Protein AF-A0AAW0XVM2-F1 (afdb_monomer)

pLDDT: mean 76.77, std 23.67, range [24.38, 97.94]

Mean predicted aligned error: 16.14 Å

Radius of gyration: 34.27 Å; Cα contacts (8 Å, |Δi|>4): 423; chains: 1; bounding box: 72×137×79 Å

Foldseek 3Di:
DPPPPVVVVCVVCVVVVVVVVVVVVVVVVVVVVVVVVVCVVPVDDDDDDDDDDDDDYDDDDDDDDDDDDDDDDDDDDDDDDDDDPDPDPDDDLFADPFDDLVVLLVLQVVLVVLQLVLLCQLLAAPNRPVDNHPQDPLSVVLCPLFDRAFPQLQWQDDLPLQAIERDAPPLCLLLVLLVLVVVLVPDDPVCSVVDPDRSNVVSCVSRDGDPDPVCQVVSNVSHQHEYRAEDLVVLVVVVCVCQFQDCVNHVPSCVVPFVVLCVVPDPDDDPDPTDALQSVLVVLLVDDCSPPDSSNRASSRRRVCSHDDHSGYDYSLCNQSRVQSRCVVSVNHGDDRSSDDDDPCDLVNLLVRLCVAALQSLLSSCSSRVSSCSSRVHFCVSSSVSYDHDPDDHDVVSVVPGRPDPDSPVNVVSVVVVVVVVVVVVVVVVVVVPDDDPDDDDDDDDDDDDDDDDDDDDDDDDDDDDDDDDD

Sequence (471 aa):
MVFPGILRKINKTLPALLQTIVIICLLHFMTQGIVTKVQKKFHLSRYGHTDAGSQRPGRRATIRTAGGFSHSSRPPRSSSPSTSTTTTTTTTTTPMPPPPDGLMEKEHSRRLDILHRACSRWNLGLWATGKSNNVTQEELIALVNIPKSPLYQALLVSENHHLAVCPAARNGIQWLARRLLQLTGRFTERQLYRLHEPPAAIARHNFPYLNSWEAYPTVLAKSITVLMARHPFDRLLASYRHILEDPEKNPHGYLHYGRRIVRTYRQSPGHSKGPTFEEFVRFLLARDTHHLEDSWQLTMRRCTPCHIQYNMVTHFETLWHDVQWAWKKAGLGSLNTTDYFVYNLTPKIRKQYFSELTLAQILELYKKYKLDFQLYGYTIEEHMAYAKPGEEALDPALMVDLPRANHDMLQILLEAAREKALLKAEHANAVKAQAPESGSSSMGLPLTGERGSHVDISNDIEPDADNSKPE

Organism: Cherax quadricarinatus (NCBI:txid27406)

InterPro domains:
  IPR005331 Sulfotransferase [PF03567] (155-378)
  IPR018011 Carbohydrate sulfotransferase 8-10 [PTHR12137] (88-384)

Structure (mmCIF, N/CA/C/O backbone):
data_AF-A0AAW0XVM2-F1
#
_entry.id   AF-A0AAW0XVM2-F1
#
loop_
_atom_site.group_PDB
_atom_site.id
_atom_site.type_symbol
_atom_site.label_atom_id
_atom_site.label_alt_id
_atom_site.label_comp_id
_atom_site.label_asym_id
_atom_site.label_entity_id
_atom_site.label_seq_id
_atom_site.pdbx_PDB_ins_code
_atom_site.Cartn_x
_atom_site.Cartn_y
_atom_site.Cartn_z
_atom_site.occupancy
_atom_site.B_iso_or_equiv
_atom_site.auth_seq_id
_atom_site.auth_comp_id
_atom_site.auth_asym_id
_atom_site.auth_atom_id
_atom_site.pdbx_PDB_model_num
ATOM 1 N N . MET A 1 1 ? 8.198 -52.317 49.916 1.00 51.53 1 MET A N 1
ATOM 2 C CA . MET A 1 1 ? 9.622 -52.283 49.512 1.00 51.53 1 MET A CA 1
ATOM 3 C C . MET A 1 1 ? 9.737 -52.408 47.990 1.00 51.53 1 MET A C 1
ATOM 5 O O . MET A 1 1 ? 9.813 -53.517 47.493 1.00 51.53 1 MET A O 1
ATOM 9 N N . VAL A 1 2 ? 9.727 -51.294 47.245 1.00 51.69 2 VAL A N 1
ATOM 10 C CA . VAL A 1 2 ? 10.128 -51.231 45.818 1.00 51.69 2 VAL A CA 1
ATOM 11 C C . VAL A 1 2 ? 10.803 -49.870 45.582 1.00 51.69 2 VAL A C 1
ATOM 13 O O . VAL A 1 2 ? 10.258 -48.979 44.951 1.00 51.69 2 VAL A O 1
ATOM 16 N N . PHE A 1 3 ? 11.975 -49.671 46.186 1.00 54.56 3 PHE A N 1
ATOM 17 C CA . PHE A 1 3 ? 12.814 -48.476 46.018 1.00 54.56 3 PHE A CA 1
ATOM 18 C C . PHE A 1 3 ? 14.268 -48.695 45.512 1.00 54.56 3 PHE A C 1
ATOM 20 O O . PHE A 1 3 ? 14.984 -47.699 45.433 1.00 54.56 3 PHE A O 1
ATOM 27 N N . PRO A 1 4 ? 14.764 -49.890 45.091 1.00 55.88 4 PRO A N 1
ATOM 28 C CA . PRO A 1 4 ? 16.139 -49.977 44.563 1.00 55.88 4 PRO A CA 1
ATOM 29 C C . PRO A 1 4 ? 16.285 -49.656 43.060 1.00 55.88 4 PRO A C 1
ATOM 31 O O . PRO A 1 4 ? 17.387 -49.367 42.594 1.00 55.88 4 PRO A O 1
ATOM 34 N N . GLY A 1 5 ? 15.207 -49.724 42.267 1.00 53.75 5 GLY A N 1
ATOM 35 C CA . GLY A 1 5 ? 15.292 -49.654 40.797 1.00 53.75 5 GLY A CA 1
ATOM 36 C C . GLY A 1 5 ? 15.515 -48.248 40.225 1.00 53.75 5 GLY A C 1
ATOM 37 O O . GLY A 1 5 ? 16.235 -48.083 39.239 1.00 53.75 5 GLY A O 1
ATOM 38 N N . ILE A 1 6 ? 14.934 -47.226 40.859 1.00 57.81 6 ILE A N 1
ATOM 39 C CA . ILE A 1 6 ? 14.975 -45.834 40.380 1.00 57.81 6 ILE A CA 1
ATOM 40 C C . ILE A 1 6 ? 16.355 -45.210 40.637 1.00 57.81 6 ILE A C 1
ATOM 42 O O . ILE A 1 6 ? 16.931 -44.598 39.738 1.00 57.81 6 ILE A O 1
ATOM 46 N N . LEU A 1 7 ? 16.948 -45.468 41.807 1.00 56.12 7 LEU A N 1
ATOM 47 C CA . LEU A 1 7 ? 18.291 -44.989 42.163 1.00 56.12 7 LEU A CA 1
ATOM 48 C C . LEU A 1 7 ? 19.378 -45.539 41.223 1.00 56.12 7 LEU A C 1
ATOM 50 O O . LEU A 1 7 ? 20.300 -44.816 40.846 1.00 56.12 7 LEU A O 1
ATOM 54 N N . ARG A 1 8 ? 19.236 -46.786 40.751 1.00 56.50 8 ARG A N 1
ATOM 55 C CA . ARG A 1 8 ? 20.163 -47.386 39.773 1.00 56.50 8 ARG A CA 1
ATOM 56 C C . ARG A 1 8 ? 20.066 -46.756 38.381 1.00 56.50 8 ARG A C 1
ATOM 58 O O . ARG A 1 8 ? 21.075 -46.687 37.683 1.00 56.50 8 ARG A O 1
ATOM 65 N N . LYS A 1 9 ? 18.873 -46.306 37.972 1.00 56.12 9 LYS A N 1
ATOM 66 C CA . LYS A 1 9 ? 18.654 -45.624 36.684 1.00 56.12 9 LYS A CA 1
ATOM 67 C C . LYS A 1 9 ? 19.219 -44.205 36.703 1.00 56.12 9 LYS A C 1
ATOM 69 O O . LYS A 1 9 ? 19.924 -43.841 35.769 1.00 56.12 9 LYS A O 1
ATOM 74 N N . ILE A 1 10 ? 19.001 -43.466 37.793 1.00 59.97 10 ILE A N 1
ATOM 75 C CA . ILE A 1 10 ? 19.527 -42.103 37.973 1.00 59.97 10 ILE A CA 1
ATOM 76 C C . ILE A 1 10 ? 21.063 -42.103 37.948 1.00 59.97 10 ILE A C 1
ATOM 78 O O . ILE A 1 10 ? 21.666 -41.267 37.278 1.00 59.97 10 ILE A O 1
ATOM 82 N N . ASN A 1 11 ? 21.705 -43.088 38.587 1.00 60.69 11 ASN A N 1
ATOM 83 C CA . ASN A 1 11 ? 23.167 -43.153 38.641 1.00 60.69 11 ASN A CA 1
ATOM 84 C C . ASN A 1 11 ? 23.821 -43.490 37.281 1.00 60.69 11 ASN A C 1
ATOM 86 O O . ASN A 1 11 ? 24.962 -43.115 37.033 1.00 60.69 11 ASN A O 1
ATOM 90 N N . LYS A 1 12 ? 23.098 -44.158 36.366 1.00 64.44 12 LYS A N 1
ATOM 91 C CA . LYS A 1 12 ? 23.594 -44.446 35.005 1.00 64.44 12 LYS A CA 1
ATOM 92 C C . LYS A 1 12 ? 23.458 -43.264 34.043 1.00 64.44 12 LYS A C 1
ATOM 94 O O . LYS A 1 12 ? 24.249 -43.160 33.112 1.00 64.44 12 LYS A O 1
ATOM 99 N N . THR A 1 13 ? 22.477 -42.385 34.242 1.00 67.44 13 THR A N 1
ATOM 100 C CA . THR A 1 13 ? 22.218 -41.237 33.352 1.00 67.44 13 THR A CA 1
ATOM 101 C C . THR A 1 13 ? 22.911 -39.949 33.796 1.00 67.44 13 THR A C 1
ATOM 103 O O . THR A 1 13 ? 23.086 -39.042 32.983 1.00 67.44 13 THR A O 1
ATOM 106 N N . LEU A 1 14 ? 23.333 -39.859 35.062 1.00 74.00 14 LEU A N 1
ATOM 107 C CA . LEU A 1 14 ? 23.996 -38.677 35.621 1.00 74.00 14 LEU A CA 1
ATOM 108 C C . LEU A 1 14 ? 25.305 -38.284 34.895 1.00 74.00 14 LEU A C 1
ATOM 110 O O . LEU A 1 14 ? 25.477 -37.093 34.630 1.00 74.00 14 LEU A O 1
ATOM 114 N N . PRO A 1 15 ? 26.193 -39.217 34.487 1.00 80.25 15 PRO A N 1
ATOM 115 C CA . PRO A 1 15 ? 27.415 -38.855 33.762 1.00 80.25 15 PRO A CA 1
ATOM 116 C C . PRO A 1 15 ? 27.133 -38.230 32.388 1.00 80.25 15 PRO A C 1
ATOM 118 O O . PRO A 1 15 ? 27.787 -37.263 32.005 1.00 80.25 15 PRO A O 1
ATOM 121 N N . ALA A 1 16 ? 26.122 -38.731 31.669 1.00 76.06 16 ALA A N 1
ATOM 122 C CA . ALA A 1 16 ? 25.732 -38.215 30.355 1.00 76.06 16 ALA A CA 1
ATOM 123 C C . ALA A 1 16 ? 25.079 -36.822 30.448 1.00 76.06 16 ALA A C 1
ATOM 125 O O . ALA A 1 16 ? 25.338 -35.944 29.622 1.00 76.06 16 ALA A O 1
ATOM 126 N N . LEU A 1 17 ? 24.277 -36.589 31.491 1.00 80.25 17 LEU A N 1
ATOM 127 C CA . LEU A 1 17 ? 23.705 -35.274 31.795 1.00 80.25 17 LEU A CA 1
ATOM 128 C C . LEU A 1 17 ? 24.794 -34.250 32.133 1.00 80.25 17 LEU A C 1
ATOM 130 O O . LEU A 1 17 ? 24.787 -33.149 31.585 1.00 80.25 17 LEU A O 1
ATOM 134 N N . LEU A 1 18 ? 25.769 -34.627 32.966 1.00 85.12 18 LEU A N 1
ATOM 135 C CA . LEU A 1 18 ? 26.905 -33.765 33.299 1.00 85.12 18 LEU A CA 1
ATOM 136 C C . LEU A 1 18 ? 27.762 -33.445 32.067 1.00 85.12 18 LEU A C 1
ATOM 138 O O . LEU A 1 18 ? 28.104 -32.285 31.858 1.00 85.12 18 LEU A O 1
ATOM 142 N N . GLN A 1 19 ? 28.044 -34.429 31.208 1.00 80.69 19 GLN A N 1
ATOM 143 C CA . GLN A 1 19 ? 28.756 -34.195 29.945 1.00 80.69 19 GLN A CA 1
ATOM 144 C C . GLN A 1 19 ? 28.005 -33.222 29.026 1.00 80.69 19 GLN A C 1
ATOM 146 O O . GLN A 1 19 ? 28.616 -32.319 28.456 1.00 80.69 19 GLN A O 1
ATOM 151 N N . THR A 1 20 ? 26.680 -33.349 28.927 1.00 83.00 20 THR A N 1
ATOM 152 C CA . THR A 1 20 ? 25.851 -32.456 28.101 1.00 83.00 20 THR A CA 1
ATOM 153 C C . THR A 1 20 ? 25.878 -31.020 28.630 1.00 83.00 20 THR A C 1
ATOM 155 O O . THR A 1 20 ? 26.060 -30.079 27.859 1.00 83.00 20 THR A O 1
ATOM 158 N N . ILE A 1 21 ? 25.773 -30.840 29.951 1.00 88.56 21 ILE A N 1
ATOM 159 C CA . ILE A 1 21 ? 25.848 -29.520 30.593 1.00 88.56 21 ILE A CA 1
ATOM 160 C C . ILE A 1 21 ? 27.227 -28.886 30.370 1.00 88.56 21 ILE A C 1
ATOM 162 O O . ILE A 1 21 ? 27.307 -27.713 30.012 1.00 88.56 21 ILE A O 1
ATOM 166 N N . VAL A 1 22 ? 28.314 -29.655 30.504 1.00 89.62 22 VAL A N 1
ATOM 167 C CA . VAL A 1 22 ? 29.678 -29.157 30.259 1.00 89.62 22 VAL A CA 1
ATOM 168 C C . VAL A 1 22 ? 29.858 -28.711 28.804 1.00 89.62 22 VAL A C 1
ATOM 170 O O . VAL A 1 22 ? 30.415 -27.641 28.569 1.00 89.62 22 VAL A O 1
ATOM 173 N N . ILE A 1 23 ? 29.339 -29.462 27.826 1.00 88.69 23 ILE A N 1
ATOM 174 C CA . ILE A 1 23 ? 29.399 -29.083 26.403 1.00 88.69 23 ILE A CA 1
ATOM 175 C C . ILE A 1 23 ? 28.616 -27.791 26.141 1.00 88.69 23 ILE A C 1
ATOM 177 O O . ILE A 1 23 ? 29.126 -26.898 25.465 1.00 88.69 23 ILE A O 1
ATOM 181 N N . ILE A 1 24 ? 27.411 -27.652 26.704 1.00 86.31 24 ILE A N 1
ATOM 182 C CA . ILE A 1 24 ? 26.607 -26.428 26.567 1.00 86.31 24 ILE A CA 1
ATOM 183 C C . ILE A 1 24 ? 27.346 -25.233 27.181 1.00 86.31 24 ILE A C 1
ATOM 185 O O . ILE A 1 24 ? 27.447 -24.188 26.539 1.00 86.31 24 ILE A O 1
ATOM 189 N N . CYS A 1 25 ? 27.930 -25.388 28.372 1.00 84.06 25 CYS A N 1
ATOM 190 C CA . CYS A 1 25 ? 28.722 -24.342 29.019 1.00 84.06 25 CYS A CA 1
ATOM 191 C C . CYS A 1 25 ? 29.955 -23.949 28.191 1.00 84.06 25 CYS A C 1
ATOM 193 O O . CYS A 1 25 ? 30.238 -22.759 28.051 1.00 84.06 25 CYS A O 1
ATOM 195 N N . LEU A 1 26 ? 30.659 -24.916 27.592 1.00 83.06 26 LEU A N 1
ATOM 196 C CA . LEU A 1 26 ? 31.806 -24.650 26.718 1.00 83.06 26 LEU A CA 1
ATOM 197 C C . LEU A 1 26 ? 31.389 -23.917 25.438 1.00 83.06 26 LEU A C 1
ATOM 199 O O . LEU A 1 26 ? 32.031 -22.937 25.063 1.00 83.06 26 LEU A O 1
ATOM 203 N N . LEU A 1 27 ? 30.288 -24.321 24.800 1.00 80.38 27 LEU A N 1
ATOM 204 C CA . LEU A 1 27 ? 29.738 -23.623 23.632 1.00 80.38 27 LEU A CA 1
ATOM 205 C C . LEU A 1 27 ? 29.311 -22.192 23.980 1.00 80.38 27 LEU A C 1
ATOM 207 O O . LEU A 1 27 ? 29.582 -21.261 23.216 1.00 80.38 27 LEU A O 1
ATOM 211 N N . HIS A 1 28 ? 28.706 -21.990 25.151 1.00 79.50 28 HIS A N 1
ATOM 212 C CA . HIS A 1 28 ? 28.325 -20.666 25.633 1.00 79.50 28 HIS A CA 1
ATOM 213 C C . HIS A 1 28 ? 29.552 -19.791 25.946 1.00 79.50 28 HIS A C 1
ATOM 215 O O . HIS A 1 28 ? 29.576 -18.605 25.624 1.00 79.50 28 HIS A O 1
ATOM 221 N N . PHE A 1 29 ? 30.617 -20.361 26.515 1.00 82.25 29 PHE A N 1
ATOM 222 C CA . PHE A 1 29 ? 31.851 -19.626 26.809 1.00 82.25 29 PHE A CA 1
ATOM 223 C C . PHE A 1 29 ? 32.610 -19.244 25.529 1.00 82.25 29 PHE A C 1
ATOM 225 O O . PHE A 1 29 ? 33.064 -18.107 25.375 1.00 82.25 29 PHE A O 1
ATOM 232 N N . MET A 1 30 ? 32.678 -20.164 24.564 1.00 76.69 30 MET A N 1
ATOM 233 C CA . MET A 1 30 ? 33.301 -19.930 23.258 1.00 76.69 30 MET A CA 1
ATOM 234 C C . MET A 1 30 ? 32.540 -18.873 22.446 1.00 76.69 30 MET A C 1
ATOM 236 O O . MET A 1 30 ? 33.161 -17.992 21.849 1.00 76.69 30 MET A O 1
ATOM 240 N N . THR A 1 31 ? 31.203 -18.889 22.470 1.00 68.56 31 THR A N 1
ATOM 241 C CA . THR A 1 31 ? 30.386 -17.865 21.796 1.00 68.56 31 THR A CA 1
ATOM 242 C C . THR A 1 31 ? 30.531 -16.486 22.446 1.00 68.56 31 THR A C 1
ATOM 244 O O . THR A 1 31 ? 30.705 -15.503 21.726 1.00 68.56 31 THR A O 1
ATOM 247 N N . GLN A 1 32 ? 30.588 -16.384 23.778 1.00 70.31 32 GLN A N 1
ATOM 248 C CA . GLN A 1 32 ? 30.855 -15.112 24.475 1.00 70.31 32 GLN A CA 1
ATOM 249 C C . GLN A 1 32 ? 32.268 -14.562 24.174 1.00 70.31 32 GLN A C 1
ATOM 251 O O . GLN A 1 32 ? 32.452 -13.355 23.973 1.00 70.31 32 GLN A O 1
ATOM 256 N N . GLY A 1 33 ? 33.275 -15.435 24.056 1.00 66.00 33 GLY A N 1
ATOM 257 C CA . GLY A 1 33 ? 34.639 -15.063 23.656 1.00 66.00 33 GLY A CA 1
ATOM 258 C C . GLY A 1 33 ? 34.743 -14.541 22.215 1.00 66.00 33 GLY A C 1
ATOM 259 O O . GLY A 1 33 ? 35.512 -13.619 21.932 1.00 66.00 33 GLY A O 1
ATOM 260 N N . ILE A 1 34 ? 33.939 -15.083 21.296 1.00 62.84 34 ILE A N 1
ATOM 261 C CA . ILE A 1 34 ? 33.852 -14.603 19.908 1.00 62.84 34 ILE A CA 1
ATOM 262 C C . ILE A 1 34 ? 33.111 -13.260 19.851 1.00 62.84 34 ILE A C 1
ATOM 264 O O . ILE A 1 34 ? 33.594 -12.325 19.212 1.00 62.84 34 ILE A O 1
ATOM 268 N N . VAL A 1 35 ? 31.995 -13.118 20.573 1.00 56.59 35 VAL A N 1
ATOM 269 C CA . VAL A 1 35 ? 31.201 -11.876 20.621 1.00 56.59 35 VAL A CA 1
ATOM 270 C C . VAL A 1 35 ? 32.021 -10.708 21.174 1.00 56.59 35 VAL A C 1
ATOM 272 O O . VAL A 1 35 ? 32.000 -9.619 20.603 1.00 56.59 35 VAL A O 1
ATOM 275 N N . THR A 1 36 ? 32.823 -10.927 22.217 1.00 58.44 36 THR A N 1
ATOM 276 C CA . THR A 1 36 ? 33.687 -9.880 22.794 1.00 58.44 36 THR A CA 1
ATOM 277 C C . THR A 1 36 ? 34.838 -9.468 21.868 1.00 58.44 36 THR A C 1
ATOM 279 O O . THR A 1 36 ? 35.176 -8.282 21.799 1.00 58.44 36 THR A O 1
ATOM 282 N N . LYS A 1 37 ? 35.411 -10.402 21.092 1.00 57.47 37 LYS A N 1
ATOM 283 C CA . LYS A 1 37 ? 36.418 -10.089 20.057 1.00 57.47 37 LYS A CA 1
ATOM 284 C C . LYS A 1 37 ? 35.819 -9.334 18.867 1.00 57.47 37 LYS A C 1
ATOM 286 O O . LYS A 1 37 ? 36.453 -8.413 18.355 1.00 57.47 37 LYS A O 1
ATOM 291 N N . VAL A 1 38 ? 34.596 -9.675 18.458 1.00 56.81 38 VAL A N 1
ATOM 292 C CA . VAL A 1 38 ? 33.868 -8.972 17.388 1.00 56.81 38 VAL A CA 1
ATOM 293 C C . VAL A 1 38 ? 33.462 -7.564 17.840 1.00 56.81 38 VAL A C 1
ATOM 295 O O . VAL A 1 38 ? 33.673 -6.605 17.103 1.00 56.81 38 VAL A O 1
ATOM 298 N N . GLN A 1 39 ? 32.996 -7.394 19.080 1.00 54.19 39 GLN A N 1
ATOM 299 C CA . GLN A 1 39 ? 32.651 -6.079 19.635 1.00 54.19 39 GLN A CA 1
ATOM 300 C C . GLN A 1 39 ? 33.855 -5.128 19.710 1.00 54.19 39 GLN A C 1
ATOM 302 O O . GLN A 1 39 ? 33.729 -3.963 19.336 1.00 54.19 39 GLN A O 1
ATOM 307 N N . LYS A 1 40 ? 35.039 -5.620 20.114 1.00 53.56 40 LYS A N 1
ATOM 308 C CA . LYS A 1 40 ? 36.276 -4.814 20.136 1.00 53.56 40 LYS A CA 1
ATOM 309 C C . LYS A 1 40 ? 36.792 -4.445 18.741 1.00 53.56 40 LYS A C 1
ATOM 311 O O . LYS A 1 40 ? 37.373 -3.378 18.593 1.00 53.56 40 LYS A O 1
ATOM 316 N N . LYS A 1 41 ? 36.587 -5.295 17.725 1.00 52.19 41 LYS A N 1
ATOM 317 C CA . LYS A 1 41 ? 37.054 -5.043 16.347 1.00 52.19 41 LYS A CA 1
ATOM 318 C C . LYS A 1 41 ? 36.154 -4.074 15.568 1.00 52.19 41 LYS A C 1
ATOM 320 O O . LYS A 1 41 ? 36.630 -3.440 14.635 1.00 52.19 41 LYS A O 1
ATOM 325 N N . PHE A 1 42 ? 34.880 -3.954 15.949 1.00 51.31 42 PHE A N 1
ATOM 326 C CA . PHE A 1 42 ? 33.881 -3.176 15.205 1.00 51.31 42 PHE A CA 1
ATOM 327 C C . PHE A 1 42 ? 33.274 -1.986 15.971 1.00 51.31 42 PHE A C 1
ATOM 329 O O . PHE A 1 42 ? 32.338 -1.382 15.461 1.00 51.31 42 PHE A O 1
ATOM 336 N N . HIS A 1 43 ? 33.777 -1.628 17.164 1.00 46.88 43 HIS A N 1
ATOM 337 C CA . HIS A 1 43 ? 33.263 -0.504 17.976 1.00 46.88 43 HIS A CA 1
ATOM 338 C C . HIS A 1 43 ? 31.723 -0.470 18.089 1.00 46.88 43 HIS A C 1
ATOM 340 O O . HIS A 1 43 ? 31.094 0.587 18.060 1.00 46.88 43 HIS A O 1
ATOM 346 N N . LEU A 1 44 ? 31.092 -1.639 18.221 1.00 43.28 44 LEU A N 1
ATOM 347 C CA . LEU A 1 44 ? 29.642 -1.733 18.370 1.00 43.28 44 LEU A CA 1
ATOM 348 C C . LEU A 1 44 ? 29.264 -1.360 19.810 1.00 43.28 44 LEU A C 1
ATOM 350 O O . LEU A 1 44 ? 29.524 -2.121 20.745 1.00 43.28 44 LEU A O 1
ATOM 354 N N . SER A 1 45 ? 28.677 -0.172 19.983 1.00 36.47 45 SER A N 1
ATOM 355 C CA . SER A 1 45 ? 28.131 0.294 21.261 1.00 36.47 45 SER A CA 1
ATOM 356 C C . SER A 1 45 ? 26.974 -0.605 21.711 1.00 36.47 45 SER A C 1
ATOM 358 O O . SER A 1 45 ? 26.101 -0.969 20.922 1.00 36.47 45 SER A O 1
ATOM 360 N N . ARG A 1 46 ? 26.987 -0.998 22.987 1.00 38.72 46 ARG A N 1
ATOM 361 C CA . ARG A 1 46 ? 26.019 -1.915 23.597 1.00 38.72 46 ARG A CA 1
ATOM 362 C C . ARG A 1 46 ? 24.721 -1.147 23.900 1.00 38.72 46 ARG A C 1
ATOM 364 O O . ARG A 1 46 ? 24.729 -0.262 24.748 1.00 38.72 46 ARG A O 1
ATOM 371 N N . TYR A 1 47 ? 23.616 -1.499 23.237 1.00 33.75 47 TYR A N 1
ATOM 372 C CA . TYR A 1 47 ? 22.263 -1.102 23.651 1.00 33.75 47 TYR A CA 1
ATOM 373 C C . TYR A 1 47 ? 21.967 -1.722 25.024 1.00 33.75 47 TYR A C 1
ATOM 375 O O . TYR A 1 47 ? 21.993 -2.944 25.170 1.00 33.75 47 TYR A O 1
ATOM 383 N N . GLY A 1 48 ? 21.741 -0.880 26.030 1.00 31.34 48 GLY A N 1
ATOM 384 C CA . GLY A 1 48 ? 21.378 -1.287 27.383 1.00 31.34 48 GLY A CA 1
ATOM 385 C C . GLY A 1 48 ? 19.924 -0.941 27.682 1.00 31.34 48 GLY A C 1
ATOM 386 O O . GLY A 1 48 ? 19.559 0.230 27.695 1.00 31.34 48 GLY A O 1
ATOM 387 N N . HIS A 1 49 ? 19.120 -1.966 27.955 1.00 31.34 49 HIS A N 1
ATOM 388 C CA . HIS A 1 49 ? 18.019 -1.868 28.909 1.00 31.34 49 HIS A CA 1
ATOM 389 C C . HIS A 1 49 ? 18.625 -1.710 30.307 1.00 31.34 49 HIS A C 1
ATOM 391 O O . HIS A 1 49 ? 19.406 -2.577 30.688 1.00 31.34 49 HIS A O 1
ATOM 397 N N . THR A 1 50 ? 18.233 -0.685 31.067 1.00 30.55 50 THR A N 1
ATOM 398 C CA . THR A 1 50 ? 18.139 -0.761 32.536 1.00 30.55 50 THR A CA 1
ATOM 399 C C . THR A 1 50 ? 17.212 0.316 33.084 1.00 30.55 50 THR A C 1
ATOM 401 O O . THR A 1 50 ? 17.224 1.461 32.633 1.00 30.55 50 THR A O 1
ATOM 404 N N . ASP A 1 51 ? 16.450 -0.129 34.075 1.00 27.16 51 ASP A N 1
ATOM 405 C CA . ASP A 1 51 ? 15.505 0.559 34.938 1.00 27.16 51 ASP A CA 1
ATOM 406 C C . ASP A 1 51 ? 16.060 1.752 35.737 1.00 27.16 51 ASP A C 1
ATOM 408 O O . ASP A 1 51 ? 17.251 2.061 35.767 1.00 27.16 51 ASP A O 1
ATOM 412 N N . ALA A 1 52 ? 15.108 2.412 36.391 1.00 28.84 52 ALA A N 1
ATOM 413 C CA . ALA A 1 52 ? 15.205 3.591 37.229 1.00 28.84 52 ALA A CA 1
ATOM 414 C C . ALA A 1 52 ? 16.169 3.499 38.432 1.00 28.84 52 ALA A C 1
ATOM 416 O O . ALA A 1 52 ? 16.287 2.471 39.092 1.00 28.84 52 ALA A O 1
ATOM 417 N N . GLY A 1 53 ? 16.699 4.673 38.805 1.00 26.19 53 GLY A N 1
ATOM 418 C CA . GLY A 1 53 ? 16.988 5.045 40.194 1.00 26.19 53 GLY A CA 1
ATOM 419 C C . GLY A 1 53 ? 18.446 4.949 40.653 1.00 26.19 53 GLY A C 1
ATOM 420 O O . GLY A 1 53 ? 18.894 3.891 41.069 1.00 26.19 53 GLY A O 1
ATOM 421 N N . SER A 1 54 ? 19.154 6.085 40.682 1.00 24.88 54 SER A N 1
ATOM 422 C CA . SER A 1 54 ? 19.903 6.597 41.852 1.00 24.88 54 SER A CA 1
ATOM 423 C C . SER A 1 54 ? 20.846 7.739 41.442 1.00 24.88 54 SER A C 1
ATOM 425 O O . SER A 1 54 ? 21.467 7.717 40.382 1.00 24.88 54 SER A O 1
ATOM 427 N N . GLN A 1 55 ? 20.908 8.769 42.284 1.00 28.11 55 GLN A N 1
ATOM 428 C CA . GLN A 1 55 ? 21.661 10.007 42.092 1.00 28.11 55 GLN A CA 1
ATOM 429 C C . GLN A 1 55 ? 23.167 9.863 42.402 1.00 28.11 55 GLN A C 1
ATOM 431 O O . GLN A 1 55 ? 23.566 8.970 43.143 1.00 28.11 55 GLN A O 1
ATOM 436 N N . ARG A 1 56 ? 23.914 10.909 41.983 1.00 28.39 56 ARG A N 1
ATOM 437 C CA . ARG A 1 56 ? 25.127 11.535 42.584 1.00 28.39 56 ARG A CA 1
ATOM 438 C C . ARG A 1 56 ? 26.497 11.341 41.882 1.00 28.39 56 ARG A C 1
ATOM 440 O O . ARG A 1 56 ? 26.649 10.428 41.083 1.00 28.39 56 ARG A O 1
ATOM 447 N N . PRO A 1 57 ? 27.437 12.316 42.033 1.00 34.69 57 PRO A N 1
ATOM 448 C CA . PRO A 1 57 ? 27.858 13.136 40.891 1.00 34.69 57 PRO A CA 1
ATOM 449 C C . PRO A 1 57 ? 29.378 13.197 40.632 1.00 34.69 57 PRO A C 1
ATOM 451 O O . PRO A 1 57 ? 30.193 12.888 41.493 1.00 34.69 57 PRO A O 1
ATOM 454 N N . GLY A 1 58 ? 29.724 13.777 39.476 1.00 26.67 58 GLY A N 1
ATOM 455 C CA . GLY A 1 58 ? 30.909 14.620 39.286 1.00 26.67 58 GLY A CA 1
ATOM 456 C C . GLY A 1 58 ? 32.217 13.918 38.917 1.00 26.67 58 GLY A C 1
ATOM 457 O O . GLY A 1 58 ? 32.798 13.201 39.722 1.00 26.67 58 GLY A O 1
ATOM 458 N N . ARG A 1 59 ? 32.769 14.273 37.748 1.00 26.52 59 ARG A N 1
ATOM 459 C CA . ARG A 1 59 ? 34.190 14.639 37.616 1.00 26.52 59 ARG A CA 1
ATOM 460 C C . ARG A 1 59 ? 34.463 15.389 36.310 1.00 26.52 59 ARG A C 1
ATOM 462 O O . ARG A 1 59 ? 34.068 14.986 35.224 1.00 26.52 59 ARG A O 1
ATOM 469 N N . ARG A 1 60 ? 35.136 16.519 36.501 1.00 27.20 60 ARG A N 1
ATOM 470 C CA . ARG A 1 60 ? 35.717 17.470 35.549 1.00 27.20 60 ARG A CA 1
ATOM 471 C C . ARG A 1 60 ? 37.133 16.992 35.196 1.00 27.20 60 ARG A C 1
ATOM 473 O O . ARG A 1 60 ? 37.773 16.481 36.111 1.00 27.20 60 ARG A O 1
ATOM 480 N N . ALA A 1 61 ? 37.593 17.213 33.954 1.00 26.58 61 ALA A N 1
ATOM 481 C CA . ALA A 1 61 ? 38.997 17.253 33.460 1.00 26.58 61 ALA A CA 1
ATOM 482 C C . ALA A 1 61 ? 39.064 16.647 32.037 1.00 26.58 61 ALA A C 1
ATOM 484 O O . ALA A 1 61 ? 38.443 15.621 31.801 1.00 26.58 61 ALA A O 1
ATOM 485 N N . THR A 1 62 ? 39.769 17.149 31.023 1.00 26.19 62 THR A N 1
ATOM 486 C CA . THR A 1 62 ? 40.543 18.376 30.776 1.00 26.19 62 THR A CA 1
ATOM 487 C C . THR A 1 62 ? 40.752 18.415 29.260 1.00 26.19 62 THR A C 1
ATOM 489 O O . THR A 1 62 ? 40.975 17.382 28.631 1.00 26.19 62 THR A O 1
ATOM 492 N N . ILE A 1 63 ? 40.710 19.608 28.677 1.00 28.97 63 ILE A N 1
ATOM 493 C CA . ILE A 1 63 ? 41.095 19.856 27.287 1.00 28.97 63 ILE A CA 1
ATOM 494 C C . ILE A 1 63 ? 42.622 19.754 27.192 1.00 28.97 63 ILE A C 1
ATOM 496 O O . ILE A 1 63 ? 43.331 20.337 28.012 1.00 28.97 63 ILE A O 1
ATOM 500 N N . ARG A 1 64 ? 43.125 19.033 26.186 1.00 26.72 64 ARG A N 1
ATOM 501 C CA . ARG A 1 64 ? 44.534 19.058 25.776 1.00 26.72 64 ARG A CA 1
ATOM 502 C C . ARG A 1 64 ? 44.610 19.377 24.285 1.00 26.72 64 ARG A C 1
ATOM 504 O O . ARG A 1 64 ? 44.157 18.604 23.449 1.00 26.72 64 ARG A O 1
ATOM 511 N N . THR A 1 65 ? 45.156 20.548 23.995 1.00 29.39 65 THR A N 1
ATOM 512 C CA . THR A 1 65 ? 45.584 21.047 22.688 1.00 29.39 65 THR A CA 1
ATOM 513 C C . THR A 1 65 ? 46.979 20.515 22.350 1.00 29.39 65 THR A C 1
ATOM 515 O O . THR A 1 65 ? 47.827 20.453 23.238 1.00 29.39 65 THR A O 1
ATOM 518 N N . ALA A 1 66 ? 47.235 20.185 21.076 1.00 27.02 66 ALA A N 1
ATOM 519 C CA . ALA A 1 66 ? 48.559 20.275 20.441 1.00 27.02 66 ALA A CA 1
ATOM 520 C C . ALA A 1 66 ? 48.477 20.085 18.908 1.00 27.02 66 ALA A C 1
ATOM 522 O O . ALA A 1 66 ? 48.014 19.040 18.468 1.00 27.02 66 ALA A O 1
ATOM 523 N N . GLY A 1 67 ? 48.975 21.097 18.169 1.00 26.42 67 GLY A N 1
ATOM 524 C CA . GLY A 1 67 ? 49.628 21.083 16.833 1.00 26.42 67 GLY A CA 1
ATOM 525 C C . GLY A 1 67 ? 48.841 20.556 15.619 1.00 26.42 67 GLY A C 1
ATOM 526 O O . GLY A 1 67 ? 48.266 19.486 15.676 1.00 26.42 67 GLY A O 1
ATOM 527 N N . GLY A 1 68 ? 48.779 21.189 14.444 1.00 24.45 68 GLY A N 1
ATOM 528 C CA . GLY A 1 68 ? 49.599 22.238 13.830 1.00 24.45 68 GLY A CA 1
ATOM 529 C C . GLY A 1 68 ? 50.031 21.797 12.415 1.00 24.45 68 GLY A C 1
ATOM 530 O O . GLY A 1 68 ? 50.654 20.749 12.295 1.00 24.45 68 GLY A O 1
ATOM 531 N N . PHE A 1 69 ? 49.751 22.640 11.403 1.00 26.00 69 PHE A N 1
ATOM 532 C CA . PHE A 1 69 ? 50.195 22.612 9.983 1.00 26.00 69 PHE A CA 1
ATOM 533 C C . PHE A 1 69 ? 49.497 21.602 9.034 1.00 26.00 69 PHE A C 1
ATOM 535 O O . PHE A 1 69 ? 49.249 20.468 9.407 1.00 26.00 69 PHE A O 1
ATOM 542 N N . SER A 1 70 ? 49.135 21.905 7.776 1.00 26.14 70 SER A N 1
ATOM 543 C CA . SER A 1 70 ? 49.457 23.017 6.863 1.00 26.14 70 SER A CA 1
ATOM 544 C C . SER A 1 70 ? 48.367 23.199 5.783 1.00 26.14 70 SER A C 1
ATOM 546 O O . SER A 1 70 ? 47.641 22.266 5.441 1.00 26.14 70 SER A O 1
ATOM 548 N N . HIS A 1 71 ? 48.273 24.421 5.251 1.00 28.25 71 HIS A N 1
ATOM 549 C CA . HIS A 1 71 ? 47.444 24.826 4.114 1.00 28.25 71 HIS A CA 1
ATOM 550 C C . HIS A 1 71 ? 48.016 24.349 2.768 1.00 28.25 71 HIS A C 1
ATOM 552 O O . HIS A 1 71 ? 49.212 24.482 2.521 1.00 28.25 71 HIS A O 1
ATOM 558 N N . SER A 1 72 ? 47.138 23.939 1.847 1.00 25.80 72 SER A N 1
ATOM 559 C CA . SER A 1 72 ? 47.394 24.000 0.403 1.00 25.80 72 SER A CA 1
ATOM 560 C C . SER A 1 72 ? 46.145 24.506 -0.317 1.00 25.80 72 SER A C 1
ATOM 562 O O . SER A 1 72 ? 45.067 23.920 -0.243 1.00 25.80 72 SER A O 1
ATOM 564 N N . SER A 1 73 ? 46.313 25.653 -0.961 1.00 25.72 73 SER A N 1
ATOM 565 C CA . SER A 1 73 ? 45.348 26.410 -1.746 1.00 25.72 73 SER A CA 1
ATOM 566 C C . SER A 1 73 ? 45.411 25.991 -3.222 1.00 25.72 73 SER A C 1
ATOM 568 O O . SER A 1 73 ? 46.491 25.896 -3.802 1.00 25.72 73 SER A O 1
ATOM 570 N N . ARG A 1 74 ? 44.249 25.826 -3.870 1.00 26.83 74 ARG A N 1
ATOM 571 C CA . ARG A 1 74 ? 44.099 25.889 -5.337 1.00 26.83 74 ARG A CA 1
ATOM 572 C C . ARG A 1 74 ? 42.784 26.600 -5.718 1.00 26.83 74 ARG A C 1
ATOM 574 O O . ARG A 1 74 ? 41.854 26.585 -4.916 1.00 26.83 74 ARG A O 1
ATOM 581 N N . PRO A 1 75 ? 42.730 27.263 -6.891 1.00 30.84 75 PRO A N 1
ATOM 582 C CA . PRO A 1 75 ? 41.993 28.514 -7.104 1.00 30.84 75 PRO A CA 1
ATOM 583 C C . PRO A 1 75 ? 40.567 28.321 -7.659 1.00 30.84 75 PRO A C 1
ATOM 585 O O . PRO A 1 75 ? 40.239 27.229 -8.132 1.00 30.84 75 PRO A O 1
ATOM 588 N N . PRO A 1 76 ? 39.723 29.375 -7.657 1.00 28.33 76 PRO A N 1
ATOM 589 C CA . PRO A 1 76 ? 38.359 29.298 -8.167 1.00 28.33 76 PRO A CA 1
ATOM 590 C C . PRO A 1 76 ? 38.322 29.397 -9.699 1.00 28.33 76 PRO A C 1
ATOM 592 O O . PRO A 1 76 ? 38.985 30.239 -10.305 1.00 28.33 76 PRO A O 1
ATOM 595 N N . ARG A 1 77 ? 37.511 28.540 -10.328 1.00 27.20 77 ARG A N 1
ATOM 596 C CA . ARG A 1 77 ? 37.121 28.653 -11.739 1.00 27.20 77 ARG A CA 1
ATOM 597 C C . ARG A 1 77 ? 35.945 29.619 -11.870 1.00 27.20 77 ARG A C 1
ATOM 599 O O . ARG A 1 77 ? 34.947 29.486 -11.166 1.00 27.20 77 ARG A O 1
ATOM 606 N N . SER A 1 78 ? 36.085 30.555 -12.800 1.00 25.52 78 SER A N 1
ATOM 607 C CA . SER A 1 78 ? 35.046 31.451 -13.292 1.00 25.52 78 SER A CA 1
ATOM 608 C C . SER A 1 78 ? 33.905 30.668 -13.951 1.00 25.52 78 SER A C 1
ATOM 610 O O . SER A 1 78 ? 34.135 29.714 -14.694 1.00 25.52 78 SER A O 1
ATOM 612 N N . SER A 1 79 ? 32.667 31.092 -13.702 1.00 27.42 79 SER A N 1
ATOM 613 C CA . SER A 1 79 ? 31.510 30.705 -14.512 1.00 27.42 79 SER A CA 1
ATOM 614 C C . SER A 1 79 ? 30.719 31.959 -14.869 1.00 27.42 79 SER A C 1
ATOM 616 O O . SER A 1 79 ? 30.330 32.742 -14.005 1.00 27.42 79 SER A O 1
ATOM 618 N N . SER A 1 80 ? 30.576 32.175 -16.171 1.00 24.97 80 SER A N 1
ATOM 619 C CA . SER A 1 80 ? 29.768 33.209 -16.812 1.00 24.97 80 SER A CA 1
ATOM 620 C C . SER A 1 80 ? 28.279 32.843 -16.702 1.00 24.97 80 SER A C 1
ATOM 622 O O . SER A 1 80 ? 27.953 31.657 -16.800 1.00 24.97 80 SER A O 1
ATOM 624 N N . PRO A 1 81 ? 27.353 33.806 -16.551 1.00 26.98 81 PRO A N 1
ATOM 625 C CA . PRO A 1 81 ? 25.929 33.507 -16.484 1.00 26.98 81 PRO A CA 1
ATOM 626 C C . PRO A 1 81 ? 25.345 33.379 -17.897 1.00 26.98 81 PRO A C 1
ATOM 628 O O . PRO A 1 81 ? 25.253 34.356 -18.635 1.00 26.98 81 PRO A O 1
ATOM 631 N N . SER A 1 82 ? 24.929 32.171 -18.282 1.00 26.28 82 SER A N 1
ATOM 632 C CA . SER A 1 82 ? 24.033 31.967 -19.422 1.00 26.28 82 SER A CA 1
ATOM 633 C C . SER A 1 82 ? 22.587 32.082 -18.943 1.00 26.28 82 SER A C 1
ATOM 635 O O . SER A 1 82 ? 22.071 31.198 -18.255 1.00 26.28 82 SER A O 1
ATOM 637 N N . THR A 1 83 ? 21.944 33.187 -19.299 1.00 25.25 83 THR A N 1
ATOM 638 C CA . THR A 1 83 ? 20.524 33.460 -19.079 1.00 25.25 83 THR A CA 1
ATOM 639 C C . THR A 1 83 ? 19.686 32.433 -19.842 1.00 25.25 83 THR A C 1
ATOM 641 O O . THR A 1 83 ? 19.583 32.493 -21.063 1.00 25.25 83 THR A O 1
ATOM 644 N N . SER A 1 84 ? 19.096 31.471 -19.132 1.00 25.69 84 SER A N 1
ATOM 645 C CA . SER A 1 84 ? 17.997 30.657 -19.657 1.00 25.69 84 SER A CA 1
ATOM 646 C C . SER A 1 84 ? 16.751 30.979 -18.845 1.00 25.69 84 SER A C 1
ATOM 648 O O . SER A 1 84 ? 16.650 30.687 -17.653 1.00 25.69 84 SER A O 1
ATOM 650 N N . THR A 1 85 ? 15.823 31.669 -19.496 1.00 24.38 85 THR A N 1
ATOM 651 C CA . THR A 1 85 ? 14.517 32.044 -18.966 1.00 24.38 85 THR A CA 1
ATOM 652 C C . THR A 1 85 ? 13.719 30.765 -18.734 1.00 24.38 85 THR A C 1
ATOM 654 O O . THR A 1 85 ? 13.078 30.238 -19.638 1.00 24.38 85 THR A O 1
ATOM 657 N N . THR A 1 86 ? 13.816 30.211 -17.528 1.00 24.97 86 THR A N 1
ATOM 658 C CA . THR A 1 86 ? 12.977 29.090 -17.111 1.00 24.97 86 THR A CA 1
ATOM 659 C C . THR A 1 86 ? 11.708 29.682 -16.523 1.00 24.97 86 THR A C 1
ATOM 661 O O . THR A 1 86 ? 11.727 30.252 -15.434 1.00 24.97 86 THR A O 1
ATOM 664 N N . THR A 1 87 ? 10.607 29.585 -17.261 1.00 25.84 87 THR A N 1
ATOM 665 C CA . THR A 1 87 ? 9.268 29.902 -16.765 1.00 25.84 87 THR A CA 1
ATOM 666 C C . THR A 1 87 ? 8.929 28.905 -15.661 1.00 25.84 87 THR A C 1
ATOM 668 O O . THR A 1 87 ? 8.556 27.762 -15.917 1.00 25.84 87 THR A O 1
ATOM 671 N N . THR A 1 88 ? 9.133 29.310 -14.412 1.00 25.95 88 THR A N 1
ATOM 672 C CA . THR A 1 88 ? 8.812 28.511 -13.231 1.00 25.95 88 THR A CA 1
ATOM 673 C C . THR A 1 88 ? 7.293 28.445 -13.084 1.00 25.95 88 THR A C 1
ATOM 675 O O . THR A 1 88 ? 6.674 29.357 -12.542 1.00 25.95 88 THR A O 1
ATOM 678 N N . THR A 1 89 ? 6.665 27.373 -13.565 1.00 29.30 89 THR A N 1
ATOM 679 C CA . THR A 1 89 ? 5.287 27.029 -13.189 1.00 29.30 89 THR A CA 1
ATOM 680 C C . THR A 1 89 ? 5.245 26.730 -11.693 1.00 29.30 89 THR A C 1
ATOM 682 O O . THR A 1 89 ? 5.715 25.689 -11.235 1.00 29.30 89 THR A O 1
ATOM 685 N N . THR A 1 90 ? 4.701 27.664 -10.919 1.00 29.95 90 THR A N 1
ATOM 686 C CA . THR A 1 90 ? 4.390 27.527 -9.497 1.00 29.95 90 THR A CA 1
ATOM 687 C C . THR A 1 90 ? 3.285 26.487 -9.315 1.00 29.95 90 THR A C 1
ATOM 689 O O . THR A 1 90 ? 2.100 26.779 -9.444 1.00 29.95 90 THR A O 1
ATOM 692 N N . THR A 1 91 ? 3.653 25.247 -8.994 1.00 35.66 91 THR A N 1
ATOM 693 C CA . THR A 1 91 ? 2.704 24.261 -8.462 1.00 35.66 91 THR A CA 1
ATOM 694 C C . THR A 1 91 ? 2.252 24.714 -7.077 1.00 35.66 91 THR A C 1
ATOM 696 O O . THR A 1 91 ? 3.049 24.741 -6.139 1.00 35.66 91 THR A O 1
ATOM 699 N N . THR A 1 92 ? 0.983 25.097 -6.951 1.00 38.94 92 THR A N 1
ATOM 700 C CA . THR A 1 92 ? 0.338 25.453 -5.682 1.00 38.94 92 THR A CA 1
ATOM 701 C C . THR A 1 92 ? 0.500 24.310 -4.672 1.00 38.94 92 THR A C 1
ATOM 703 O O . THR A 1 92 ? 0.129 23.173 -4.949 1.00 38.94 92 THR A O 1
ATOM 706 N N . THR A 1 93 ? 1.084 24.601 -3.508 1.00 53.03 93 THR A N 1
ATOM 707 C CA . THR A 1 93 ? 1.419 23.631 -2.445 1.00 53.03 93 THR A CA 1
ATOM 708 C C . THR A 1 93 ? 0.261 23.335 -1.488 1.00 53.03 93 THR A C 1
ATOM 710 O O . THR A 1 93 ? 0.407 22.514 -0.585 1.00 53.03 93 THR A O 1
ATOM 713 N N . THR A 1 94 ? -0.890 23.984 -1.668 1.00 59.69 94 THR A N 1
ATOM 714 C CA . THR A 1 94 ? -2.080 23.780 -0.836 1.00 59.69 94 THR A CA 1
ATOM 715 C C . THR A 1 94 ? -2.990 22.724 -1.473 1.00 59.69 94 THR A C 1
ATOM 717 O O . THR A 1 94 ? -3.358 22.877 -2.642 1.0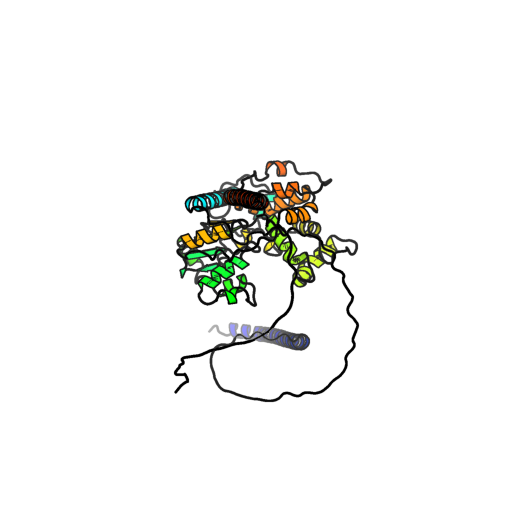0 59.69 94 THR A O 1
ATOM 720 N N . PRO A 1 95 ? -3.374 21.657 -0.748 1.00 64.75 95 PRO A N 1
ATOM 721 C CA . PRO A 1 95 ? -4.341 20.692 -1.228 1.00 64.75 95 PRO A CA 1
ATOM 722 C C . PRO A 1 95 ? -5.678 21.379 -1.477 1.00 64.75 95 PRO A C 1
ATOM 724 O O . PRO A 1 95 ? -6.079 22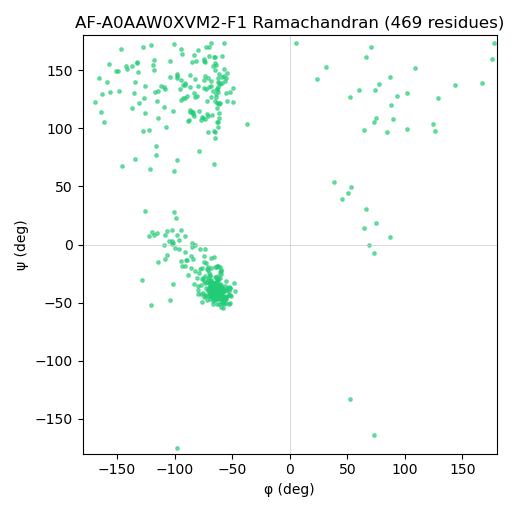.311 -0.777 1.00 64.75 95 PRO A O 1
ATOM 727 N N . MET A 1 96 ? -6.377 20.885 -2.492 1.00 72.25 96 MET A N 1
ATOM 728 C CA . MET A 1 96 ? -7.741 21.308 -2.765 1.00 72.25 96 MET A CA 1
ATOM 729 C C . MET A 1 96 ? -8.628 21.063 -1.539 1.00 72.25 96 MET A C 1
ATOM 731 O O . MET A 1 96 ? -8.421 20.056 -0.849 1.00 72.25 96 MET A O 1
ATOM 735 N N . PRO A 1 97 ? -9.610 21.945 -1.273 1.00 77.50 97 PRO A N 1
ATOM 736 C CA . PRO A 1 97 ? -10.513 21.780 -0.142 1.00 77.50 97 PRO A CA 1
ATOM 737 C C . PRO A 1 97 ? -11.183 20.401 -0.178 1.00 77.50 97 PRO A C 1
ATOM 739 O O . PRO A 1 97 ? -11.411 19.861 -1.267 1.00 77.50 97 PRO A O 1
ATOM 742 N N . PRO A 1 98 ? -11.481 19.812 0.993 1.00 79.88 98 PRO A N 1
ATOM 743 C CA . PRO A 1 98 ? -12.084 18.496 1.042 1.00 79.88 98 PRO A CA 1
ATOM 744 C C . PRO A 1 98 ? -13.450 18.486 0.346 1.00 79.88 98 PRO A C 1
ATOM 746 O O . PRO A 1 98 ? -14.222 19.436 0.512 1.00 79.88 98 PRO A O 1
ATOM 749 N N . PRO A 1 99 ? -13.762 17.433 -0.432 1.00 85.38 99 PRO A N 1
ATOM 750 C CA . PRO A 1 99 ? -15.089 17.260 -1.003 1.00 85.38 99 PRO A CA 1
ATOM 751 C C . PRO A 1 99 ? -16.176 17.187 0.081 1.00 85.38 99 PRO A C 1
ATOM 753 O O . PRO A 1 99 ? -15.872 16.897 1.242 1.00 85.38 99 PRO A O 1
ATOM 756 N N . PRO A 1 100 ? -17.455 17.385 -0.287 1.00 90.69 100 PRO A N 1
ATOM 757 C CA . PRO A 1 100 ? -18.572 17.216 0.637 1.00 90.69 100 PRO A CA 1
ATOM 758 C C . PRO A 1 100 ? -18.590 15.826 1.288 1.00 90.69 100 PRO A C 1
ATOM 760 O O . PRO A 1 100 ? -18.336 14.821 0.622 1.00 90.69 100 PRO A O 1
ATOM 763 N N . ASP A 1 101 ? -18.981 15.753 2.563 1.00 91.06 101 ASP A N 1
ATOM 764 C CA . ASP A 1 101 ? -18.983 14.500 3.336 1.00 91.06 101 ASP A CA 1
ATOM 765 C C . ASP A 1 101 ? -19.774 13.371 2.662 1.00 91.06 101 ASP A C 1
ATOM 767 O O . ASP A 1 101 ? -19.334 12.225 2.682 1.00 91.06 101 ASP A O 1
ATOM 771 N N . GLY A 1 102 ? -20.920 13.686 2.045 1.00 93.12 102 GLY A N 1
ATOM 772 C CA . GLY A 1 102 ? -21.745 12.692 1.349 1.00 93.12 102 GLY A CA 1
ATOM 773 C C . GLY A 1 102 ? -21.045 12.071 0.136 1.00 93.12 102 GLY A C 1
ATOM 774 O O . GLY A 1 102 ? -21.293 10.914 -0.196 1.00 93.12 102 GLY A O 1
ATOM 775 N N . LEU A 1 103 ? -20.130 12.809 -0.497 1.00 92.75 103 LEU A N 1
ATOM 776 C CA . LEU A 1 103 ? -19.312 12.296 -1.591 1.00 92.75 103 LEU A CA 1
ATOM 777 C C . LEU A 1 103 ? -18.225 11.358 -1.068 1.00 92.75 103 LEU A C 1
ATOM 779 O O . LEU A 1 103 ? -18.049 10.272 -1.612 1.00 92.75 103 LEU A O 1
ATOM 783 N N . MET A 1 104 ? -17.546 11.752 0.012 1.00 93.81 104 MET A N 1
ATOM 784 C CA . MET A 1 104 ? -16.537 10.916 0.668 1.00 93.81 104 MET A CA 1
ATOM 785 C C . MET A 1 104 ? -17.145 9.609 1.199 1.00 93.81 104 MET A C 1
ATOM 787 O O . MET A 1 104 ? -16.583 8.539 0.985 1.00 93.81 104 MET A O 1
ATOM 791 N N . GLU A 1 105 ? -18.329 9.673 1.815 1.00 94.81 105 GLU A N 1
ATOM 792 C CA . GLU A 1 105 ? -19.078 8.496 2.280 1.00 94.81 105 GLU A CA 1
ATOM 793 C C . GLU A 1 105 ? -19.408 7.546 1.119 1.00 94.81 105 GLU A C 1
ATOM 795 O O . GLU A 1 105 ? -19.191 6.335 1.211 1.00 94.81 105 GLU A O 1
ATOM 800 N N . LYS A 1 106 ? -19.890 8.097 -0.004 1.00 95.06 106 LYS A N 1
ATOM 801 C CA . LYS A 1 106 ? -20.200 7.322 -1.210 1.00 95.06 106 LYS A CA 1
ATOM 802 C C . LYS A 1 106 ? -18.951 6.656 -1.786 1.00 95.06 106 LYS A C 1
ATOM 804 O O . LYS A 1 106 ? -19.015 5.490 -2.172 1.00 95.06 106 LYS A O 1
ATOM 809 N N . GLU A 1 107 ? -17.827 7.366 -1.831 1.00 94.44 107 GLU A N 1
ATOM 810 C CA . GLU A 1 107 ? -16.572 6.827 -2.352 1.00 94.44 107 GLU A CA 1
ATOM 811 C C . GLU A 1 107 ? -16.002 5.725 -1.448 1.00 94.44 107 GLU A C 1
ATOM 813 O O . GLU A 1 107 ? -15.667 4.646 -1.937 1.00 94.44 107 GLU A O 1
ATOM 818 N N . HIS A 1 108 ? -15.971 5.916 -0.127 1.00 95.69 108 HIS A N 1
ATOM 819 C CA . HIS A 1 108 ? -15.531 4.858 0.789 1.00 95.69 108 HIS A CA 1
ATOM 820 C C . HIS A 1 108 ? -16.461 3.641 0.763 1.00 95.69 108 HIS A C 1
ATOM 822 O O . HIS A 1 108 ? -15.969 2.511 0.750 1.00 95.69 108 HIS A O 1
ATOM 828 N N . SER A 1 109 ? -17.778 3.848 0.658 1.00 96.31 109 SER A N 1
ATOM 829 C CA . SER A 1 109 ? -18.747 2.759 0.470 1.00 96.31 109 SER A CA 1
ATOM 830 C C . SER A 1 109 ? -18.469 1.972 -0.814 1.00 96.31 109 SER A C 1
ATOM 832 O O . SER A 1 109 ? -18.450 0.742 -0.795 1.00 96.31 109 SER A O 1
ATOM 834 N N . ARG A 1 110 ? -18.176 2.667 -1.923 1.00 95.38 110 ARG A N 1
ATOM 835 C CA . ARG A 1 110 ? -17.798 2.050 -3.203 1.00 95.38 110 ARG A CA 1
ATOM 836 C C . ARG A 1 110 ? -16.515 1.222 -3.078 1.00 95.38 110 ARG A C 1
ATOM 838 O O . ARG A 1 110 ? -16.471 0.092 -3.561 1.00 95.38 110 ARG A O 1
ATOM 845 N N . ARG A 1 111 ? -15.473 1.752 -2.427 1.00 96.12 111 ARG A N 1
ATOM 846 C CA . ARG A 1 111 ? -14.192 1.042 -2.238 1.00 96.12 111 ARG A CA 1
ATOM 847 C C . ARG A 1 111 ? -14.337 -0.194 -1.342 1.00 96.12 111 ARG A C 1
ATOM 849 O O . ARG A 1 111 ? -13.743 -1.227 -1.643 1.00 96.12 111 ARG A O 1
ATOM 856 N N . LEU A 1 112 ? -15.151 -0.127 -0.286 1.00 97.19 112 LEU A N 1
ATOM 857 C CA . LEU A 1 112 ? -15.469 -1.290 0.555 1.00 97.19 112 LEU A CA 1
ATOM 858 C C . LEU A 1 112 ? -16.219 -2.371 -0.224 1.00 97.19 112 LEU A C 1
ATOM 860 O O . LEU A 1 112 ? -15.901 -3.549 -0.118 1.00 97.19 112 LEU A O 1
ATOM 864 N N . ASP A 1 113 ? -17.183 -1.978 -1.047 1.00 96.31 113 ASP A N 1
ATOM 865 C CA . ASP A 1 113 ? -17.936 -2.890 -1.903 1.00 96.31 113 ASP A CA 1
ATOM 866 C C . ASP A 1 113 ? -17.035 -3.589 -2.948 1.00 96.31 113 ASP A C 1
ATOM 868 O O . ASP A 1 113 ? -17.143 -4.799 -3.163 1.00 96.31 113 ASP A O 1
ATOM 872 N N . ILE A 1 114 ? -16.059 -2.876 -3.525 1.00 95.50 114 ILE A N 1
ATOM 873 C CA . ILE A 1 114 ? -14.995 -3.476 -4.354 1.00 95.50 114 ILE A CA 1
ATOM 874 C C . ILE A 1 114 ? -14.190 -4.509 -3.557 1.00 95.50 114 ILE A C 1
ATOM 876 O O . ILE A 1 114 ? -14.050 -5.648 -4.012 1.00 95.50 114 ILE A O 1
ATOM 880 N N . LEU A 1 115 ? -13.719 -4.138 -2.363 1.00 96.19 115 LEU A N 1
ATOM 881 C CA . LEU A 1 115 ? -12.959 -5.025 -1.484 1.00 96.19 115 LEU A CA 1
ATOM 882 C C . LEU A 1 115 ? -13.747 -6.301 -1.153 1.00 96.19 115 LEU A C 1
ATOM 884 O O . LEU A 1 115 ? -13.228 -7.404 -1.317 1.00 96.19 115 LEU A O 1
ATOM 888 N N . HIS A 1 116 ? -15.006 -6.168 -0.730 1.00 95.62 116 HIS A N 1
ATOM 889 C CA . HIS A 1 116 ? -15.856 -7.294 -0.340 1.00 95.62 116 HIS A CA 1
ATOM 890 C C . HIS A 1 116 ? -16.150 -8.223 -1.519 1.00 95.62 116 HIS A C 1
ATOM 892 O O . HIS A 1 116 ? -16.056 -9.443 -1.377 1.00 95.62 116 HIS A O 1
ATOM 898 N N . ARG A 1 117 ? -16.450 -7.672 -2.705 1.00 93.31 117 ARG A N 1
ATOM 899 C CA . ARG A 1 117 ? -16.628 -8.477 -3.922 1.00 93.31 117 ARG A CA 1
ATOM 900 C C . ARG A 1 117 ? -15.369 -9.241 -4.292 1.00 93.31 117 ARG A C 1
ATOM 902 O O . ARG A 1 117 ? -15.468 -10.408 -4.660 1.00 93.31 117 ARG A O 1
ATOM 909 N N . ALA A 1 118 ? -14.201 -8.611 -4.192 1.00 92.88 118 ALA A N 1
ATOM 910 C CA . ALA A 1 118 ? -12.938 -9.292 -4.428 1.00 92.88 118 ALA A CA 1
ATOM 911 C C . ALA A 1 118 ? -12.725 -10.404 -3.388 1.00 92.88 118 ALA A C 1
ATOM 913 O O . ALA A 1 118 ? -12.546 -11.555 -3.771 1.00 92.88 118 ALA A O 1
ATOM 914 N N . CYS A 1 119 ? -12.855 -10.124 -2.089 1.00 94.25 119 CYS A N 1
ATOM 915 C CA . CYS A 1 119 ? -12.762 -11.158 -1.054 1.00 94.25 119 CYS A CA 1
ATOM 916 C C . CYS A 1 119 ? -13.733 -12.324 -1.297 1.00 94.25 119 CYS A C 1
ATOM 918 O O . CYS A 1 119 ? -13.344 -13.481 -1.146 1.00 94.25 119 CYS A O 1
ATOM 920 N N . SER A 1 120 ? -14.953 -12.037 -1.759 1.00 92.81 120 SER A N 1
ATOM 921 C CA . SER A 1 120 ? -15.922 -13.063 -2.138 1.00 92.81 120 SER A CA 1
ATOM 922 C C . SER A 1 120 ? -15.484 -13.859 -3.369 1.00 92.81 120 SER A C 1
ATOM 924 O O . SER A 1 120 ? -15.459 -15.085 -3.294 1.00 92.81 120 SER A O 1
ATOM 926 N N . ARG A 1 121 ? -15.049 -13.200 -4.459 1.00 90.06 121 ARG A N 1
ATOM 927 C CA . ARG A 1 121 ? -14.522 -13.839 -5.687 1.00 90.06 121 ARG A CA 1
ATOM 928 C C . ARG A 1 121 ? -13.384 -14.803 -5.368 1.00 90.06 121 ARG A C 1
ATOM 930 O O . ARG A 1 121 ? -13.372 -15.916 -5.879 1.00 90.06 121 ARG A O 1
ATOM 937 N N . TRP A 1 122 ? -12.464 -14.403 -4.499 1.00 90.56 122 TRP A N 1
ATOM 938 C CA . TRP A 1 122 ? -11.322 -15.230 -4.105 1.00 90.56 122 TRP A CA 1
ATOM 939 C C . TRP A 1 122 ? -11.640 -16.212 -2.963 1.00 90.56 122 TRP A C 1
ATOM 941 O O . TRP A 1 122 ? -10.759 -16.962 -2.552 1.00 90.56 122 TRP A O 1
ATOM 951 N N . ASN A 1 123 ? -12.886 -16.233 -2.469 1.00 91.25 123 ASN A N 1
ATOM 952 C CA . ASN A 1 123 ? -13.361 -17.073 -1.368 1.00 91.25 123 ASN A CA 1
ATOM 953 C C . ASN A 1 123 ? -12.502 -16.937 -0.092 1.00 91.25 123 ASN A C 1
ATOM 955 O O . ASN A 1 123 ? -12.060 -17.928 0.491 1.00 91.25 123 ASN A O 1
ATOM 959 N N . LEU A 1 124 ? -12.237 -15.694 0.328 1.00 91.94 124 LEU A N 1
ATOM 960 C CA . LEU A 1 124 ? -11.337 -15.368 1.437 1.00 91.94 124 LEU A CA 1
ATOM 961 C C . LEU A 1 124 ? -12.073 -14.789 2.651 1.00 91.94 124 LEU A C 1
ATOM 963 O O . LEU A 1 124 ? -12.887 -13.871 2.535 1.00 91.94 124 LEU A O 1
ATOM 967 N N . GLY A 1 125 ? -11.681 -15.276 3.831 1.00 93.38 125 GLY A N 1
ATOM 968 C CA . GLY A 1 125 ? -12.052 -14.745 5.142 1.00 93.38 125 GLY A CA 1
ATOM 969 C C . GLY A 1 125 ? -13.556 -14.558 5.361 1.00 93.38 125 GLY A C 1
ATOM 970 O O . GLY A 1 125 ? -14.337 -15.461 5.084 1.00 93.38 125 GLY A O 1
ATOM 971 N N . LEU A 1 126 ? -13.959 -13.396 5.882 1.00 93.75 126 LEU A N 1
ATOM 972 C CA . LEU A 1 126 ? -15.335 -13.079 6.296 1.00 93.75 126 LEU A CA 1
ATOM 973 C C . LEU A 1 126 ? -16.349 -13.111 5.140 1.00 93.75 126 LEU A C 1
ATOM 975 O O . LEU A 1 126 ? -17.549 -13.204 5.381 1.00 93.75 126 LEU A O 1
ATOM 979 N N . TRP A 1 127 ? -15.871 -13.030 3.895 1.00 92.69 127 TRP A N 1
ATOM 980 C CA . TRP A 1 127 ? -16.693 -12.986 2.682 1.00 92.69 127 TRP A CA 1
ATOM 981 C C . TRP A 1 127 ? -16.637 -14.283 1.865 1.00 92.69 127 TRP A C 1
ATOM 983 O O . TRP A 1 127 ? -17.159 -14.336 0.748 1.00 92.69 127 TRP A O 1
ATOM 993 N N . ALA A 1 128 ? -16.010 -15.331 2.407 1.00 89.50 128 ALA A N 1
ATOM 994 C CA . ALA A 1 128 ? -16.012 -16.658 1.812 1.00 89.50 128 ALA A CA 1
ATOM 995 C C . ALA A 1 128 ? -17.442 -17.226 1.777 1.00 89.50 128 ALA A C 1
ATOM 997 O O . ALA A 1 128 ? -18.149 -17.232 2.783 1.00 89.50 128 ALA A O 1
ATOM 998 N N . THR A 1 129 ? -17.877 -17.717 0.616 1.00 82.75 129 THR A N 1
ATOM 999 C CA . THR A 1 129 ? -19.235 -18.266 0.422 1.00 82.75 129 THR A CA 1
ATOM 1000 C C . THR A 1 129 ? -19.263 -19.794 0.472 1.00 82.75 129 THR A C 1
ATOM 1002 O O . THR A 1 129 ? -20.325 -20.400 0.343 1.00 82.75 129 THR A O 1
ATOM 1005 N N . GLY A 1 130 ? -18.096 -20.436 0.618 1.00 72.44 130 GLY A N 1
ATOM 1006 C CA . GLY A 1 130 ? -17.953 -21.895 0.634 1.00 72.44 130 GLY A CA 1
ATOM 1007 C C . GLY A 1 130 ? -18.132 -22.555 -0.739 1.00 72.44 130 GLY A C 1
ATOM 1008 O O . GLY A 1 130 ? -17.852 -23.742 -0.884 1.00 72.44 130 GLY A O 1
ATOM 1009 N N . LYS A 1 131 ? -18.544 -21.798 -1.762 1.00 66.94 131 LYS A N 1
ATOM 1010 C CA . LYS A 1 131 ? -18.564 -22.236 -3.158 1.00 66.94 131 LYS A CA 1
ATOM 1011 C C . LYS A 1 131 ? -17.229 -21.859 -3.793 1.00 66.94 131 LYS A C 1
ATOM 1013 O O . LYS A 1 131 ? -16.818 -20.702 -3.728 1.00 66.94 131 LYS A O 1
ATOM 1018 N N . SER A 1 132 ? -16.540 -22.836 -4.385 1.00 56.22 132 SER A N 1
ATOM 1019 C CA . SER A 1 132 ? -15.359 -22.554 -5.200 1.00 56.22 132 SER A CA 1
ATOM 1020 C C . SER A 1 132 ? -15.806 -21.687 -6.366 1.00 56.22 132 SER A C 1
ATOM 1022 O O . SER A 1 132 ? -16.509 -22.161 -7.256 1.00 56.22 132 SER A O 1
ATOM 1024 N N . ASN A 1 133 ? -15.424 -20.417 -6.363 1.00 64.25 133 ASN A N 1
ATOM 1025 C CA . ASN A 1 133 ? -15.520 -19.627 -7.579 1.00 64.25 133 ASN A CA 1
ATOM 1026 C C . ASN A 1 133 ? -14.543 -20.207 -8.610 1.00 64.25 133 ASN A C 1
ATOM 1028 O O . ASN A 1 133 ? -13.630 -20.955 -8.248 1.00 64.25 133 ASN A O 1
ATOM 1032 N N . ASN A 1 134 ? -14.749 -19.876 -9.885 1.00 69.38 134 ASN A N 1
ATOM 1033 C CA . ASN A 1 134 ? -13.874 -20.248 -10.999 1.00 69.38 134 ASN A CA 1
ATOM 1034 C C . ASN A 1 134 ? -12.500 -19.562 -10.858 1.00 69.38 134 ASN A C 1
ATOM 1036 O O . ASN A 1 134 ? -12.192 -18.622 -11.585 1.00 69.38 134 ASN A O 1
ATOM 1040 N N . VAL A 1 135 ? -11.717 -19.985 -9.868 1.00 75.94 135 VAL A N 1
ATOM 1041 C CA . VAL A 1 135 ? -10.349 -19.547 -9.606 1.00 75.94 135 VAL A CA 1
ATOM 1042 C C . VAL A 1 135 ? -9.431 -20.472 -10.397 1.00 75.94 135 VAL A C 1
ATOM 1044 O O . VAL A 1 135 ? -9.571 -21.694 -10.312 1.00 75.94 135 VAL A O 1
ATOM 1047 N N . THR A 1 136 ? -8.522 -19.916 -11.195 1.00 82.00 136 THR A N 1
ATOM 1048 C CA . THR A 1 136 ? -7.604 -20.744 -11.994 1.00 82.00 136 THR A CA 1
ATOM 1049 C C . THR A 1 136 ? -6.585 -21.460 -11.104 1.00 82.00 136 THR A C 1
ATOM 1051 O O . THR A 1 136 ? -6.347 -21.071 -9.957 1.00 82.00 136 THR A O 1
ATOM 1054 N N . GLN A 1 137 ? -5.933 -22.503 -11.626 1.00 79.25 137 GLN A N 1
ATOM 1055 C CA . GLN A 1 137 ? -4.879 -23.207 -10.891 1.00 79.25 137 GLN A CA 1
ATOM 1056 C C . GLN A 1 137 ? -3.723 -22.265 -10.507 1.00 79.25 137 GLN A C 1
ATOM 1058 O O . GLN A 1 137 ? -3.173 -22.373 -9.412 1.00 79.25 137 GLN A O 1
ATOM 1063 N N . GLU A 1 138 ? -3.371 -21.302 -11.364 1.00 75.75 138 GLU A N 1
ATOM 1064 C CA . GLU A 1 138 ? -2.356 -20.290 -11.049 1.00 75.75 138 GLU A CA 1
ATOM 1065 C C . GLU A 1 138 ? -2.822 -19.319 -9.961 1.00 75.75 138 GLU A C 1
ATOM 1067 O O . GLU A 1 138 ? -2.044 -18.951 -9.078 1.00 75.75 138 GLU A O 1
ATOM 1072 N N . GLU A 1 139 ? -4.093 -18.914 -9.991 1.00 83.38 139 GLU A N 1
ATOM 1073 C CA . GLU A 1 139 ? -4.676 -18.076 -8.945 1.00 83.38 139 GLU A CA 1
ATOM 1074 C C . GLU A 1 139 ? -4.690 -18.809 -7.590 1.00 83.38 139 GLU A C 1
ATOM 1076 O O . GLU A 1 139 ? -4.378 -18.199 -6.567 1.00 83.38 139 GLU A O 1
ATOM 1081 N N . LEU A 1 140 ? -4.945 -20.123 -7.567 1.00 82.88 140 LEU A N 1
ATOM 1082 C CA . LEU A 1 140 ? -4.836 -20.940 -6.352 1.00 82.88 140 LEU A CA 1
ATOM 1083 C C . LEU A 1 140 ? -3.412 -20.946 -5.786 1.00 82.88 140 LEU A C 1
ATOM 1085 O O . LEU A 1 140 ? -3.243 -20.825 -4.572 1.00 82.88 140 LEU A O 1
ATOM 1089 N N . ILE A 1 141 ? -2.387 -21.025 -6.640 1.00 79.81 141 ILE A N 1
ATOM 1090 C CA . ILE A 1 141 ? -0.980 -20.944 -6.212 1.00 79.81 141 ILE A CA 1
ATOM 1091 C C . ILE A 1 141 ? -0.700 -19.598 -5.531 1.00 79.81 141 ILE A C 1
ATOM 1093 O O . ILE A 1 141 ? -0.050 -19.564 -4.485 1.00 79.81 141 ILE A O 1
ATOM 1097 N N . ALA A 1 142 ? -1.242 -18.495 -6.060 1.00 77.19 142 ALA A N 1
ATOM 1098 C CA . ALA A 1 142 ? -1.108 -17.177 -5.436 1.00 77.19 142 ALA A CA 1
ATOM 1099 C C . ALA A 1 142 ? -1.756 -17.106 -4.035 1.00 77.19 142 ALA A C 1
ATOM 1101 O O . ALA A 1 142 ? -1.299 -16.336 -3.187 1.00 77.19 142 ALA A O 1
ATOM 1102 N N . LEU A 1 143 ? -2.779 -17.929 -3.765 1.00 85.00 143 LEU A N 1
ATOM 1103 C CA . LEU A 1 143 ? -3.468 -17.996 -2.472 1.00 85.00 143 LEU A CA 1
ATOM 1104 C C . LEU A 1 143 ? -2.762 -18.864 -1.419 1.00 85.00 143 LEU A C 1
ATOM 1106 O O . LEU A 1 143 ? -2.976 -18.632 -0.228 1.00 85.00 143 LEU A O 1
ATOM 1110 N N . VAL A 1 144 ? -1.912 -19.825 -1.810 1.00 85.00 144 VAL A N 1
ATOM 1111 C CA . VAL A 1 144 ? -1.238 -20.771 -0.883 1.00 85.00 144 VAL A CA 1
ATOM 1112 C C . VAL A 1 144 ? -0.533 -20.046 0.267 1.00 85.00 144 VAL A C 1
ATOM 1114 O O . VAL A 1 144 ? -0.542 -20.494 1.412 1.00 85.00 144 VAL A O 1
ATOM 1117 N N . ASN A 1 145 ? 0.042 -18.893 -0.051 1.00 83.12 145 ASN A N 1
ATOM 1118 C CA . ASN A 1 145 ? 0.921 -18.115 0.807 1.00 83.12 145 ASN A CA 1
ATOM 1119 C C . ASN A 1 145 ? 0.220 -16.955 1.540 1.00 83.12 145 ASN A C 1
ATOM 1121 O O . ASN A 1 145 ? 0.887 -16.122 2.171 1.00 83.12 145 ASN A O 1
ATOM 1125 N N . ILE A 1 146 ? -1.110 -16.879 1.449 1.00 88.94 146 ILE A N 1
ATOM 1126 C CA . ILE A 1 146 ? -1.919 -15.833 2.078 1.00 88.94 146 ILE A CA 1
ATOM 1127 C C . ILE A 1 146 ? -2.367 -16.280 3.479 1.00 88.94 146 ILE A C 1
ATOM 1129 O O . ILE A 1 146 ? -2.747 -17.438 3.666 1.00 88.94 146 ILE A O 1
ATOM 1133 N N . PRO A 1 147 ? -2.342 -15.384 4.485 1.00 91.75 147 PRO A N 1
ATOM 1134 C CA . PRO A 1 147 ? -2.835 -15.706 5.820 1.00 91.75 147 PRO A CA 1
ATOM 1135 C C . PRO A 1 147 ? -4.311 -16.123 5.805 1.00 91.75 147 PRO A C 1
ATOM 1137 O O . PRO A 1 147 ? -5.129 -15.489 5.141 1.00 91.75 147 PRO A O 1
ATOM 1140 N N . LYS A 1 148 ? -4.647 -17.152 6.592 1.00 91.56 148 LYS A N 1
ATOM 1141 C CA . LYS A 1 148 ? -6.016 -17.689 6.759 1.00 91.56 148 LYS A CA 1
ATOM 1142 C C . LYS A 1 148 ? -6.744 -17.140 7.992 1.00 91.56 148 LYS A C 1
ATOM 1144 O O . LYS A 1 148 ? -7.829 -17.592 8.344 1.00 91.56 148 LYS A O 1
ATOM 1149 N N . SER A 1 149 ? -6.105 -16.217 8.700 1.00 93.25 149 SER A N 1
ATOM 1150 C CA . SER A 1 149 ? -6.565 -15.666 9.972 1.00 93.25 149 SER A CA 1
ATOM 1151 C C . SER A 1 149 ? -6.238 -14.174 10.014 1.00 93.25 149 SER A C 1
ATOM 1153 O O . SER A 1 149 ? -5.292 -13.749 9.340 1.00 93.25 149 SER A O 1
ATOM 1155 N N . PRO A 1 150 ? -6.998 -13.367 10.773 1.00 95.19 150 PRO A N 1
ATOM 1156 C CA . PRO A 1 150 ? -6.727 -11.940 10.896 1.00 95.19 150 PRO A CA 1
ATOM 1157 C C . PRO A 1 150 ? -5.355 -11.689 11.531 1.00 95.19 150 PRO A C 1
ATOM 1159 O O . PRO A 1 150 ? -5.031 -12.253 12.574 1.00 95.19 150 PRO A O 1
ATOM 1162 N N . LEU A 1 151 ? -4.553 -10.813 10.920 1.00 94.75 151 LEU A N 1
ATOM 1163 C CA . LEU A 1 151 ? -3.253 -10.395 11.455 1.00 94.75 151 LEU A CA 1
ATOM 1164 C C . LEU A 1 151 ? -3.371 -9.062 12.198 1.00 94.75 151 LEU A C 1
ATOM 1166 O O . LEU A 1 151 ? -2.903 -8.017 11.740 1.00 94.75 151 LEU A O 1
ATOM 1170 N N . TYR A 1 152 ? -3.988 -9.099 13.376 1.00 95.19 152 TYR A N 1
ATOM 1171 C CA . TYR A 1 152 ? -4.181 -7.915 14.217 1.00 95.19 152 TYR A CA 1
ATOM 1172 C C . TYR A 1 152 ? -2.871 -7.235 14.638 1.00 95.19 152 TYR A C 1
ATOM 1174 O O . TYR A 1 152 ? -2.849 -6.019 14.834 1.00 95.19 152 TYR A O 1
ATOM 1182 N N . GLN A 1 153 ? -1.754 -7.972 14.686 1.00 91.44 153 GLN A N 1
ATOM 1183 C CA . GLN A 1 153 ? -0.429 -7.411 14.967 1.00 91.44 153 GLN A CA 1
ATOM 1184 C C . GLN A 1 153 ? 0.024 -6.358 13.942 1.00 91.44 153 GLN A C 1
ATOM 1186 O O . GLN A 1 153 ? 0.908 -5.547 14.221 1.00 91.44 153 GLN A O 1
ATOM 1191 N N . ALA A 1 154 ? -0.562 -6.330 12.744 1.00 92.19 154 ALA A N 1
ATOM 1192 C CA . ALA A 1 154 ? -0.243 -5.285 11.786 1.00 92.19 154 ALA A CA 1
ATOM 1193 C C . ALA A 1 154 ? -0.815 -3.922 12.211 1.00 92.19 154 ALA A C 1
ATOM 1195 O O . ALA A 1 154 ? -0.208 -2.899 11.907 1.00 92.19 154 ALA A O 1
ATOM 1196 N N . LEU A 1 155 ? -1.942 -3.888 12.929 1.00 95.81 155 LEU A N 1
ATOM 1197 C CA . LEU A 1 155 ? -2.722 -2.672 13.163 1.00 95.81 155 LEU A CA 1
ATOM 1198 C C . LEU A 1 155 ? -2.074 -1.724 14.178 1.00 95.81 155 LEU A C 1
ATOM 1200 O O . LEU A 1 155 ? -1.654 -2.139 15.260 1.00 95.81 155 LEU A O 1
ATOM 1204 N N . LEU A 1 156 ? -2.049 -0.431 13.854 1.00 96.38 156 LEU A N 1
ATOM 1205 C CA . LEU A 1 156 ? -1.873 0.668 14.804 1.00 96.38 156 LEU A CA 1
ATOM 1206 C C . LEU A 1 156 ? -3.247 1.014 15.380 1.00 96.38 156 LEU A C 1
ATOM 1208 O O . LEU A 1 156 ? -4.107 1.451 14.622 1.00 96.38 156 LEU A O 1
ATOM 1212 N N . VAL A 1 157 ? -3.464 0.796 16.679 1.00 96.50 157 VAL A N 1
ATOM 1213 C CA . VAL A 1 157 ? -4.772 0.992 17.327 1.00 96.50 157 VAL A CA 1
ATOM 1214 C C . VAL A 1 157 ? -4.673 2.090 18.377 1.00 96.50 157 VAL A C 1
ATOM 1216 O O . VAL A 1 157 ? -3.771 2.076 19.211 1.00 96.50 157 VAL A O 1
ATOM 1219 N N . SER A 1 158 ? -5.606 3.036 18.331 1.00 95.06 158 SER A N 1
ATOM 1220 C CA . SER A 1 158 ? -5.803 4.071 19.336 1.00 95.06 158 SER A CA 1
ATOM 1221 C C . SER A 1 158 ? -7.227 3.992 19.872 1.00 95.06 158 SER A C 1
ATOM 1223 O O . SER A 1 158 ? -8.154 4.520 19.262 1.00 95.06 158 SER A O 1
ATOM 1225 N N . GLU A 1 159 ? -7.388 3.349 21.029 1.00 93.88 159 GLU A N 1
ATOM 1226 C CA . GLU A 1 159 ? -8.693 3.197 21.685 1.00 93.88 159 GLU A CA 1
ATOM 1227 C C . GLU A 1 159 ? -9.304 4.559 22.035 1.00 93.88 159 GLU A C 1
ATOM 1229 O O . GLU A 1 159 ? -10.446 4.829 21.684 1.00 93.88 159 GLU A O 1
ATOM 1234 N N . ASN A 1 160 ? -8.507 5.464 22.614 1.00 93.50 160 ASN A N 1
ATOM 1235 C CA . ASN A 1 160 ? -8.965 6.796 23.033 1.00 93.50 160 ASN A CA 1
ATOM 1236 C C . ASN A 1 160 ? -9.508 7.654 21.881 1.00 93.50 160 ASN A C 1
ATOM 1238 O O . ASN A 1 160 ? -10.348 8.520 22.103 1.00 93.50 160 ASN A O 1
ATOM 1242 N N . HIS A 1 161 ? -9.009 7.433 20.665 1.00 94.56 161 HIS A N 1
ATOM 1243 C CA . HIS A 1 161 ? -9.405 8.193 19.482 1.00 94.56 161 HIS A CA 1
ATOM 1244 C C . HIS A 1 161 ? -10.337 7.402 18.560 1.00 94.56 161 HIS A C 1
ATOM 1246 O O . HIS A 1 161 ? -10.678 7.909 17.498 1.00 94.56 161 HIS A O 1
ATOM 1252 N N . HIS A 1 162 ? -10.732 6.177 18.933 1.00 95.38 162 HIS A N 1
ATOM 1253 C CA . HIS A 1 162 ? -11.557 5.301 18.099 1.00 95.38 162 HIS A CA 1
ATOM 1254 C C . HIS A 1 162 ? -10.988 5.151 16.676 1.00 95.38 162 HIS A C 1
ATOM 1256 O O . HIS A 1 162 ? -11.706 5.246 15.679 1.00 95.38 162 HIS A O 1
ATOM 1262 N N . LEU A 1 163 ? -9.669 4.950 16.572 1.00 95.94 163 LEU A N 1
ATOM 1263 C CA . LEU A 1 163 ? -8.958 4.806 15.302 1.00 95.94 163 LEU A CA 1
ATOM 1264 C C . LEU A 1 163 ? -8.145 3.516 15.273 1.00 95.94 163 LEU A C 1
ATOM 1266 O O . LEU A 1 163 ? -7.397 3.211 16.200 1.00 95.94 163 LEU A O 1
ATOM 1270 N N . ALA A 1 164 ? -8.199 2.816 14.147 1.00 96.75 164 ALA A N 1
ATOM 1271 C CA . ALA A 1 164 ? -7.286 1.733 13.827 1.00 96.75 164 ALA A CA 1
ATOM 1272 C C . ALA A 1 164 ? -6.790 1.878 12.389 1.00 96.75 164 ALA A C 1
ATOM 1274 O O . ALA A 1 164 ? -7.546 2.235 11.494 1.00 96.75 164 ALA A O 1
ATOM 1275 N N . VAL A 1 165 ? -5.512 1.605 12.142 1.00 96.38 165 VAL A N 1
ATOM 1276 C CA . VAL A 1 165 ? -4.906 1.743 10.812 1.00 96.38 165 VAL A CA 1
ATOM 1277 C C . VAL A 1 165 ? -4.045 0.528 10.527 1.00 96.38 165 VAL A C 1
ATOM 1279 O O . VAL A 1 165 ? -3.176 0.198 11.334 1.00 96.38 165 VAL A O 1
ATOM 1282 N N . CYS A 1 166 ? -4.210 -0.100 9.361 1.00 95.50 166 CYS A N 1
ATOM 1283 C CA . CYS A 1 166 ? -3.196 -1.025 8.870 1.00 95.50 166 CYS A CA 1
ATOM 1284 C C . CYS A 1 166 ? -2.100 -0.285 8.086 1.00 95.50 166 CYS A C 1
ATOM 1286 O O . CYS A 1 166 ? -2.365 0.231 6.996 1.00 95.50 166 CYS A O 1
ATOM 1288 N N . PRO A 1 167 ? -0.852 -0.257 8.588 1.00 87.38 167 PRO A N 1
ATOM 1289 C CA . PRO A 1 167 ? 0.272 0.318 7.880 1.00 87.38 167 PRO A CA 1
ATOM 1290 C C . PRO A 1 167 ? 0.725 -0.622 6.757 1.00 87.38 167 PRO A C 1
ATOM 1292 O O . PRO A 1 167 ? 1.359 -1.652 7.003 1.00 87.38 167 PRO A O 1
ATOM 1295 N N . ALA A 1 168 ? 0.461 -0.232 5.512 1.00 83.88 168 ALA A N 1
ATOM 1296 C CA . ALA A 1 168 ? 1.033 -0.875 4.336 1.00 83.88 168 ALA A CA 1
ATOM 1297 C C . ALA A 1 168 ? 2.294 -0.129 3.861 1.00 83.88 168 ALA A C 1
ATOM 1299 O O . ALA A 1 168 ? 2.339 1.106 3.774 1.00 83.88 168 ALA A O 1
ATOM 1300 N N . ALA A 1 169 ? 3.359 -0.884 3.577 1.00 83.94 169 ALA A N 1
ATOM 1301 C CA . ALA A 1 169 ? 4.633 -0.316 3.157 1.00 83.94 169 ALA A CA 1
ATOM 1302 C C . ALA A 1 169 ? 4.479 0.443 1.830 1.00 83.94 169 ALA A C 1
ATOM 1304 O O . ALA A 1 169 ? 3.871 -0.055 0.889 1.00 83.94 169 ALA A O 1
ATOM 1305 N N . ARG A 1 170 ? 5.074 1.641 1.758 1.00 88.62 170 ARG A N 1
ATOM 1306 C CA . ARG A 1 170 ? 4.994 2.571 0.613 1.00 88.62 170 ARG A CA 1
ATOM 1307 C C . ARG A 1 170 ? 3.592 3.130 0.312 1.00 88.62 170 ARG A C 1
ATOM 1309 O O . ARG A 1 170 ? 3.467 3.813 -0.697 1.00 88.62 170 ARG A O 1
ATOM 1316 N N . ASN A 1 171 ? 2.605 3.002 1.203 1.00 85.88 171 ASN A N 1
ATOM 1317 C CA . ASN A 1 171 ? 1.250 3.552 1.000 1.00 85.88 171 ASN A CA 1
ATOM 1318 C C . ASN A 1 171 ? 1.015 4.875 1.759 1.00 85.88 171 ASN A C 1
ATOM 1320 O O . ASN A 1 171 ? -0.094 5.171 2.169 1.00 85.88 171 ASN A O 1
ATOM 1324 N N . GLY A 1 172 ? 2.064 5.668 2.011 1.00 88.81 172 GLY A N 1
ATOM 1325 C CA . GLY A 1 172 ? 1.941 6.949 2.733 1.00 88.81 172 GLY A CA 1
ATOM 1326 C C . GLY A 1 172 ? 2.020 6.863 4.254 1.00 88.81 172 GLY A C 1
ATOM 1327 O O . GLY A 1 172 ? 1.896 7.879 4.938 1.00 88.81 172 GLY A O 1
ATOM 1328 N N . ILE A 1 173 ? 2.322 5.680 4.797 1.00 90.94 173 ILE A N 1
ATOM 1329 C CA . ILE A 1 173 ? 2.397 5.461 6.245 1.00 90.94 173 ILE A CA 1
ATOM 1330 C C . ILE A 1 173 ? 3.368 6.404 6.970 1.00 90.94 173 ILE A C 1
ATOM 1332 O O . ILE A 1 173 ? 3.111 6.771 8.104 1.00 90.94 173 ILE A O 1
ATOM 1336 N N . GLN A 1 174 ? 4.459 6.856 6.344 1.00 91.44 174 GLN A N 1
ATOM 1337 C CA . GLN A 1 174 ? 5.391 7.782 7.007 1.00 91.44 174 GLN A CA 1
ATOM 1338 C C . GLN A 1 174 ? 4.756 9.146 7.304 1.00 91.44 174 GLN A C 1
ATOM 1340 O O . GLN A 1 174 ? 5.092 9.781 8.299 1.00 91.44 174 GLN A O 1
ATOM 1345 N N . TRP A 1 175 ? 3.841 9.604 6.450 1.00 92.38 175 TRP A N 1
ATOM 1346 C CA . TRP A 1 175 ? 3.082 10.824 6.698 1.00 92.38 175 TRP A CA 1
ATOM 1347 C C . TRP A 1 175 ? 1.977 10.579 7.730 1.00 92.38 175 TRP A C 1
ATOM 1349 O O . TRP A 1 175 ? 1.928 11.286 8.737 1.00 92.38 175 TRP A O 1
ATOM 1359 N N . LEU A 1 176 ? 1.171 9.523 7.555 1.00 93.25 176 LEU A N 1
ATOM 1360 C CA . LEU A 1 176 ? 0.084 9.204 8.487 1.00 93.25 176 LEU A CA 1
ATOM 1361 C C . LEU A 1 176 ? 0.606 8.915 9.902 1.00 93.25 176 LEU A C 1
ATOM 1363 O O . LEU A 1 176 ? 0.023 9.367 10.880 1.00 93.25 176 LEU A O 1
ATOM 1367 N N . ALA A 1 177 ? 1.753 8.250 10.031 1.00 94.62 177 ALA A N 1
ATOM 1368 C CA . ALA A 1 177 ? 2.393 8.005 11.318 1.00 94.62 177 ALA A CA 1
ATOM 1369 C C . ALA A 1 177 ? 2.748 9.304 12.055 1.00 94.62 177 ALA A C 1
ATOM 1371 O O . ALA A 1 177 ? 2.601 9.353 13.269 1.00 94.62 177 ALA A O 1
ATOM 1372 N N . ARG A 1 178 ? 3.139 10.383 11.357 1.00 94.00 178 ARG A N 1
ATOM 1373 C CA . ARG A 1 178 ? 3.330 11.692 12.009 1.00 94.00 178 ARG A CA 1
ATOM 1374 C C . ARG A 1 178 ? 2.016 12.243 12.555 1.00 94.00 178 ARG A C 1
ATOM 1376 O O . ARG A 1 178 ? 2.007 12.762 13.664 1.00 94.00 178 ARG A O 1
ATOM 1383 N N . ARG A 1 179 ? 0.913 12.090 11.812 1.00 92.88 179 ARG A N 1
ATOM 1384 C CA . ARG A 1 179 ? -0.420 12.521 12.270 1.00 92.88 179 ARG A CA 1
ATOM 1385 C C . ARG A 1 179 ? -0.887 11.708 13.473 1.00 92.88 179 ARG A C 1
ATOM 1387 O O . ARG A 1 179 ? -1.360 12.282 14.443 1.00 92.88 179 ARG A O 1
ATOM 1394 N N . LEU A 1 180 ? -0.672 10.393 13.459 1.00 94.25 180 LEU A N 1
ATOM 1395 C CA . LEU A 1 180 ? -0.953 9.530 14.607 1.00 94.25 180 LEU A CA 1
ATOM 1396 C C . LEU A 1 180 ? -0.102 9.919 15.825 1.00 94.25 180 LEU A C 1
ATOM 1398 O O . LEU A 1 180 ? -0.626 10.052 16.923 1.00 94.25 180 LEU A O 1
ATOM 1402 N N . LEU A 1 181 ? 1.198 10.167 15.645 1.00 95.12 181 LEU A N 1
ATOM 1403 C CA . LEU A 1 181 ? 2.073 10.618 16.732 1.00 95.12 181 LEU A CA 1
ATOM 1404 C C . LEU A 1 181 ? 1.641 11.972 17.306 1.00 95.12 181 LEU A C 1
ATOM 1406 O O . LEU A 1 181 ? 1.742 12.169 18.515 1.00 95.12 181 LEU A O 1
ATOM 1410 N N . GLN A 1 182 ? 1.110 12.876 16.482 1.00 92.69 182 GLN A N 1
ATOM 1411 C CA . GLN A 1 182 ? 0.551 14.146 16.945 1.00 92.69 182 GLN A CA 1
ATOM 1412 C C . GLN A 1 182 ? -0.612 13.940 17.931 1.00 92.69 182 GLN A C 1
ATOM 1414 O O . GLN A 1 182 ? -0.673 14.635 18.943 1.00 92.69 182 GLN A O 1
ATOM 1419 N N . LEU A 1 183 ? -1.473 12.938 17.702 1.00 92.44 183 LEU A N 1
ATOM 1420 C CA . LEU A 1 183 ? -2.594 12.607 18.599 1.00 92.44 183 LEU A CA 1
ATOM 1421 C C . LEU A 1 183 ? -2.148 12.157 19.997 1.00 92.44 183 LEU A C 1
ATOM 1423 O O . LEU A 1 183 ? -2.930 12.185 20.939 1.00 92.44 183 LEU A O 1
ATOM 1427 N N . THR A 1 184 ? -0.891 11.741 20.164 1.00 93.19 184 THR A N 1
ATOM 1428 C CA . THR A 1 184 ? -0.381 11.326 21.481 1.00 93.19 184 THR A CA 1
ATOM 1429 C C . THR A 1 184 ? -0.162 12.502 22.436 1.00 93.19 184 THR A C 1
ATOM 1431 O O . THR A 1 184 ? 0.060 12.278 23.623 1.00 93.19 184 THR A O 1
ATOM 1434 N N . GLY A 1 185 ? -0.129 13.743 21.930 1.00 92.56 185 GLY A N 1
ATOM 1435 C CA . GLY A 1 185 ? 0.239 14.935 22.703 1.00 92.56 185 GLY A CA 1
ATOM 1436 C C . GLY A 1 185 ? 1.717 14.997 23.121 1.00 92.56 185 GLY A C 1
ATOM 1437 O O . GLY A 1 185 ? 2.137 15.968 23.742 1.00 92.56 185 GLY A O 1
ATOM 1438 N N . ARG A 1 186 ? 2.531 13.989 22.773 1.00 93.44 186 ARG A N 1
ATOM 1439 C CA . ARG A 1 186 ? 3.951 13.887 23.167 1.00 93.44 186 ARG A CA 1
ATOM 1440 C C . ARG A 1 186 ? 4.917 14.563 22.196 1.00 93.44 186 ARG A C 1
ATOM 1442 O O . ARG A 1 186 ? 6.092 14.720 22.517 1.00 93.44 186 ARG A O 1
ATOM 1449 N N . PHE A 1 187 ? 4.444 14.925 21.005 1.00 93.38 187 PHE A N 1
ATOM 1450 C CA . PHE A 1 187 ? 5.271 15.462 19.930 1.00 93.38 187 PHE A CA 1
ATOM 1451 C C . PHE A 1 187 ? 4.709 16.792 19.438 1.00 93.38 187 PHE A C 1
ATOM 1453 O O . PHE A 1 187 ? 3.557 16.882 19.020 1.00 93.38 187 PHE A O 1
ATOM 1460 N N . THR A 1 188 ? 5.556 17.816 19.425 1.00 91.00 188 THR A N 1
ATOM 1461 C CA . THR A 1 188 ? 5.283 19.073 18.722 1.00 91.00 188 THR A CA 1
ATOM 1462 C C . THR A 1 188 ? 5.413 18.881 17.210 1.00 91.00 188 THR A C 1
ATOM 1464 O O . THR A 1 188 ? 6.161 18.018 16.743 1.00 91.00 188 THR A O 1
ATOM 1467 N N . GLU A 1 189 ? 4.760 19.740 16.424 1.00 86.81 189 GLU A N 1
ATOM 1468 C CA . GLU A 1 189 ? 4.850 19.713 14.956 1.00 86.81 189 GLU A CA 1
ATOM 1469 C C . GLU A 1 189 ? 6.308 19.750 14.470 1.00 86.81 189 GLU A C 1
ATOM 1471 O O . GLU A 1 189 ? 6.719 18.941 13.640 1.00 86.81 189 GLU A O 1
ATOM 1476 N N . ARG A 1 190 ? 7.145 20.602 15.075 1.00 89.50 190 ARG A N 1
ATOM 1477 C CA . ARG A 1 190 ? 8.574 20.702 14.743 1.00 89.50 190 ARG A CA 1
ATOM 1478 C C . ARG A 1 190 ? 9.337 19.395 14.993 1.00 89.50 190 ARG A C 1
ATOM 1480 O O . ARG A 1 190 ? 10.234 19.062 14.220 1.00 89.50 190 ARG A O 1
ATOM 1487 N N . GLN A 1 191 ? 9.010 18.663 16.059 1.00 92.94 191 GLN A N 1
ATOM 1488 C CA . GLN A 1 191 ? 9.665 17.391 16.383 1.00 92.94 191 GLN A CA 1
ATOM 1489 C C . GLN A 1 191 ? 9.305 16.293 15.379 1.00 92.94 191 GLN A C 1
ATOM 1491 O O . GLN A 1 191 ? 10.183 15.527 14.991 1.00 92.94 191 GLN A O 1
ATOM 1496 N N . LEU A 1 192 ? 8.061 16.257 14.888 1.00 91.62 192 LEU A N 1
ATOM 1497 C CA . LEU A 1 192 ? 7.597 15.253 13.916 1.00 91.62 192 LEU A CA 1
ATOM 1498 C C . LEU A 1 192 ? 8.386 15.269 12.591 1.00 91.62 192 LEU A C 1
ATOM 1500 O O . LEU A 1 192 ? 8.456 14.255 11.888 1.00 91.62 192 LEU A O 1
ATOM 1504 N N . TYR A 1 193 ? 9.017 16.397 12.262 1.00 89.69 193 TYR A N 1
ATOM 1505 C CA . TYR A 1 193 ? 9.854 16.569 11.071 1.00 89.69 193 TYR A CA 1
ATOM 1506 C C . TYR A 1 193 ? 11.354 16.387 11.309 1.00 89.69 193 TYR A C 1
ATOM 1508 O O . TYR A 1 193 ? 12.129 16.419 10.356 1.00 89.69 193 TYR A O 1
ATOM 1516 N N . ARG A 1 194 ? 11.775 16.168 12.558 1.00 92.38 194 ARG A N 1
ATOM 1517 C CA . ARG A 1 194 ? 13.183 15.996 12.954 1.00 92.38 194 ARG A CA 1
ATOM 1518 C C . ARG A 1 194 ? 13.412 14.696 13.728 1.00 92.38 194 ARG A C 1
ATOM 1520 O O . ARG A 1 194 ? 14.295 14.621 14.574 1.00 92.38 194 ARG A O 1
ATOM 1527 N N . LEU A 1 195 ? 12.590 13.684 13.457 1.00 92.75 195 LEU A N 1
ATOM 1528 C CA . LEU A 1 195 ? 12.692 12.372 14.089 1.00 92.75 195 LEU A CA 1
ATOM 1529 C C . LEU A 1 195 ? 13.972 11.658 13.633 1.00 92.75 195 LEU A C 1
ATOM 1531 O O . LEU A 1 195 ? 14.301 11.661 12.447 1.00 92.75 195 LEU A O 1
ATOM 1535 N N . HIS A 1 196 ? 14.672 11.033 14.580 1.00 91.25 196 HIS A N 1
ATOM 1536 C CA . HIS A 1 196 ? 15.891 10.260 14.312 1.00 91.25 196 HIS A CA 1
ATOM 1537 C C . HIS A 1 196 ? 15.605 8.869 13.728 1.00 91.25 196 HIS A C 1
ATOM 1539 O O . HIS A 1 196 ? 16.468 8.283 13.080 1.00 91.25 196 HIS A O 1
ATOM 1545 N N . GLU A 1 197 ? 14.388 8.362 13.924 1.00 92.38 197 GLU A N 1
ATOM 1546 C CA . GLU A 1 197 ? 13.913 7.087 13.392 1.00 92.38 197 GLU A CA 1
ATOM 1547 C C . GLU A 1 197 ? 12.720 7.305 12.449 1.00 92.38 197 GLU A C 1
ATOM 1549 O O . GLU A 1 197 ? 12.036 8.334 12.537 1.00 92.38 197 GLU A O 1
ATOM 1554 N N . PRO A 1 198 ? 12.423 6.351 11.545 1.00 91.69 198 PRO A N 1
ATOM 1555 C CA . PRO A 1 198 ? 11.255 6.446 10.680 1.00 91.69 198 PRO A CA 1
ATOM 1556 C C . PRO A 1 198 ? 9.959 6.633 11.495 1.00 91.69 198 PRO A C 1
ATOM 1558 O O . PRO A 1 198 ? 9.703 5.831 12.398 1.00 91.69 198 PRO A O 1
ATOM 1561 N N . PRO A 1 199 ? 9.096 7.616 11.161 1.00 94.12 199 PRO A N 1
ATOM 1562 C CA . PRO A 1 199 ? 7.843 7.870 11.875 1.00 94.12 199 PRO A CA 1
ATOM 1563 C C . PRO A 1 199 ? 6.999 6.618 12.142 1.00 94.12 199 PRO A C 1
ATOM 1565 O O . PRO A 1 199 ? 6.447 6.465 13.227 1.00 94.12 199 PRO A O 1
ATOM 1568 N N . ALA A 1 200 ? 6.918 5.698 11.175 1.00 92.50 200 ALA A N 1
ATOM 1569 C CA . ALA A 1 200 ? 6.154 4.459 11.325 1.00 92.50 200 ALA A CA 1
ATOM 1570 C C . ALA A 1 200 ? 6.687 3.533 12.439 1.00 92.50 200 ALA A C 1
ATOM 1572 O O . ALA A 1 200 ? 5.892 2.872 13.106 1.00 92.50 200 ALA A O 1
ATOM 1573 N N . ALA A 1 201 ? 8.006 3.500 12.664 1.00 93.50 201 ALA A N 1
ATOM 1574 C CA . ALA A 1 201 ? 8.610 2.723 13.748 1.00 93.50 201 ALA A CA 1
ATOM 1575 C C . ALA A 1 201 ? 8.248 3.334 15.109 1.00 93.50 201 ALA A C 1
ATOM 1577 O O . ALA A 1 201 ? 7.737 2.647 15.990 1.00 93.50 201 ALA A O 1
ATOM 1578 N N . ILE A 1 202 ? 8.387 4.656 15.233 1.00 95.56 202 ILE A N 1
ATOM 1579 C CA . ILE A 1 202 ? 8.026 5.396 16.451 1.00 95.56 202 ILE A CA 1
ATOM 1580 C C . ILE A 1 202 ? 6.524 5.260 16.748 1.00 95.56 202 ILE A C 1
ATOM 1582 O O . ILE A 1 202 ? 6.134 5.074 17.903 1.00 95.56 202 ILE A O 1
ATOM 1586 N N . ALA A 1 203 ? 5.670 5.301 15.720 1.00 95.44 203 ALA A N 1
ATOM 1587 C CA . ALA A 1 203 ? 4.236 5.073 15.871 1.00 95.44 203 ALA A CA 1
ATOM 1588 C C . ALA A 1 203 ? 3.948 3.679 16.442 1.00 95.44 203 ALA A C 1
ATOM 1590 O O . ALA A 1 203 ? 3.161 3.567 17.377 1.00 95.44 203 ALA A O 1
ATOM 1591 N N . ARG A 1 204 ? 4.631 2.624 15.979 1.00 93.81 204 ARG A N 1
ATOM 1592 C CA . ARG A 1 204 ? 4.439 1.282 16.547 1.00 93.81 204 ARG A CA 1
ATOM 1593 C C . ARG A 1 204 ? 4.737 1.228 18.049 1.00 93.81 204 ARG A C 1
ATOM 1595 O O . ARG A 1 204 ? 4.014 0.540 18.760 1.00 93.81 204 ARG A O 1
ATOM 1602 N N . HIS A 1 205 ? 5.744 1.962 18.526 1.00 93.69 205 HIS A N 1
ATOM 1603 C CA . HIS A 1 205 ? 6.070 2.042 19.955 1.00 93.69 205 HIS A CA 1
ATOM 1604 C C . HIS A 1 205 ? 5.046 2.838 20.778 1.00 93.69 205 HIS A C 1
ATOM 1606 O O . HIS A 1 205 ? 4.875 2.565 21.962 1.00 93.69 205 HIS A O 1
ATOM 1612 N N . ASN A 1 206 ? 4.366 3.819 20.176 1.00 94.94 206 ASN A N 1
ATOM 1613 C CA . ASN A 1 206 ? 3.381 4.658 20.873 1.00 94.94 206 ASN A CA 1
ATOM 1614 C C . ASN A 1 206 ? 1.949 4.111 20.811 1.00 94.94 206 ASN A C 1
ATOM 1616 O O . ASN A 1 206 ? 1.122 4.488 21.634 1.00 94.94 206 ASN A O 1
ATOM 1620 N N . PHE A 1 207 ? 1.673 3.211 19.872 1.00 95.12 207 PHE A N 1
ATOM 1621 C CA . PHE A 1 207 ? 0.424 2.467 19.775 1.00 95.12 207 PHE A CA 1
ATOM 1622 C C . PHE A 1 207 ? 0.760 0.987 19.983 1.00 95.12 207 PHE A C 1
ATOM 1624 O O . PHE A 1 207 ? 1.030 0.308 18.997 1.00 95.12 207 PHE A O 1
ATOM 1631 N N . PRO A 1 208 ? 0.859 0.475 21.221 1.00 91.50 208 PRO A N 1
ATOM 1632 C CA . PRO A 1 208 ? 1.156 -0.937 21.459 1.00 91.50 208 PRO A CA 1
ATOM 1633 C C . PRO A 1 208 ? -0.002 -1.846 21.015 1.00 91.50 208 PRO A C 1
ATOM 1635 O O . PRO A 1 208 ? -1.066 -1.381 20.603 1.00 91.50 208 PRO A O 1
ATOM 1638 N N . TYR A 1 209 ? 0.222 -3.159 21.062 1.00 94.56 209 TYR A N 1
ATOM 1639 C CA . TYR A 1 209 ? -0.850 -4.137 20.872 1.00 94.56 209 TYR A CA 1
ATOM 1640 C C . TYR A 1 209 ? -1.886 -4.028 21.992 1.00 94.56 209 TYR A C 1
ATOM 1642 O O . TYR A 1 209 ? -1.554 -3.619 23.106 1.00 94.56 209 TYR A O 1
ATOM 1650 N N . LEU A 1 210 ? -3.123 -4.433 21.702 1.00 94.50 210 LEU A N 1
ATOM 1651 C CA . LEU A 1 210 ? -4.119 -4.619 22.753 1.00 94.50 210 LEU A CA 1
ATOM 1652 C C . LEU A 1 210 ? -3.685 -5.754 23.689 1.00 94.50 210 LEU A C 1
ATOM 1654 O O . LEU A 1 210 ? -2.945 -6.655 23.292 1.00 94.50 210 LEU A O 1
ATOM 1658 N N . ASN A 1 211 ? -4.194 -5.735 24.921 1.00 92.00 211 ASN A N 1
ATOM 1659 C CA . ASN A 1 211 ? -3.841 -6.722 25.948 1.00 92.00 211 ASN A CA 1
ATOM 1660 C C . ASN A 1 211 ? -4.246 -8.164 25.584 1.00 92.00 211 ASN A C 1
ATOM 1662 O O . ASN A 1 211 ? -3.728 -9.110 26.171 1.00 92.00 211 ASN A O 1
ATOM 1666 N N . SER A 1 212 ? -5.177 -8.338 24.643 1.00 93.31 212 SER A N 1
ATOM 1667 C CA . SER A 1 212 ? -5.638 -9.640 24.162 1.00 93.31 212 SER A CA 1
ATOM 1668 C C . SER A 1 212 ? -6.070 -9.550 22.694 1.00 93.31 212 SER A C 1
ATOM 1670 O O . SER A 1 212 ? -6.555 -8.513 22.231 1.00 93.31 212 SER A O 1
ATOM 1672 N N . TRP A 1 213 ? -5.900 -10.649 21.953 1.00 91.19 213 TRP A N 1
ATOM 1673 C CA . TRP A 1 213 ? -6.317 -10.738 20.551 1.00 91.19 213 TRP A CA 1
ATOM 1674 C C . TRP A 1 213 ? -7.843 -10.711 20.405 1.00 91.19 213 TRP A C 1
ATOM 1676 O O . TRP A 1 213 ? -8.366 -10.161 19.439 1.00 91.19 213 TRP A O 1
ATOM 1686 N N . GLU A 1 214 ? -8.554 -11.229 21.403 1.00 93.50 214 GLU A N 1
ATOM 1687 C CA . GLU A 1 214 ? -10.014 -11.248 21.502 1.00 93.50 214 GLU A CA 1
ATOM 1688 C C . GLU A 1 214 ? -10.613 -9.845 21.696 1.00 93.50 214 GLU A C 1
ATOM 1690 O O . GLU A 1 214 ? -11.785 -9.628 21.392 1.00 93.50 214 GLU A O 1
ATOM 1695 N N . ALA A 1 215 ? -9.820 -8.868 22.152 1.00 95.81 215 ALA A N 1
ATOM 1696 C CA . ALA A 1 215 ? -10.270 -7.485 22.296 1.00 95.81 215 ALA A CA 1
ATOM 1697 C C . ALA A 1 215 ? -10.412 -6.756 20.947 1.00 95.81 215 ALA A C 1
ATOM 1699 O O . ALA A 1 215 ? -11.223 -5.833 20.829 1.00 95.81 215 ALA A O 1
ATOM 1700 N N . TYR A 1 216 ? -9.656 -7.167 19.920 1.00 96.75 216 TYR A N 1
ATOM 1701 C CA . TYR A 1 216 ? -9.612 -6.466 18.633 1.00 96.75 216 TYR A CA 1
ATOM 1702 C C . TYR A 1 216 ? -10.989 -6.332 17.969 1.00 96.75 216 TYR A C 1
ATOM 1704 O O . TYR A 1 216 ? -11.349 -5.202 17.655 1.00 96.75 216 TYR A O 1
ATOM 1712 N N . PRO A 1 217 ? -11.803 -7.392 17.786 1.00 95.25 217 PRO A N 1
ATOM 1713 C CA . PRO A 1 217 ? -13.133 -7.254 17.186 1.00 95.25 217 PRO A CA 1
ATOM 1714 C C . PRO A 1 217 ? -13.998 -6.171 17.848 1.00 95.25 217 PRO A C 1
ATOM 1716 O O . PRO A 1 217 ? -14.584 -5.339 17.159 1.00 95.25 217 PRO A O 1
ATOM 1719 N N . THR A 1 218 ? -14.015 -6.125 19.183 1.00 95.81 218 THR A N 1
ATOM 1720 C CA . THR A 1 218 ? -14.807 -5.159 19.957 1.00 95.81 218 THR A CA 1
ATOM 1721 C C . THR A 1 218 ? -14.288 -3.730 19.811 1.00 95.81 218 THR A C 1
ATOM 1723 O O . THR A 1 218 ? -15.082 -2.797 19.687 1.00 95.81 218 THR A O 1
ATOM 1726 N N . VAL A 1 219 ? -12.965 -3.542 19.819 1.00 96.44 219 VAL A N 1
ATOM 1727 C CA . VAL A 1 219 ? -12.343 -2.219 19.646 1.00 96.44 219 VAL A CA 1
ATOM 1728 C C . VAL A 1 219 ? -12.531 -1.713 18.216 1.00 96.44 219 VAL A C 1
ATOM 1730 O O . VAL A 1 219 ? -12.907 -0.558 18.012 1.00 96.44 219 VAL A O 1
ATOM 1733 N N . LEU A 1 220 ? -12.328 -2.578 17.219 1.00 96.56 220 LEU A N 1
ATOM 1734 C CA . LEU A 1 220 ? -12.466 -2.227 15.805 1.00 96.56 220 LEU A CA 1
ATOM 1735 C C . LEU A 1 220 ? -13.915 -1.901 15.429 1.00 96.56 220 LEU A C 1
ATOM 1737 O O . LEU A 1 220 ? -14.136 -0.960 14.675 1.00 96.56 220 LEU A O 1
ATOM 1741 N N . ALA A 1 221 ? -14.903 -2.592 16.009 1.00 95.88 221 ALA A N 1
ATOM 1742 C CA . ALA A 1 221 ? -16.323 -2.294 15.795 1.00 95.88 221 ALA A CA 1
ATOM 1743 C C . ALA A 1 221 ? -16.725 -0.876 16.244 1.00 95.88 221 ALA A C 1
ATOM 1745 O O . ALA A 1 221 ? -17.710 -0.327 15.755 1.00 95.88 221 ALA A O 1
ATOM 1746 N N . LYS A 1 222 ? -15.962 -0.280 17.167 1.00 95.81 222 LYS A N 1
ATOM 1747 C CA . LYS A 1 222 ? -16.170 1.083 17.677 1.00 95.81 222 LYS A CA 1
ATOM 1748 C C . LYS A 1 222 ? -15.224 2.108 17.053 1.00 95.81 222 LYS A C 1
ATOM 1750 O O . LYS A 1 222 ? -15.267 3.267 17.446 1.00 95.81 222 LYS A O 1
ATOM 1755 N N . SER A 1 223 ? -14.360 1.691 16.127 1.00 96.75 223 SER A N 1
ATOM 1756 C CA . SER A 1 223 ? -13.292 2.522 15.573 1.00 96.75 223 SER A CA 1
ATOM 1757 C C . SER A 1 223 ? -13.450 2.740 14.073 1.00 96.75 223 SER A C 1
ATOM 1759 O O . SER A 1 223 ? -13.904 1.857 13.342 1.00 96.75 223 SER A O 1
ATOM 1761 N N . ILE A 1 224 ? -12.980 3.881 13.572 1.00 96.94 224 ILE A N 1
ATOM 1762 C CA . ILE A 1 224 ? -12.677 4.019 12.146 1.00 96.94 224 ILE A CA 1
ATOM 1763 C C . ILE A 1 224 ? -11.427 3.181 11.866 1.00 96.94 224 ILE A C 1
ATOM 1765 O O . ILE A 1 224 ? -10.332 3.480 12.343 1.00 96.94 224 ILE A O 1
ATOM 1769 N N . THR A 1 225 ? -11.614 2.092 11.127 1.00 97.31 225 THR A N 1
ATOM 1770 C CA . THR A 1 225 ? -10.613 1.067 10.840 1.00 97.31 225 THR A CA 1
ATOM 1771 C C . THR A 1 225 ? -10.177 1.188 9.383 1.00 97.31 225 THR A C 1
ATOM 1773 O O . THR A 1 225 ? -10.867 0.756 8.458 1.00 97.31 225 THR A O 1
ATOM 1776 N N . VAL A 1 226 ? -9.010 1.799 9.199 1.00 97.06 226 VAL A N 1
ATOM 1777 C CA . VAL A 1 226 ? -8.468 2.279 7.929 1.00 97.06 226 VAL A CA 1
ATOM 1778 C C . VAL A 1 226 ? -7.546 1.246 7.285 1.00 97.06 226 VAL A C 1
ATOM 1780 O O . VAL A 1 226 ? -6.532 0.835 7.860 1.00 97.06 226 VAL A O 1
ATOM 1783 N N . LEU A 1 227 ? -7.860 0.886 6.042 1.00 96.88 227 LEU A N 1
ATOM 1784 C CA . LEU A 1 227 ? -7.009 0.105 5.153 1.00 96.88 227 LEU A CA 1
ATOM 1785 C C . LEU A 1 227 ? -6.323 1.026 4.143 1.00 96.88 227 LEU A C 1
ATOM 1787 O O . LEU A 1 227 ? -6.979 1.621 3.290 1.00 96.88 227 LEU A O 1
ATOM 1791 N N . MET A 1 228 ? -4.995 1.123 4.217 1.00 94.94 228 MET A N 1
ATOM 1792 C CA . MET A 1 228 ? -4.226 1.948 3.286 1.00 94.94 228 MET A CA 1
ATOM 1793 C C . MET A 1 228 ? -3.921 1.195 1.988 1.00 94.94 228 MET A C 1
ATOM 1795 O O . MET A 1 228 ? -3.114 0.260 2.000 1.00 94.94 228 MET A O 1
ATOM 1799 N N . ALA A 1 229 ? -4.479 1.636 0.863 1.00 93.75 229 ALA A N 1
ATOM 1800 C CA . ALA A 1 229 ? -4.180 1.100 -0.462 1.00 93.75 229 ALA A CA 1
ATOM 1801 C C . ALA A 1 229 ? -3.265 2.028 -1.278 1.00 93.75 229 ALA A C 1
ATOM 1803 O O . ALA A 1 229 ? -3.147 3.226 -1.016 1.00 93.75 229 ALA A O 1
ATOM 1804 N N . ARG A 1 230 ? -2.589 1.445 -2.269 1.00 93.19 230 ARG A N 1
ATOM 1805 C CA . ARG A 1 230 ? -1.813 2.140 -3.302 1.00 93.19 230 ARG A CA 1
ATOM 1806 C C . ARG A 1 230 ? -1.809 1.290 -4.561 1.00 93.19 230 ARG A C 1
ATOM 1808 O O . ARG A 1 230 ? -1.774 0.063 -4.446 1.00 93.19 230 ARG A O 1
ATOM 1815 N N . HIS A 1 231 ? -1.742 1.933 -5.725 1.00 93.94 231 HIS A N 1
ATOM 1816 C CA . HIS A 1 231 ? -1.607 1.238 -6.998 1.00 93.94 231 HIS A CA 1
ATOM 1817 C C . HIS A 1 231 ? -0.463 0.200 -6.941 1.00 93.94 231 HIS A C 1
ATOM 1819 O O . HIS A 1 231 ? 0.678 0.582 -6.633 1.00 93.94 231 HIS A O 1
ATOM 1825 N N . PRO A 1 232 ? -0.710 -1.102 -7.213 1.00 94.94 232 PRO A N 1
ATOM 1826 C CA . PRO A 1 232 ? 0.275 -2.156 -6.958 1.00 94.94 232 PRO A CA 1
ATOM 1827 C C . PRO A 1 232 ? 1.605 -1.924 -7.677 1.00 94.94 232 PRO A C 1
ATOM 1829 O O . PRO A 1 232 ? 2.667 -2.084 -7.080 1.00 94.94 232 PRO A O 1
ATOM 1832 N N . PHE A 1 233 ? 1.568 -1.455 -8.924 1.00 96.12 233 PHE A N 1
ATOM 1833 C CA . PHE A 1 233 ? 2.775 -1.140 -9.691 1.00 96.12 233 PHE A CA 1
ATOM 1834 C C . PHE A 1 233 ? 3.494 0.122 -9.209 1.00 96.12 233 PHE A C 1
ATOM 1836 O O . PHE A 1 233 ? 4.723 0.163 -9.211 1.00 96.12 233 PHE A O 1
ATOM 1843 N N . ASP A 1 234 ? 2.767 1.120 -8.706 1.00 95.06 234 ASP A N 1
ATOM 1844 C CA . ASP A 1 234 ? 3.390 2.345 -8.196 1.00 95.06 234 ASP A CA 1
ATOM 1845 C C . ASP A 1 234 ? 4.037 2.085 -6.835 1.00 95.06 234 ASP A C 1
ATOM 1847 O O . ASP A 1 234 ? 5.049 2.698 -6.490 1.00 95.06 234 ASP A O 1
ATOM 1851 N N . ARG A 1 235 ? 3.493 1.133 -6.069 1.00 95.00 235 ARG A N 1
ATOM 1852 C CA . ARG A 1 235 ? 4.109 0.605 -4.850 1.00 95.00 235 ARG A CA 1
ATOM 1853 C C . ARG A 1 235 ? 5.434 -0.098 -5.159 1.00 95.00 235 ARG A C 1
ATOM 1855 O O . ARG A 1 235 ? 6.429 0.190 -4.490 1.00 95.00 235 ARG A O 1
ATOM 1862 N N . LEU A 1 236 ? 5.468 -0.952 -6.187 1.00 96.88 236 LEU A N 1
ATOM 1863 C CA . LEU A 1 236 ? 6.694 -1.618 -6.643 1.00 96.88 236 LEU A CA 1
ATOM 1864 C C . LEU A 1 236 ? 7.727 -0.612 -7.149 1.00 96.88 236 LEU A C 1
ATOM 1866 O O . LEU A 1 236 ? 8.875 -0.661 -6.715 1.00 96.88 236 LEU A O 1
ATOM 1870 N N . LEU A 1 237 ? 7.318 0.344 -7.985 1.00 97.06 237 LEU A N 1
ATOM 1871 C CA . LEU A 1 237 ? 8.208 1.385 -8.491 1.00 97.06 237 LEU A CA 1
ATOM 1872 C C . LEU A 1 237 ? 8.759 2.260 -7.354 1.00 97.06 237 LEU A C 1
ATOM 1874 O O . LEU A 1 237 ? 9.963 2.489 -7.272 1.00 97.06 237 LEU A O 1
ATOM 1878 N N . ALA A 1 238 ? 7.914 2.700 -6.418 1.00 94.75 238 ALA A N 1
ATOM 1879 C CA . ALA A 1 238 ? 8.370 3.454 -5.249 1.00 94.75 238 ALA A CA 1
ATOM 1880 C C . ALA A 1 238 ? 9.348 2.654 -4.377 1.00 94.75 238 ALA A C 1
ATOM 1882 O O . ALA A 1 238 ? 10.250 3.234 -3.769 1.00 94.75 238 ALA A O 1
ATOM 1883 N N . SER A 1 239 ? 9.162 1.337 -4.292 1.00 94.94 239 SER A N 1
ATOM 1884 C CA . SER A 1 239 ? 10.069 0.461 -3.563 1.00 94.94 239 SER A CA 1
ATOM 1885 C C . SER A 1 239 ? 11.404 0.283 -4.289 1.00 94.94 239 SER A C 1
ATOM 1887 O O . SER A 1 239 ? 12.449 0.501 -3.679 1.00 94.94 239 SER A O 1
ATOM 1889 N N . TYR A 1 240 ? 11.384 0.001 -5.595 1.00 96.62 240 TYR A N 1
ATOM 1890 C CA . TYR A 1 240 ? 12.580 -0.066 -6.438 1.00 96.62 240 TYR A CA 1
ATOM 1891 C C . TYR A 1 240 ? 13.424 1.203 -6.303 1.00 96.62 240 TYR A C 1
ATOM 1893 O O . TYR A 1 240 ? 14.607 1.133 -5.969 1.00 96.62 240 TYR A O 1
ATOM 1901 N N . ARG A 1 241 ? 12.797 2.375 -6.446 1.00 94.75 241 ARG A N 1
ATOM 1902 C CA . ARG A 1 241 ? 13.494 3.662 -6.344 1.00 94.75 241 ARG A CA 1
ATOM 1903 C C . ARG A 1 241 ? 14.111 3.912 -4.971 1.00 94.75 241 ARG A C 1
ATOM 1905 O O . ARG A 1 241 ? 15.133 4.573 -4.848 1.00 94.75 241 ARG A O 1
ATOM 1912 N N . HIS A 1 242 ? 13.505 3.371 -3.919 1.00 92.50 242 HIS A N 1
ATOM 1913 C CA . HIS A 1 242 ? 14.033 3.515 -2.569 1.00 92.50 242 HIS A CA 1
ATOM 1914 C C . HIS A 1 242 ? 15.138 2.507 -2.223 1.00 92.50 242 HIS A C 1
ATOM 1916 O O . HIS A 1 242 ? 16.013 2.818 -1.416 1.00 92.50 242 HIS A O 1
ATOM 1922 N N . ILE A 1 243 ? 15.062 1.284 -2.750 1.00 93.75 243 ILE A N 1
ATOM 1923 C CA . ILE A 1 243 ? 15.916 0.164 -2.327 1.00 93.75 243 ILE A CA 1
ATOM 1924 C C . ILE A 1 243 ? 17.070 -0.078 -3.306 1.00 93.75 243 ILE A C 1
ATOM 1926 O O . ILE A 1 243 ? 18.146 -0.490 -2.877 1.00 93.75 243 ILE A O 1
ATOM 1930 N N . LEU A 1 244 ? 16.848 0.145 -4.604 1.00 95.44 244 LEU A N 1
ATOM 1931 C CA . LEU A 1 244 ? 17.682 -0.403 -5.677 1.00 95.44 244 LEU A CA 1
ATOM 1932 C C . LEU A 1 244 ? 18.197 0.624 -6.693 1.00 95.44 244 LEU A C 1
ATOM 1934 O O . LEU A 1 244 ? 19.278 0.406 -7.235 1.00 95.44 244 LEU A O 1
ATOM 1938 N N . GLU A 1 245 ? 17.456 1.706 -6.948 1.00 93.38 245 GLU A N 1
ATOM 1939 C CA . GLU A 1 245 ? 17.809 2.724 -7.959 1.00 93.38 245 GLU A CA 1
ATOM 1940 C C . GLU A 1 245 ? 19.189 3.342 -7.724 1.00 93.38 245 GLU A C 1
ATOM 1942 O O . GLU A 1 245 ? 19.978 3.485 -8.656 1.00 93.38 245 GLU A O 1
ATOM 1947 N N . ASP A 1 246 ? 19.487 3.683 -6.472 1.00 91.56 246 ASP A N 1
ATOM 1948 C CA . ASP A 1 246 ? 20.717 4.367 -6.099 1.00 91.56 246 ASP A CA 1
ATOM 1949 C C . ASP A 1 246 ? 21.431 3.600 -4.972 1.00 91.56 246 ASP A C 1
ATOM 1951 O O . ASP A 1 246 ? 21.089 3.751 -3.790 1.00 91.56 246 ASP A O 1
ATOM 1955 N N . PRO A 1 247 ? 22.427 2.762 -5.318 1.00 91.25 247 PRO A N 1
ATOM 1956 C CA . PRO A 1 247 ? 23.202 2.000 -4.344 1.00 91.25 247 PRO A CA 1
ATOM 1957 C C . PRO A 1 247 ? 23.952 2.856 -3.322 1.00 91.25 247 PRO A C 1
ATOM 1959 O O . PRO A 1 247 ? 24.302 2.346 -2.262 1.00 91.25 247 PRO A O 1
ATOM 1962 N N . GLU A 1 248 ? 24.227 4.127 -3.624 1.00 91.75 248 GLU A N 1
ATOM 1963 C CA . GLU A 1 248 ? 24.930 5.025 -2.705 1.00 91.75 248 GLU A CA 1
ATOM 1964 C C . GLU A 1 248 ? 23.974 5.561 -1.637 1.00 91.75 248 GLU A C 1
ATOM 1966 O O . GLU A 1 248 ? 24.343 5.657 -0.467 1.00 91.75 248 GLU A O 1
ATOM 1971 N N . LYS A 1 249 ? 22.713 5.820 -2.006 1.00 91.31 249 LYS A N 1
ATOM 1972 C CA . LYS A 1 249 ? 21.660 6.199 -1.049 1.00 91.31 249 LYS A CA 1
ATOM 1973 C C . LYS A 1 249 ? 21.173 5.032 -0.199 1.00 91.31 249 LYS A C 1
ATOM 1975 O O . LYS A 1 249 ? 20.783 5.247 0.947 1.00 91.31 249 LYS A O 1
ATOM 1980 N N . ASN A 1 250 ? 21.160 3.815 -0.743 1.00 91.50 250 ASN A N 1
ATOM 1981 C CA . ASN A 1 250 ? 20.731 2.624 -0.011 1.00 91.50 250 ASN A CA 1
ATOM 1982 C C . ASN A 1 250 ? 21.687 1.433 -0.213 1.00 91.50 250 ASN A C 1
ATOM 1984 O O . ASN A 1 250 ? 21.346 0.450 -0.883 1.00 91.50 250 ASN A O 1
ATOM 1988 N N . PRO A 1 251 ? 22.883 1.475 0.405 1.00 93.56 251 PRO A N 1
ATOM 1989 C CA . PRO A 1 251 ? 23.873 0.412 0.255 1.00 93.56 251 PRO A CA 1
ATOM 1990 C C . PRO A 1 251 ? 23.375 -0.922 0.819 1.00 93.56 251 PRO A C 1
ATOM 1992 O O . PRO A 1 251 ? 23.694 -1.979 0.276 1.00 93.56 251 PRO A O 1
ATOM 1995 N N . HIS A 1 252 ? 22.552 -0.896 1.872 1.00 93.00 252 HIS A N 1
ATOM 1996 C CA . HIS A 1 252 ? 21.976 -2.102 2.465 1.00 93.00 252 HIS A CA 1
ATOM 1997 C C . HIS A 1 252 ? 21.024 -2.818 1.500 1.00 93.00 252 HIS A C 1
ATOM 1999 O O . HIS A 1 252 ? 21.167 -4.024 1.289 1.00 93.00 252 HIS A O 1
ATOM 2005 N N . GLY A 1 253 ? 20.104 -2.083 0.867 1.00 92.06 253 GLY A N 1
ATOM 2006 C CA . GLY A 1 253 ? 19.186 -2.624 -0.137 1.00 92.06 253 GLY A CA 1
ATOM 2007 C C . GLY A 1 253 ? 19.923 -3.210 -1.341 1.00 92.06 253 GLY A C 1
ATOM 2008 O O . GLY A 1 253 ? 19.633 -4.329 -1.780 1.00 92.06 253 GLY A O 1
ATOM 2009 N N . TYR A 1 254 ? 20.952 -2.507 -1.818 1.00 92.69 254 TYR A N 1
ATOM 2010 C CA . TYR A 1 254 ? 21.789 -3.000 -2.905 1.00 92.69 254 TYR A CA 1
ATOM 2011 C C . TYR A 1 254 ? 22.567 -4.270 -2.527 1.00 92.69 254 TYR A C 1
ATOM 2013 O O . TYR A 1 254 ? 22.601 -5.225 -3.303 1.00 92.69 254 TYR A O 1
ATOM 2021 N N . LEU A 1 255 ? 23.167 -4.331 -1.336 1.00 93.62 255 LEU A N 1
ATOM 2022 C CA . LEU A 1 255 ? 23.890 -5.522 -0.884 1.00 93.62 255 LEU A CA 1
ATOM 2023 C C . LEU A 1 255 ? 22.966 -6.730 -0.708 1.00 93.62 255 LEU A C 1
ATOM 2025 O O . LEU A 1 255 ? 23.369 -7.849 -1.033 1.00 93.62 255 LEU A O 1
ATOM 2029 N N . HIS A 1 256 ? 21.748 -6.508 -0.212 1.00 93.88 256 HIS A N 1
ATOM 2030 C CA . HIS A 1 256 ? 20.803 -7.580 0.074 1.00 93.88 256 HIS A CA 1
ATOM 2031 C C . HIS A 1 256 ? 20.134 -8.132 -1.195 1.00 93.88 256 HIS A C 1
ATOM 2033 O O . HIS A 1 256 ? 20.055 -9.349 -1.373 1.00 93.88 256 HIS A O 1
ATOM 2039 N N . TYR A 1 257 ? 19.725 -7.253 -2.117 1.00 95.19 257 TYR A N 1
ATOM 2040 C CA . TYR A 1 257 ? 19.008 -7.635 -3.337 1.00 95.19 257 TYR A CA 1
ATOM 2041 C C . TYR A 1 257 ? 19.737 -7.224 -4.619 1.00 95.19 257 TYR A C 1
ATOM 2043 O O . TYR A 1 257 ? 19.979 -8.066 -5.487 1.00 95.19 257 TYR A O 1
ATOM 2051 N N . GLY A 1 258 ? 20.123 -5.951 -4.743 1.00 94.69 258 GLY A N 1
ATOM 2052 C CA . GLY A 1 258 ? 20.619 -5.374 -5.999 1.00 94.69 258 GLY A CA 1
ATOM 2053 C C . GLY A 1 258 ? 21.810 -6.116 -6.609 1.00 94.69 258 GLY A C 1
ATOM 2054 O O . GLY A 1 258 ? 21.783 -6.458 -7.789 1.00 94.69 258 GLY A O 1
ATOM 2055 N N . ARG A 1 259 ? 22.810 -6.479 -5.798 1.00 92.88 259 ARG A N 1
ATOM 2056 C CA . ARG A 1 259 ? 23.993 -7.235 -6.240 1.00 92.88 259 ARG A CA 1
ATOM 2057 C C . ARG A 1 259 ? 23.622 -8.592 -6.836 1.00 92.88 259 ARG A C 1
ATOM 2059 O O . ARG A 1 259 ? 24.269 -9.041 -7.779 1.00 92.88 259 ARG A O 1
ATOM 2066 N N . ARG A 1 260 ? 22.610 -9.267 -6.277 1.00 93.38 260 ARG A N 1
ATOM 2067 C CA . ARG A 1 260 ? 22.128 -10.557 -6.791 1.00 93.38 260 ARG A CA 1
ATOM 2068 C C . ARG A 1 260 ? 21.416 -10.369 -8.126 1.00 93.38 260 ARG A C 1
ATOM 2070 O O . ARG A 1 260 ? 21.683 -11.139 -9.040 1.00 93.38 260 ARG A O 1
ATOM 2077 N N . ILE A 1 261 ? 20.565 -9.350 -8.238 1.00 95.44 261 ILE A N 1
ATOM 2078 C CA . ILE A 1 261 ? 19.829 -9.035 -9.471 1.00 95.44 261 ILE A CA 1
ATOM 2079 C C . ILE A 1 261 ? 20.817 -8.740 -10.605 1.00 95.44 261 ILE A C 1
ATOM 2081 O O . ILE A 1 261 ? 20.806 -9.439 -11.614 1.00 95.44 261 ILE A O 1
ATOM 2085 N N . VAL A 1 262 ? 21.750 -7.807 -10.389 1.00 94.56 262 VAL A N 1
ATOM 2086 C CA . VAL A 1 262 ? 22.774 -7.431 -11.379 1.00 94.56 262 VAL A CA 1
ATOM 2087 C C . VAL A 1 262 ? 23.572 -8.649 -11.851 1.00 94.56 262 VAL A C 1
ATOM 2089 O O . VAL A 1 262 ? 23.724 -8.858 -13.048 1.00 94.56 262 VAL A O 1
ATOM 2092 N N . ARG A 1 263 ? 24.033 -9.503 -10.927 1.00 92.38 263 ARG A N 1
ATOM 2093 C CA . ARG A 1 263 ? 24.774 -10.732 -11.270 1.00 92.38 263 ARG A CA 1
ATOM 2094 C C . ARG A 1 263 ? 23.955 -11.766 -12.035 1.00 92.38 263 ARG A C 1
ATOM 2096 O O . ARG A 1 263 ? 24.540 -12.594 -12.717 1.00 92.38 263 ARG A O 1
ATOM 2103 N N . THR A 1 264 ? 22.639 -11.776 -11.844 1.00 94.12 264 THR A N 1
ATOM 2104 C CA . THR A 1 264 ? 21.755 -12.760 -12.479 1.00 94.12 264 THR A CA 1
ATOM 2105 C C . THR A 1 264 ? 21.473 -12.377 -13.927 1.00 94.12 264 THR A C 1
ATOM 2107 O O . THR A 1 264 ? 21.418 -13.254 -14.781 1.00 94.12 264 THR A O 1
ATOM 2110 N N . TYR A 1 265 ? 21.293 -11.082 -14.204 1.00 93.69 265 TYR A N 1
ATOM 2111 C CA . TYR A 1 265 ? 20.794 -10.616 -15.500 1.00 93.69 265 TYR A CA 1
ATOM 2112 C C . TYR A 1 265 ? 21.843 -9.928 -16.380 1.00 93.69 265 TYR A C 1
ATOM 2114 O O . TYR A 1 265 ? 21.597 -9.767 -17.573 1.00 93.69 265 TYR A O 1
ATOM 2122 N N . ARG A 1 266 ? 23.026 -9.580 -15.848 1.00 92.25 266 ARG A N 1
ATOM 2123 C CA . ARG A 1 266 ? 24.122 -8.989 -16.633 1.00 92.25 266 ARG A CA 1
ATOM 2124 C C . ARG A 1 266 ? 25.280 -9.957 -16.823 1.00 92.25 266 ARG A C 1
ATOM 2126 O O . ARG A 1 266 ? 25.769 -10.547 -15.864 1.00 92.25 266 ARG A O 1
ATOM 2133 N N . GLN A 1 267 ? 25.769 -10.036 -18.058 1.00 83.19 267 GLN A N 1
ATOM 2134 C CA . GLN A 1 267 ? 27.000 -10.757 -18.403 1.00 83.19 267 GLN A CA 1
ATOM 2135 C C . GLN A 1 267 ? 28.250 -9.870 -18.277 1.00 83.19 267 GLN A C 1
ATOM 2137 O O . GLN A 1 267 ? 29.339 -10.372 -18.010 1.00 83.19 267 GLN A O 1
ATOM 2142 N N . SER A 1 268 ? 28.099 -8.550 -18.421 1.00 77.38 268 SER A N 1
ATOM 2143 C CA . SER A 1 268 ? 29.176 -7.561 -18.313 1.00 77.38 268 SER A CA 1
ATOM 2144 C C . SER A 1 268 ? 28.772 -6.382 -17.409 1.00 77.38 268 SER A C 1
ATOM 2146 O O . SER A 1 268 ? 27.578 -6.146 -17.192 1.00 77.38 268 SER A O 1
ATOM 2148 N N . PRO A 1 269 ? 29.736 -5.637 -16.830 1.00 71.56 269 PRO A N 1
ATOM 2149 C CA . PRO A 1 269 ? 29.431 -4.462 -16.020 1.00 71.56 269 PRO A CA 1
ATOM 2150 C C . PRO A 1 269 ? 28.697 -3.400 -16.852 1.00 71.56 269 PRO A C 1
ATOM 2152 O O . PRO A 1 269 ? 29.258 -2.821 -17.780 1.00 71.56 269 PRO A O 1
ATOM 2155 N N . GLY A 1 270 ? 27.430 -3.151 -16.518 1.00 71.00 270 GLY A N 1
ATOM 2156 C CA . GLY A 1 270 ? 26.648 -2.054 -17.090 1.00 71.00 270 GLY A CA 1
ATOM 2157 C C . GLY A 1 270 ? 27.093 -0.684 -16.565 1.00 71.00 270 GLY A C 1
ATOM 2158 O O . GLY A 1 270 ? 27.855 -0.587 -15.606 1.00 71.00 270 GLY A O 1
ATOM 2159 N N . HIS A 1 271 ? 26.581 0.388 -17.174 1.00 72.56 271 HIS A N 1
ATOM 2160 C CA . HIS A 1 271 ? 26.922 1.766 -16.787 1.00 72.56 271 HIS A CA 1
ATOM 2161 C C . HIS A 1 271 ? 26.365 2.156 -15.405 1.00 72.56 271 HIS A C 1
ATOM 2163 O O . HIS A 1 271 ? 26.937 3.004 -14.722 1.00 72.56 271 HIS A O 1
ATOM 2169 N N . SER A 1 272 ? 25.266 1.532 -14.966 1.00 80.94 272 SER A N 1
ATOM 2170 C CA . SER A 1 272 ? 24.677 1.759 -13.645 1.00 80.94 272 SER A CA 1
ATOM 2171 C C . SER A 1 272 ? 25.207 0.764 -12.610 1.00 80.94 272 SER A C 1
ATOM 2173 O O . SER A 1 272 ? 25.296 -0.440 -12.858 1.00 80.94 272 SER A O 1
ATOM 2175 N N . LYS A 1 273 ? 25.510 1.259 -11.402 1.00 81.69 273 LYS A N 1
ATOM 2176 C CA . LYS A 1 273 ? 25.896 0.404 -10.266 1.00 81.69 273 LYS A CA 1
ATOM 2177 C C . LYS A 1 273 ? 24.727 -0.466 -9.773 1.00 81.69 273 LYS A C 1
ATOM 2179 O O . LYS A 1 273 ? 24.967 -1.576 -9.316 1.00 81.69 273 LYS A O 1
ATOM 2184 N N . GLY A 1 274 ? 23.488 0.032 -9.844 1.00 90.12 274 GLY A N 1
ATOM 2185 C CA . GLY A 1 274 ? 22.262 -0.667 -9.427 1.00 90.12 274 GLY A CA 1
ATOM 2186 C C . GLY A 1 274 ? 21.570 -1.418 -10.574 1.00 90.12 274 GLY A C 1
ATOM 2187 O O . GLY A 1 274 ? 21.877 -1.147 -11.738 1.00 90.12 274 GLY A O 1
ATOM 2188 N N . PRO A 1 275 ? 20.647 -2.357 -10.281 1.00 95.00 275 PRO A N 1
ATOM 2189 C CA . PRO A 1 275 ? 19.834 -3.002 -11.313 1.00 95.00 275 PRO A CA 1
ATOM 2190 C C . PRO A 1 275 ? 18.902 -1.991 -11.998 1.00 95.00 275 PRO A C 1
ATOM 2192 O O . PRO A 1 275 ? 18.472 -1.032 -11.357 1.00 95.00 275 PRO A O 1
ATOM 2195 N N . THR A 1 276 ? 18.564 -2.200 -13.270 1.00 95.56 276 THR A N 1
ATOM 2196 C CA . THR A 1 276 ? 17.507 -1.434 -13.959 1.00 95.56 276 THR A CA 1
ATOM 2197 C C . THR A 1 276 ? 16.128 -1.808 -13.412 1.00 95.56 276 THR A C 1
ATOM 2199 O O . THR A 1 276 ? 15.991 -2.768 -12.640 1.00 95.56 276 THR A O 1
ATOM 2202 N N . PHE A 1 277 ? 15.090 -1.055 -13.785 1.00 97.44 277 PHE A N 1
ATOM 2203 C CA . PHE A 1 277 ? 13.734 -1.406 -1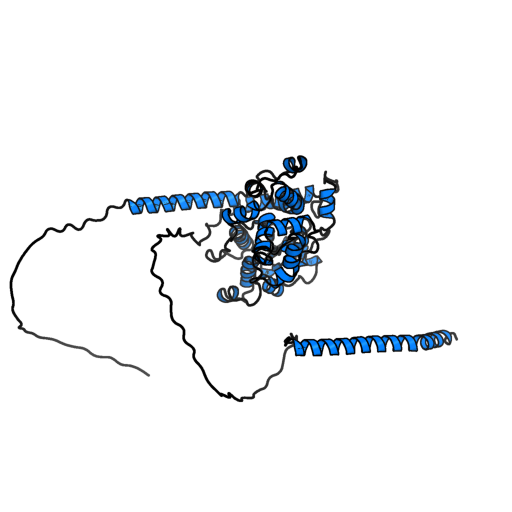3.373 1.00 97.44 277 PHE A CA 1
ATOM 2204 C C . PHE A 1 277 ? 13.261 -2.683 -14.071 1.00 97.44 277 PHE A C 1
ATOM 2206 O O . PHE A 1 277 ? 12.644 -3.534 -13.434 1.00 97.44 277 PHE A O 1
ATOM 2213 N N . GLU A 1 278 ? 13.638 -2.872 -15.336 1.00 96.62 278 GLU A N 1
ATOM 2214 C CA . GLU A 1 278 ? 13.387 -4.115 -16.073 1.00 96.62 278 GLU A CA 1
ATOM 2215 C C . GLU A 1 278 ? 14.016 -5.346 -15.400 1.00 96.62 278 GLU A C 1
ATOM 2217 O O . GLU A 1 278 ? 13.324 -6.338 -15.160 1.00 96.62 278 GLU A O 1
ATOM 2222 N N . GLU A 1 279 ? 15.281 -5.260 -14.976 1.00 96.88 279 GLU A N 1
ATOM 2223 C CA . GLU A 1 279 ? 15.965 -6.355 -14.276 1.00 96.88 279 GLU A CA 1
ATOM 2224 C C . GLU A 1 279 ? 15.293 -6.670 -12.934 1.00 96.88 279 GLU A C 1
ATOM 2226 O O . GLU A 1 279 ? 15.190 -7.831 -12.525 1.00 96.88 279 GLU A O 1
ATOM 2231 N N . PHE A 1 280 ? 14.807 -5.637 -12.242 1.00 97.69 280 PHE A N 1
ATOM 2232 C CA . PHE A 1 280 ? 14.022 -5.794 -11.023 1.00 97.69 280 PHE A CA 1
ATOM 2233 C C . PHE A 1 280 ? 12.678 -6.488 -11.285 1.00 97.69 280 PHE A C 1
ATOM 2235 O O . PHE A 1 280 ? 12.309 -7.397 -10.541 1.00 97.69 280 PHE A O 1
ATOM 2242 N N . VAL A 1 281 ? 11.959 -6.126 -12.348 1.00 97.94 281 VAL A N 1
ATOM 2243 C CA . VAL A 1 281 ? 10.699 -6.790 -12.713 1.00 97.94 281 VAL A CA 1
ATOM 2244 C C . VAL A 1 281 ? 10.944 -8.250 -13.084 1.00 97.94 281 VAL A C 1
ATOM 2246 O O . VAL A 1 281 ? 10.264 -9.127 -12.553 1.00 97.94 281 VAL A O 1
ATOM 2249 N N . ARG A 1 282 ? 11.973 -8.551 -13.884 1.00 96.88 282 ARG A N 1
ATOM 2250 C CA . ARG A 1 282 ? 12.375 -9.938 -14.179 1.00 96.88 282 ARG A CA 1
ATOM 2251 C C . ARG A 1 282 ? 12.707 -10.729 -12.920 1.00 96.88 282 ARG A C 1
ATOM 2253 O O . ARG A 1 282 ? 12.317 -11.893 -12.810 1.00 96.88 282 ARG A O 1
ATOM 2260 N N . PHE A 1 283 ? 13.375 -10.099 -11.955 1.00 96.88 283 PHE A N 1
ATOM 2261 C CA . PHE A 1 283 ? 13.641 -10.705 -10.653 1.00 96.88 283 PHE A CA 1
ATOM 2262 C C . PHE A 1 283 ? 12.355 -11.056 -9.899 1.00 96.88 283 PHE A C 1
ATOM 2264 O O . PHE A 1 283 ? 12.243 -12.167 -9.377 1.00 96.88 283 PHE A O 1
ATOM 2271 N N . LEU A 1 284 ? 11.380 -10.142 -9.862 1.00 96.31 284 LEU A N 1
ATOM 2272 C CA . LEU A 1 284 ? 10.087 -10.396 -9.229 1.00 96.31 284 LEU A CA 1
ATOM 2273 C C . LEU A 1 284 ? 9.317 -11.510 -9.936 1.00 96.31 284 LEU A C 1
ATOM 2275 O O . LEU A 1 284 ? 8.728 -12.348 -9.261 1.00 96.31 284 LEU A O 1
ATOM 2279 N N . LEU A 1 285 ? 9.315 -11.550 -11.269 1.00 94.75 285 LEU A N 1
ATOM 2280 C CA . LEU A 1 285 ? 8.619 -12.589 -12.034 1.00 94.75 285 LEU A CA 1
ATOM 2281 C C . LEU A 1 285 ? 9.220 -13.977 -11.773 1.00 94.75 285 LEU A C 1
ATOM 2283 O O . LEU A 1 285 ? 8.479 -14.922 -11.516 1.00 94.75 285 LEU A O 1
ATOM 2287 N N . ALA A 1 286 ? 10.550 -14.081 -11.707 1.00 94.50 286 ALA A N 1
ATOM 2288 C CA . ALA A 1 286 ? 11.269 -15.346 -11.540 1.00 94.50 286 ALA A CA 1
ATOM 2289 C C . ALA A 1 286 ? 11.282 -15.925 -10.107 1.00 94.50 286 ALA A C 1
ATOM 2291 O O . ALA A 1 286 ? 11.861 -16.992 -9.881 1.00 94.50 286 ALA A O 1
ATOM 2292 N N . ARG A 1 287 ? 10.726 -15.229 -9.107 1.00 90.56 287 ARG A N 1
ATOM 2293 C CA . ARG A 1 287 ? 10.814 -15.622 -7.688 1.00 90.56 287 ARG A CA 1
ATOM 2294 C C . ARG A 1 287 ? 9.466 -15.588 -6.995 1.00 90.56 287 ARG A C 1
ATOM 2296 O O . ARG A 1 287 ? 8.643 -14.726 -7.276 1.00 90.56 287 ARG A O 1
ATOM 2303 N N . ASP A 1 288 ? 9.263 -16.468 -6.023 1.00 87.31 288 ASP A N 1
ATOM 2304 C CA . ASP A 1 288 ? 8.190 -16.265 -5.053 1.00 87.31 288 ASP A CA 1
ATOM 2305 C C . ASP A 1 288 ? 8.499 -15.006 -4.228 1.00 87.31 288 ASP A C 1
ATOM 2307 O O . ASP A 1 288 ? 9.573 -14.885 -3.631 1.00 87.31 288 ASP A O 1
ATOM 2311 N N . THR A 1 289 ? 7.570 -14.049 -4.221 1.00 85.44 289 THR A N 1
ATOM 2312 C CA . THR A 1 289 ? 7.728 -12.802 -3.468 1.00 85.44 289 THR A CA 1
ATOM 2313 C C . THR A 1 289 ? 7.529 -13.011 -1.974 1.00 85.44 289 THR A C 1
ATOM 2315 O O . THR A 1 289 ? 7.876 -12.120 -1.204 1.00 85.44 289 THR A O 1
ATOM 2318 N N . HIS A 1 290 ? 7.052 -14.186 -1.541 1.00 83.69 290 HIS A N 1
ATOM 2319 C CA . HIS A 1 290 ? 6.712 -14.459 -0.150 1.00 83.69 290 HIS A CA 1
ATOM 2320 C C . HIS A 1 290 ? 7.861 -14.191 0.839 1.00 83.69 290 HIS A C 1
ATOM 2322 O O . HIS A 1 290 ? 7.629 -13.715 1.951 1.00 83.69 290 HIS A O 1
ATOM 2328 N N . HIS A 1 291 ? 9.097 -14.495 0.446 1.00 85.00 291 HIS A N 1
ATOM 2329 C CA . HIS A 1 291 ? 10.288 -14.338 1.290 1.00 85.00 291 HIS A CA 1
ATOM 2330 C C . HIS A 1 291 ? 11.121 -13.099 0.937 1.00 85.00 291 HIS A C 1
ATOM 2332 O O . HIS A 1 291 ? 12.275 -12.993 1.347 1.00 85.00 291 HIS A O 1
ATOM 2338 N N . LEU A 1 292 ? 10.570 -12.196 0.126 1.00 91.12 292 LEU A N 1
ATOM 2339 C CA . LEU A 1 292 ? 11.238 -10.964 -0.274 1.00 91.12 292 LEU A CA 1
ATOM 2340 C C . LEU A 1 292 ? 10.771 -9.789 0.590 1.00 91.12 292 LEU A C 1
ATOM 2342 O O . LEU A 1 292 ? 9.996 -9.949 1.528 1.00 91.12 292 LEU A O 1
ATOM 2346 N N . GLU A 1 293 ? 11.241 -8.595 0.253 1.00 92.19 293 GLU A N 1
ATOM 2347 C CA . GLU A 1 293 ? 10.872 -7.340 0.898 1.00 92.19 293 GLU A CA 1
ATOM 2348 C C . GLU A 1 293 ? 9.347 -7.174 1.025 1.00 92.19 293 GLU A C 1
ATOM 2350 O O . GLU A 1 293 ? 8.614 -7.342 0.049 1.00 92.19 293 GLU A O 1
ATOM 2355 N N . ASP A 1 294 ? 8.866 -6.756 2.200 1.00 89.75 294 ASP A N 1
ATOM 2356 C CA . ASP A 1 294 ? 7.434 -6.565 2.494 1.00 89.75 294 ASP A CA 1
ATOM 2357 C C . ASP A 1 294 ? 6.723 -5.685 1.454 1.00 89.75 294 ASP A C 1
ATOM 2359 O O . ASP A 1 294 ? 5.582 -5.930 1.064 1.00 89.75 294 ASP A O 1
ATOM 2363 N N . SER A 1 295 ? 7.412 -4.650 0.964 1.00 92.00 295 SER A N 1
ATOM 2364 C CA . SER A 1 295 ? 6.879 -3.741 -0.059 1.00 92.00 295 SER A CA 1
ATOM 2365 C C . SER A 1 295 ? 6.803 -4.334 -1.474 1.00 92.00 295 SER A C 1
ATOM 2367 O O . SER A 1 295 ? 6.279 -3.668 -2.365 1.00 92.00 295 SER A O 1
ATOM 2369 N N . TRP A 1 296 ? 7.292 -5.559 -1.684 1.00 94.69 296 TRP A N 1
ATOM 2370 C CA . TRP A 1 296 ? 7.138 -6.346 -2.916 1.00 94.69 296 TRP A CA 1
ATOM 2371 C C . TRP A 1 296 ? 6.137 -7.498 -2.749 1.00 94.69 296 TRP A C 1
ATOM 2373 O O . TRP A 1 296 ? 5.768 -8.144 -3.718 1.00 94.69 296 TRP A O 1
ATOM 2383 N N . GLN A 1 297 ? 5.665 -7.781 -1.536 1.00 92.38 297 GLN A N 1
ATOM 2384 C CA . GLN A 1 297 ? 4.662 -8.822 -1.289 1.00 92.38 297 GLN A CA 1
ATOM 2385 C C . GLN A 1 297 ? 3.243 -8.305 -1.533 1.00 92.38 297 GLN A C 1
ATOM 2387 O O . GLN A 1 297 ? 3.031 -7.098 -1.539 1.00 92.38 297 GLN A O 1
ATOM 2392 N N . LEU A 1 298 ? 2.248 -9.181 -1.685 1.00 91.31 298 LEU A N 1
ATOM 2393 C CA . LEU A 1 298 ? 0.838 -8.765 -1.715 1.00 91.31 298 LEU A CA 1
ATOM 2394 C C . LEU A 1 298 ? 0.443 -8.076 -0.401 1.00 91.31 298 LEU A C 1
ATOM 2396 O O . LEU A 1 298 ? 0.774 -8.561 0.684 1.00 91.31 298 LEU A O 1
ATOM 2400 N N . THR A 1 299 ? -0.318 -6.987 -0.485 1.00 85.81 299 THR A N 1
ATOM 2401 C CA . THR A 1 299 ? -0.759 -6.220 0.697 1.00 85.81 299 THR A CA 1
ATOM 2402 C C . THR A 1 299 ? -1.639 -7.072 1.620 1.00 85.81 299 THR A C 1
ATOM 2404 O O . THR A 1 299 ? -1.578 -6.952 2.851 1.00 85.81 299 THR A O 1
ATOM 2407 N N . MET A 1 300 ? -2.369 -8.027 1.032 1.00 89.50 300 MET A N 1
ATOM 2408 C CA . MET A 1 300 ? -3.121 -9.074 1.732 1.00 89.50 300 MET A CA 1
ATOM 2409 C C . MET A 1 300 ? -2.335 -9.809 2.814 1.00 89.50 300 MET A C 1
ATOM 2411 O O . MET A 1 300 ? -2.915 -10.192 3.830 1.00 89.50 300 MET A O 1
ATOM 2415 N N . ARG A 1 301 ? -1.023 -9.989 2.627 1.00 90.56 301 ARG A N 1
ATOM 2416 C CA . ARG A 1 301 ? -0.184 -10.746 3.562 1.00 90.56 301 ARG A CA 1
ATOM 2417 C C . ARG A 1 301 ? 0.079 -10.030 4.875 1.00 90.56 301 ARG A C 1
ATOM 2419 O O . ARG A 1 301 ? 0.408 -10.689 5.852 1.00 90.56 301 ARG A O 1
ATOM 2426 N N . ARG A 1 302 ? -0.064 -8.705 4.898 1.00 91.00 302 ARG A N 1
ATOM 2427 C CA . ARG A 1 302 ? 0.162 -7.890 6.093 1.00 91.00 302 ARG A CA 1
ATOM 2428 C C . ARG A 1 302 ? -1.145 -7.445 6.727 1.00 91.00 302 ARG A C 1
ATOM 2430 O O . ARG A 1 302 ? -1.304 -7.585 7.930 1.00 91.00 302 ARG A O 1
ATOM 2437 N N . CYS A 1 303 ? -2.070 -6.921 5.925 1.00 94.00 303 CYS A N 1
ATOM 2438 C CA . CYS A 1 303 ? -3.289 -6.299 6.445 1.00 94.00 303 CYS A CA 1
ATOM 2439 C C . CYS A 1 303 ? -4.493 -7.239 6.523 1.00 94.00 303 CYS A C 1
ATOM 2441 O O . CYS A 1 303 ? -5.493 -6.875 7.137 1.00 94.00 303 CYS A O 1
ATOM 2443 N N . THR A 1 304 ? -4.437 -8.408 5.878 1.00 95.31 304 THR A N 1
ATOM 2444 C CA . THR A 1 304 ? -5.542 -9.381 5.813 1.00 95.31 304 THR A CA 1
ATOM 2445 C C . THR A 1 304 ? -6.936 -8.752 5.662 1.00 95.31 304 THR A C 1
ATOM 2447 O O . THR A 1 304 ? -7.817 -9.041 6.472 1.00 95.31 304 THR A O 1
ATOM 2450 N N . PRO A 1 305 ? -7.178 -7.884 4.663 1.00 95.88 305 PRO A N 1
ATOM 2451 C CA . PRO A 1 305 ? -8.441 -7.168 4.520 1.00 95.88 305 PRO A CA 1
ATOM 2452 C C . PRO A 1 305 ? -9.652 -8.034 4.217 1.00 95.88 305 PRO A C 1
ATOM 2454 O O . PRO A 1 305 ? -10.758 -7.551 4.391 1.00 95.88 305 PRO A O 1
ATOM 2457 N N . CYS A 1 306 ? -9.462 -9.314 3.882 1.00 96.31 306 CYS A N 1
ATOM 2458 C CA . CYS A 1 306 ? -10.558 -10.280 3.849 1.00 96.31 306 CYS A CA 1
ATOM 2459 C C . CYS A 1 306 ? -10.891 -10.910 5.221 1.00 96.31 306 CYS A C 1
ATOM 2461 O O . CYS A 1 306 ? -11.931 -11.538 5.358 1.00 96.31 306 CYS A O 1
ATOM 2463 N N . HIS A 1 307 ? -10.049 -10.748 6.246 1.00 96.19 307 HIS A N 1
ATOM 2464 C CA . HIS A 1 307 ? -10.235 -11.345 7.583 1.00 96.19 307 HIS A CA 1
ATOM 2465 C C . HIS A 1 307 ? -10.472 -10.307 8.688 1.00 96.19 307 HIS A C 1
ATOM 2467 O O . HIS A 1 307 ? -10.884 -10.663 9.787 1.00 96.19 307 HIS A O 1
ATOM 2473 N N . ILE A 1 308 ? -10.190 -9.033 8.415 1.00 96.31 308 ILE A N 1
ATOM 2474 C CA . ILE A 1 308 ? -10.408 -7.914 9.331 1.00 96.31 308 ILE A CA 1
ATOM 2475 C C . ILE A 1 308 ? -11.482 -7.018 8.718 1.00 96.31 308 ILE A C 1
ATOM 2477 O O . ILE A 1 308 ? -11.398 -6.665 7.544 1.00 96.31 308 ILE A O 1
ATOM 2481 N N . GLN A 1 309 ? -12.477 -6.641 9.517 1.00 95.50 309 GLN A N 1
ATOM 2482 C CA . GLN A 1 309 ? -13.577 -5.787 9.081 1.00 95.50 309 GLN A CA 1
ATOM 2483 C C . GLN A 1 309 ? -13.142 -4.314 9.052 1.00 95.50 309 GLN A C 1
ATOM 2485 O O . GLN A 1 309 ? -13.394 -3.547 9.980 1.00 95.50 309 GLN A O 1
ATOM 2490 N N . TYR A 1 310 ? -12.447 -3.927 7.984 1.00 97.06 310 TYR A N 1
ATOM 2491 C CA . TYR A 1 310 ? -12.170 -2.522 7.691 1.00 97.06 310 TYR A CA 1
ATOM 2492 C C . TYR A 1 310 ? -13.469 -1.808 7.304 1.00 97.06 310 TYR A C 1
ATOM 2494 O O . TYR A 1 310 ? -14.294 -2.365 6.585 1.00 97.06 310 TYR A O 1
ATOM 2502 N N . ASN A 1 311 ? -13.642 -0.569 7.758 1.00 96.62 311 ASN A N 1
ATOM 2503 C CA . ASN A 1 311 ? -14.790 0.276 7.403 1.00 96.62 311 ASN A CA 1
ATOM 2504 C C . ASN A 1 311 ? -14.372 1.518 6.605 1.00 96.62 311 ASN A C 1
ATOM 2506 O O . ASN A 1 311 ? -15.177 2.414 6.373 1.00 96.62 311 ASN A O 1
ATOM 2510 N N . MET A 1 312 ? -13.115 1.562 6.165 1.00 96.19 312 MET A N 1
ATOM 2511 C CA . MET A 1 312 ? -12.606 2.613 5.305 1.00 96.19 312 MET A CA 1
ATOM 2512 C C . MET A 1 312 ? -11.399 2.118 4.506 1.00 96.19 312 MET A C 1
ATOM 2514 O O . MET A 1 312 ? -10.451 1.570 5.067 1.00 96.19 312 MET A O 1
ATOM 2518 N N . VAL A 1 313 ? -11.409 2.364 3.195 1.00 96.31 313 VAL A N 1
ATOM 2519 C CA . VAL A 1 313 ? -10.269 2.119 2.298 1.00 96.31 313 VAL A CA 1
ATOM 2520 C C . VAL A 1 313 ? -9.788 3.453 1.739 1.00 96.31 313 VAL A C 1
ATOM 2522 O O . VAL A 1 313 ? -10.569 4.200 1.138 1.00 96.31 313 VAL A O 1
ATOM 2525 N N . THR A 1 314 ? -8.509 3.759 1.941 1.00 95.25 314 THR A N 1
ATOM 2526 C CA . THR A 1 314 ? -7.867 4.961 1.391 1.00 95.25 314 THR A CA 1
ATOM 2527 C C . THR A 1 314 ? -7.110 4.609 0.129 1.00 95.25 314 THR A C 1
ATOM 2529 O O . THR A 1 314 ? -6.487 3.549 0.078 1.00 95.25 314 THR A O 1
ATOM 2532 N N . HIS A 1 315 ? -7.058 5.520 -0.830 1.00 93.56 315 HIS A N 1
ATOM 2533 C CA . HIS A 1 315 ? -6.161 5.413 -1.976 1.00 93.56 315 HIS A CA 1
ATOM 2534 C C . HIS A 1 315 ? -4.986 6.362 -1.796 1.00 93.56 315 HIS A C 1
ATOM 2536 O O . HIS A 1 315 ? -5.123 7.444 -1.230 1.00 93.56 315 HIS A O 1
ATOM 2542 N N . PHE A 1 316 ? -3.800 5.959 -2.247 1.00 91.56 316 PHE A N 1
ATOM 2543 C CA . PHE A 1 316 ? -2.597 6.762 -2.038 1.00 91.56 316 PHE A CA 1
ATOM 2544 C C . PHE A 1 316 ? -2.688 8.122 -2.732 1.00 91.56 316 PHE A C 1
ATOM 2546 O O . PHE A 1 316 ? -2.140 9.101 -2.243 1.00 91.56 316 PHE A O 1
ATOM 2553 N N . GLU A 1 317 ? -3.412 8.188 -3.841 1.00 88.94 317 GLU A N 1
ATOM 2554 C CA . GLU A 1 317 ? -3.636 9.375 -4.659 1.00 88.94 317 GLU A CA 1
ATOM 2555 C C . GLU A 1 317 ? -4.526 10.409 -3.946 1.00 88.94 317 GLU A C 1
ATOM 2557 O O . GLU A 1 317 ? -4.389 11.611 -4.177 1.00 88.94 317 GLU A O 1
ATOM 2562 N N . THR A 1 318 ? -5.393 9.942 -3.041 1.00 90.75 318 THR A N 1
ATOM 2563 C CA . THR A 1 318 ? -6.399 10.735 -2.317 1.00 90.75 318 THR A CA 1
ATOM 2564 C C . THR A 1 318 ? -6.209 10.701 -0.800 1.00 90.75 318 THR A C 1
ATOM 2566 O O . THR A 1 318 ? -7.068 11.158 -0.049 1.00 90.75 318 THR A O 1
ATOM 2569 N N . LEU A 1 319 ? -5.071 10.178 -0.330 1.00 91.25 319 LEU A N 1
ATOM 2570 C CA . LEU A 1 319 ? -4.864 9.789 1.066 1.00 91.25 319 LEU A CA 1
ATOM 2571 C C . LEU A 1 319 ? -5.109 10.930 2.061 1.00 91.25 319 LEU A C 1
ATOM 2573 O O . LEU A 1 319 ? -5.610 10.691 3.154 1.00 91.25 319 LEU A O 1
ATOM 2577 N N . TRP A 1 320 ? -4.769 12.171 1.710 1.00 91.56 320 TRP A N 1
ATOM 2578 C CA . TRP A 1 320 ? -4.996 13.309 2.603 1.00 91.56 320 TRP A CA 1
ATOM 2579 C C . TRP A 1 320 ? -6.491 13.572 2.794 1.00 91.56 320 TRP A C 1
ATOM 2581 O O . TRP A 1 320 ? -6.934 13.741 3.925 1.00 91.56 320 TRP A O 1
ATOM 2591 N N . HIS A 1 321 ? -7.265 13.556 1.704 1.00 91.56 321 HIS A N 1
ATOM 2592 C CA . HIS A 1 321 ? -8.719 13.731 1.728 1.00 91.56 321 HIS A CA 1
ATOM 2593 C C . HIS A 1 321 ? -9.398 12.598 2.489 1.00 91.56 321 HIS A C 1
ATOM 2595 O O . HIS A 1 321 ? -10.260 12.854 3.326 1.00 91.56 321 HIS A O 1
ATOM 2601 N N . ASP A 1 322 ? -8.944 11.368 2.253 1.00 94.12 322 ASP A N 1
ATOM 2602 C CA . ASP A 1 322 ? -9.409 10.185 2.968 1.00 94.12 322 ASP A CA 1
ATOM 2603 C C . ASP A 1 322 ? -9.173 10.347 4.483 1.00 94.12 322 ASP A C 1
ATOM 2605 O O . ASP A 1 322 ? -10.101 10.271 5.287 1.00 94.12 322 ASP A O 1
ATOM 2609 N N . VAL A 1 323 ? -7.938 10.638 4.904 1.00 93.25 323 VAL A N 1
ATOM 2610 C CA . VAL A 1 323 ? -7.597 10.763 6.332 1.00 93.25 323 VAL A CA 1
ATOM 2611 C C . VAL A 1 323 ? -8.275 11.976 6.974 1.00 93.25 323 VAL A C 1
ATOM 2613 O O . VAL A 1 323 ? -8.707 11.881 8.120 1.00 93.25 323 VAL A O 1
ATOM 2616 N N . GLN A 1 324 ? -8.441 13.086 6.252 1.00 92.94 324 GLN A N 1
ATOM 2617 C CA . GLN A 1 324 ? -9.218 14.240 6.713 1.00 92.94 324 GLN A CA 1
ATOM 2618 C C . GLN A 1 324 ? -10.668 13.847 7.032 1.00 92.94 324 GLN A C 1
ATOM 2620 O O . GLN A 1 324 ? -11.209 14.245 8.067 1.00 92.94 324 GLN A O 1
ATOM 2625 N N . TRP A 1 325 ? -11.300 13.052 6.166 1.00 93.75 325 TRP A N 1
ATOM 2626 C CA . TRP A 1 325 ? -12.650 12.545 6.403 1.00 93.75 325 TRP A CA 1
ATOM 2627 C C . TRP A 1 325 ? -12.696 11.582 7.598 1.00 93.75 325 TRP A C 1
ATOM 2629 O O . TRP A 1 325 ? -13.565 11.722 8.460 1.00 93.75 325 TRP A O 1
ATOM 2639 N N . ALA A 1 326 ? -11.715 10.680 7.718 1.00 94.12 326 ALA A N 1
ATOM 2640 C CA . ALA A 1 326 ? -11.581 9.774 8.862 1.00 94.12 326 ALA A CA 1
ATOM 2641 C C . ALA A 1 326 ? -11.460 10.527 10.195 1.00 94.12 326 ALA A C 1
ATOM 2643 O O . ALA A 1 326 ? -12.140 10.194 11.163 1.00 94.12 326 ALA A O 1
ATOM 2644 N N . TRP A 1 327 ? -10.624 11.570 10.236 1.00 93.44 327 TRP A N 1
ATOM 2645 C CA . TRP A 1 327 ? -10.423 12.412 11.418 1.00 93.44 327 TRP A CA 1
ATOM 2646 C C . TRP A 1 327 ? -11.720 13.091 11.840 1.00 93.44 327 TRP A C 1
ATOM 2648 O O . TRP A 1 327 ? -12.078 13.063 13.017 1.00 93.44 327 TRP A O 1
ATOM 2658 N N . LYS A 1 328 ? -12.462 13.642 10.873 1.00 92.88 328 LYS A N 1
ATOM 2659 C CA . LYS A 1 328 ? -13.768 14.250 11.127 1.00 92.88 328 LYS A CA 1
ATOM 2660 C C . LYS A 1 328 ? -14.759 13.232 11.696 1.00 92.88 328 LYS A C 1
ATOM 2662 O O . LYS A 1 328 ? -15.418 13.530 12.688 1.00 92.88 328 LYS A O 1
ATOM 2667 N N . LYS A 1 329 ? -14.836 12.028 11.115 1.00 92.38 329 LYS A N 1
ATOM 2668 C CA . LYS A 1 329 ? -15.707 10.938 11.597 1.00 92.38 329 LYS A CA 1
ATOM 2669 C C . LYS A 1 329 ? -15.328 10.440 12.992 1.00 92.38 329 LYS A C 1
ATOM 2671 O O . LYS A 1 329 ? -16.215 10.086 13.759 1.00 92.38 329 LYS A O 1
ATOM 2676 N N . ALA A 1 330 ? -14.043 10.464 13.331 1.00 92.06 330 ALA A N 1
ATOM 2677 C CA . ALA A 1 330 ? -13.533 10.120 14.656 1.00 92.06 330 ALA A CA 1
ATOM 2678 C C . ALA A 1 330 ? -13.620 11.275 15.680 1.00 92.06 330 ALA A C 1
ATOM 2680 O O . ALA A 1 330 ? -13.208 11.108 16.824 1.00 92.06 330 ALA A O 1
ATOM 2681 N N . GLY A 1 331 ? -14.130 12.454 15.296 1.00 92.88 331 GLY A N 1
ATOM 2682 C CA . GLY A 1 331 ? -14.249 13.611 16.191 1.00 92.88 331 GLY A CA 1
ATOM 2683 C C . GLY A 1 331 ? -12.927 14.333 16.489 1.00 92.88 331 GLY A C 1
ATOM 2684 O O . GLY A 1 331 ? -12.847 15.086 17.454 1.00 92.88 331 GLY A O 1
ATOM 2685 N N . LEU A 1 332 ? -11.890 14.135 15.667 1.00 90.38 332 LEU A N 1
ATOM 2686 C CA . LEU A 1 332 ? -10.523 14.638 15.890 1.00 90.38 332 LEU A CA 1
ATOM 2687 C C . LEU A 1 332 ? -10.250 16.024 15.282 1.00 90.38 332 LEU A C 1
ATOM 2689 O O . LEU A 1 332 ? -9.112 16.494 15.284 1.00 90.38 332 LEU A O 1
ATOM 2693 N N . GLY A 1 333 ? -11.281 16.685 14.753 1.00 85.56 333 GLY A N 1
ATOM 2694 C CA . GLY A 1 333 ? -11.156 17.970 14.064 1.00 85.56 333 GLY A CA 1
ATOM 2695 C C . GLY A 1 333 ? -10.507 17.855 12.681 1.00 85.56 333 GLY A C 1
ATOM 2696 O O . GLY A 1 333 ? -10.449 16.779 12.088 1.00 85.56 333 GLY A O 1
ATOM 2697 N N . SER A 1 334 ? -10.051 18.987 12.140 1.00 84.75 334 SER A N 1
ATOM 2698 C CA . SER A 1 334 ? -9.443 19.053 10.806 1.00 84.75 334 SER A CA 1
ATOM 2699 C C . SER A 1 334 ? -7.923 18.946 10.850 1.00 84.75 334 SER A C 1
ATOM 2701 O O . SER A 1 334 ? -7.270 19.531 11.713 1.00 84.75 334 SER A O 1
ATOM 2703 N N . LEU A 1 335 ? -7.354 18.242 9.873 1.00 83.44 335 LEU A N 1
ATOM 2704 C CA . LEU A 1 335 ? -5.924 18.240 9.598 1.00 83.44 335 LEU A CA 1
ATOM 2705 C C . LEU A 1 335 ? -5.467 19.615 9.109 1.00 83.44 335 LEU A C 1
ATOM 2707 O O . LEU A 1 335 ? -6.213 20.367 8.477 1.00 83.44 335 LEU A O 1
ATOM 2711 N N . ASN A 1 336 ? -4.191 19.906 9.354 1.00 77.00 336 ASN A N 1
ATOM 2712 C CA . ASN A 1 336 ? -3.542 21.075 8.786 1.00 77.00 336 ASN A CA 1
ATOM 2713 C C . ASN A 1 336 ? -3.487 20.949 7.251 1.00 77.00 336 ASN A C 1
ATOM 2715 O O . ASN A 1 336 ? -2.994 19.955 6.710 1.00 77.00 336 ASN A O 1
ATOM 2719 N N . THR A 1 337 ? -3.977 21.972 6.553 1.00 67.31 337 THR A N 1
ATOM 2720 C CA . THR A 1 337 ? -3.997 22.029 5.089 1.00 67.31 337 THR A CA 1
ATOM 2721 C C . THR A 1 337 ? -2.604 22.224 4.498 1.00 67.31 337 THR A C 1
ATOM 2723 O O . THR A 1 337 ? -2.388 21.850 3.356 1.00 67.31 337 THR A O 1
ATOM 2726 N N . THR A 1 338 ? -1.627 22.746 5.242 1.00 68.56 338 THR A N 1
ATOM 2727 C CA . THR A 1 338 ? -0.256 22.934 4.727 1.00 68.56 338 THR A CA 1
ATOM 2728 C C . THR A 1 338 ? 0.629 21.694 4.879 1.00 68.56 338 THR A C 1
ATOM 2730 O O . THR A 1 338 ? 1.705 21.624 4.288 1.00 68.56 338 THR A O 1
ATOM 2733 N N . ASP A 1 339 ? 0.165 20.685 5.618 1.00 73.19 339 ASP A N 1
ATOM 2734 C CA . ASP A 1 339 ? 0.893 19.455 5.933 1.00 73.19 339 ASP A CA 1
ATOM 2735 C C . ASP A 1 339 ? 0.443 18.292 5.025 1.00 73.19 339 ASP A C 1
ATOM 2737 O O . ASP A 1 339 ? -0.153 17.298 5.455 1.00 73.19 339 ASP A O 1
ATOM 2741 N N . TYR A 1 340 ? 0.683 18.455 3.723 1.00 71.69 340 TYR A N 1
ATOM 2742 C CA . TYR A 1 340 ? 0.327 17.481 2.688 1.00 71.69 340 TYR A CA 1
ATOM 2743 C C . TYR A 1 340 ? 1.529 16.599 2.306 1.00 71.69 340 TYR A C 1
ATOM 2745 O O . TYR A 1 340 ? 2.667 17.066 2.231 1.00 71.69 340 TYR A O 1
ATOM 2753 N N . PHE A 1 341 ? 1.302 15.310 2.029 1.00 73.62 341 PHE A N 1
ATOM 2754 C CA . PHE A 1 341 ? 2.370 14.418 1.561 1.00 73.62 341 PHE A CA 1
ATOM 2755 C C . PHE A 1 341 ? 2.583 14.573 0.048 1.00 73.62 341 PHE A C 1
ATOM 2757 O O . PHE A 1 341 ? 1.661 14.437 -0.746 1.00 73.62 341 PHE A O 1
ATOM 2764 N N . VAL A 1 342 ? 3.816 14.829 -0.388 1.00 67.12 342 VAL A N 1
ATOM 2765 C CA . VAL A 1 342 ? 4.101 15.020 -1.819 1.00 67.12 342 VAL A CA 1
ATOM 2766 C C . VAL A 1 342 ? 4.213 13.672 -2.538 1.00 67.12 342 VAL A C 1
ATOM 2768 O O . VAL A 1 342 ? 4.973 12.785 -2.134 1.00 67.12 342 VAL A O 1
ATOM 2771 N N . TYR A 1 343 ? 3.458 13.530 -3.631 1.00 71.50 343 TYR A N 1
ATOM 2772 C CA . TYR A 1 343 ? 3.512 12.373 -4.517 1.00 71.50 343 TYR A CA 1
ATOM 2773 C C . TYR A 1 343 ? 4.662 12.503 -5.524 1.00 71.50 343 TYR A C 1
ATOM 2775 O O . TYR A 1 343 ? 4.609 13.318 -6.439 1.00 71.50 343 TYR A O 1
ATOM 2783 N N . ASN A 1 344 ? 5.698 11.673 -5.382 1.00 75.81 344 ASN A N 1
ATOM 2784 C CA . ASN A 1 344 ? 6.920 11.774 -6.196 1.00 75.81 344 ASN A CA 1
ATOM 2785 C C . ASN A 1 344 ? 6.941 10.866 -7.446 1.00 75.81 344 ASN A C 1
ATOM 2787 O O . ASN A 1 344 ? 8.009 10.671 -8.031 1.00 75.81 344 ASN A O 1
ATOM 2791 N N . LEU A 1 345 ? 5.810 10.273 -7.851 1.00 86.38 345 LEU A N 1
ATOM 2792 C CA . LEU A 1 345 ? 5.712 9.443 -9.064 1.00 86.38 345 LEU A CA 1
ATOM 2793 C C . LEU A 1 345 ? 4.757 10.073 -10.084 1.00 86.38 345 LEU A C 1
ATOM 2795 O O . LEU A 1 345 ? 3.626 9.639 -10.253 1.00 86.38 345 LEU A O 1
ATOM 2799 N N . THR A 1 346 ? 5.214 11.105 -10.783 1.00 88.75 346 THR A N 1
ATOM 2800 C CA . THR A 1 346 ? 4.420 11.728 -11.851 1.00 88.75 346 THR A CA 1
ATOM 2801 C C . THR A 1 346 ? 4.192 10.759 -13.025 1.00 88.75 346 THR A C 1
ATOM 2803 O O . THR A 1 346 ? 4.981 9.823 -13.194 1.00 88.75 346 THR A O 1
ATOM 2806 N N . PRO A 1 347 ? 3.193 10.998 -13.898 1.00 89.50 347 PRO A N 1
ATOM 2807 C CA . PRO A 1 347 ? 3.005 10.204 -15.118 1.00 89.50 347 PRO A CA 1
ATOM 2808 C C . PRO A 1 347 ? 4.276 10.116 -15.976 1.00 89.50 347 PRO A C 1
ATOM 2810 O O . PRO A 1 347 ? 4.612 9.055 -16.490 1.00 89.50 347 PRO A O 1
ATOM 2813 N N . LYS A 1 348 ? 5.065 11.201 -16.040 1.00 92.88 348 LYS A N 1
ATOM 2814 C CA . LYS A 1 348 ? 6.376 11.222 -16.712 1.00 92.88 348 LYS A CA 1
ATOM 2815 C C . LYS A 1 348 ? 7.355 10.211 -16.108 1.00 92.88 348 LYS A C 1
ATOM 2817 O O . LYS A 1 348 ? 8.032 9.503 -16.846 1.00 92.88 348 LYS A O 1
ATOM 2822 N N . ILE A 1 349 ? 7.426 10.151 -14.778 1.00 94.56 349 ILE A N 1
ATOM 2823 C CA . ILE A 1 349 ? 8.273 9.193 -14.060 1.00 94.56 349 ILE A CA 1
ATOM 2824 C C . ILE A 1 349 ? 7.754 7.775 -14.306 1.00 94.56 349 ILE A C 1
ATOM 2826 O O . ILE A 1 349 ? 8.544 6.914 -14.663 1.00 94.56 349 ILE A O 1
ATOM 2830 N N . ARG A 1 350 ? 6.442 7.522 -14.194 1.00 95.38 350 ARG A N 1
ATOM 2831 C CA . ARG A 1 350 ? 5.871 6.200 -14.510 1.00 95.38 350 ARG A CA 1
ATOM 2832 C C . ARG A 1 350 ? 6.234 5.760 -15.926 1.00 95.38 350 ARG A C 1
ATOM 2834 O O . ARG A 1 350 ? 6.795 4.682 -16.090 1.00 95.38 350 ARG A O 1
ATOM 2841 N N . LYS A 1 351 ? 6.021 6.625 -16.919 1.00 96.44 351 LYS A N 1
ATOM 2842 C CA . LYS A 1 351 ? 6.382 6.364 -18.315 1.00 96.44 351 LYS A CA 1
ATOM 2843 C C . LYS A 1 351 ? 7.856 6.007 -18.476 1.00 96.44 351 LYS A C 1
ATOM 2845 O O . LYS A 1 351 ? 8.156 5.031 -19.149 1.00 96.44 351 LYS A O 1
ATOM 2850 N N . GLN A 1 352 ? 8.759 6.751 -17.833 1.00 96.50 352 GLN A N 1
ATOM 2851 C CA . GLN A 1 352 ? 10.198 6.486 -17.892 1.00 96.50 352 GLN A CA 1
ATOM 2852 C C . GLN A 1 352 ? 10.526 5.029 -17.529 1.00 96.50 352 GLN A C 1
ATOM 2854 O O . GLN A 1 352 ? 11.183 4.358 -18.314 1.00 96.50 352 GLN A O 1
ATOM 2859 N N . TYR A 1 353 ? 10.033 4.519 -16.398 1.00 97.62 353 TYR A N 1
ATOM 2860 C CA . TYR A 1 353 ? 10.372 3.158 -15.961 1.00 97.62 353 TYR A CA 1
ATOM 2861 C C . TYR A 1 353 ? 9.564 2.079 -16.681 1.00 97.62 353 TYR A C 1
ATOM 2863 O O . TYR A 1 353 ? 10.119 1.064 -17.085 1.00 97.62 353 TYR A O 1
ATOM 2871 N N . PHE A 1 354 ? 8.256 2.276 -16.874 1.00 97.62 354 PHE A N 1
ATOM 2872 C CA . PHE A 1 354 ? 7.421 1.260 -17.524 1.00 97.62 354 PHE A CA 1
ATOM 2873 C C . PHE A 1 354 ? 7.709 1.125 -19.027 1.00 97.62 354 PHE A C 1
ATOM 2875 O O . PHE A 1 354 ? 7.480 0.052 -19.575 1.00 97.62 354 PHE A O 1
ATOM 2882 N N . SER A 1 355 ? 8.331 2.132 -19.656 1.00 97.38 355 SER A N 1
ATOM 2883 C CA . SER A 1 355 ? 8.893 2.007 -21.011 1.00 97.38 355 SER A CA 1
ATOM 2884 C C . SER A 1 355 ? 10.111 1.091 -21.119 1.00 97.38 355 SER A C 1
ATOM 2886 O O . SER A 1 355 ? 10.496 0.713 -22.224 1.00 97.38 355 SER A O 1
ATOM 2888 N N . GLU A 1 356 ? 10.709 0.679 -19.997 1.00 96.62 356 GLU A N 1
ATOM 2889 C CA . GLU A 1 356 ? 11.756 -0.342 -20.014 1.00 96.62 356 GLU A CA 1
ATOM 2890 C C . GLU A 1 356 ? 11.177 -1.755 -20.216 1.00 96.62 356 GLU A C 1
ATOM 2892 O O . GLU A 1 356 ? 11.917 -2.645 -20.642 1.00 96.62 356 GLU A O 1
ATOM 2897 N N . LEU A 1 357 ? 9.880 -1.962 -19.947 1.00 97.88 357 LEU A N 1
ATOM 2898 C CA . LEU A 1 357 ? 9.219 -3.271 -19.929 1.00 97.88 357 LEU A CA 1
ATOM 2899 C C . LEU A 1 357 ? 8.481 -3.578 -21.234 1.00 97.88 357 LEU A C 1
ATOM 2901 O O . LEU A 1 357 ? 7.868 -2.688 -21.825 1.00 97.88 357 LEU A O 1
ATOM 2905 N N . THR A 1 358 ? 8.475 -4.848 -21.646 1.00 96.88 358 THR A N 1
ATOM 2906 C CA . THR A 1 358 ? 7.590 -5.329 -22.721 1.00 96.88 358 THR A CA 1
ATOM 2907 C C . THR A 1 358 ? 6.148 -5.460 -22.229 1.00 96.88 358 THR A C 1
ATOM 2909 O O . THR A 1 358 ? 5.893 -5.608 -21.029 1.00 96.88 358 THR A O 1
ATOM 2912 N N . LEU A 1 359 ? 5.177 -5.436 -23.148 1.00 94.06 359 LEU A N 1
ATOM 2913 C CA . LEU A 1 359 ? 3.767 -5.636 -22.787 1.00 94.06 359 LEU A CA 1
ATOM 2914 C C . LEU A 1 359 ? 3.554 -6.987 -22.081 1.00 94.06 359 LEU A C 1
ATOM 2916 O O . LEU A 1 359 ? 2.854 -7.045 -21.072 1.00 94.06 359 LEU A O 1
ATOM 2920 N N . ALA A 1 360 ? 4.229 -8.045 -22.542 1.00 94.00 360 ALA A N 1
ATOM 2921 C CA . ALA A 1 360 ? 4.206 -9.356 -21.898 1.00 94.00 360 ALA A CA 1
ATOM 2922 C C . ALA A 1 360 ? 4.695 -9.298 -20.440 1.00 94.00 360 ALA A C 1
ATOM 2924 O O . ALA A 1 360 ? 4.044 -9.839 -19.549 1.00 94.00 360 ALA A O 1
ATOM 2925 N N . GLN A 1 361 ? 5.791 -8.579 -20.164 1.00 95.75 361 GLN A N 1
ATOM 2926 C CA . GLN A 1 361 ? 6.287 -8.392 -18.796 1.00 95.75 361 GLN A CA 1
ATOM 2927 C C . GLN A 1 361 ? 5.278 -7.661 -17.903 1.00 95.75 361 GLN A C 1
ATOM 2929 O O . GLN A 1 361 ? 5.111 -8.039 -16.743 1.00 95.75 361 GLN A O 1
ATOM 2934 N N . ILE A 1 362 ? 4.595 -6.633 -18.420 1.00 95.62 362 ILE A N 1
ATOM 2935 C CA . ILE A 1 362 ? 3.566 -5.899 -17.665 1.00 95.62 362 ILE A CA 1
ATOM 2936 C C . ILE A 1 362 ? 2.377 -6.802 -17.341 1.00 95.62 362 ILE A C 1
ATOM 2938 O O . ILE A 1 362 ? 1.895 -6.792 -16.208 1.00 95.62 362 ILE A O 1
ATOM 2942 N N . LEU A 1 363 ? 1.924 -7.597 -18.308 1.00 93.69 363 LEU A N 1
ATOM 2943 C CA . LEU A 1 363 ? 0.805 -8.515 -18.129 1.00 93.69 363 LEU A CA 1
ATOM 2944 C C . LEU A 1 363 ? 1.142 -9.638 -17.135 1.00 93.69 363 LEU A C 1
ATOM 2946 O O . LEU A 1 363 ? 0.378 -9.876 -16.200 1.00 93.69 363 LEU A O 1
ATOM 2950 N N . GLU A 1 364 ? 2.314 -10.263 -17.243 1.00 92.81 364 GLU A N 1
ATOM 2951 C CA . GLU A 1 364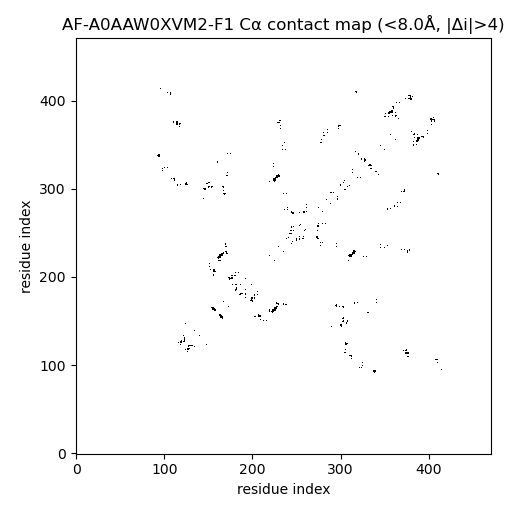 ? 2.767 -11.267 -16.269 1.00 92.81 364 GLU A CA 1
ATOM 2952 C C . GLU A 1 364 ? 2.932 -10.670 -14.865 1.00 92.81 364 GLU A C 1
ATOM 2954 O O . GLU A 1 364 ? 2.576 -11.287 -13.853 1.00 92.81 364 GLU A O 1
ATOM 2959 N N . LEU A 1 365 ? 3.407 -9.423 -14.779 1.00 95.06 365 LEU A N 1
ATOM 2960 C CA . LEU A 1 365 ? 3.470 -8.712 -13.509 1.00 95.06 365 LEU A CA 1
ATOM 2961 C C . LEU A 1 365 ? 2.061 -8.453 -12.966 1.00 95.06 365 LEU A C 1
ATOM 2963 O O . LEU A 1 365 ? 1.822 -8.661 -11.778 1.00 95.06 365 LEU A O 1
ATOM 2967 N N . TYR A 1 366 ? 1.104 -8.066 -13.810 1.00 93.75 366 TYR A N 1
ATOM 2968 C CA . TYR A 1 366 ? -0.292 -7.907 -13.406 1.00 93.75 366 TYR A CA 1
ATOM 2969 C C . TYR A 1 366 ? -0.853 -9.218 -12.861 1.00 93.75 366 TYR A C 1
ATOM 2971 O O . TYR A 1 366 ? -1.372 -9.227 -11.747 1.00 93.75 366 TYR A O 1
ATOM 2979 N N . LYS A 1 367 ? -0.671 -10.332 -13.577 1.00 91.69 367 LYS A N 1
ATOM 2980 C CA . LYS A 1 367 ? -1.112 -11.668 -13.153 1.00 91.69 367 LYS A CA 1
ATOM 2981 C C . LYS A 1 367 ? -0.617 -11.999 -11.744 1.00 91.69 367 LYS A C 1
ATOM 2983 O O . LYS A 1 367 ? -1.396 -12.446 -10.903 1.00 91.69 367 LYS A O 1
ATOM 2988 N N . LYS A 1 368 ? 0.646 -11.682 -11.444 1.00 91.88 368 LYS A N 1
ATOM 2989 C CA . LYS A 1 368 ? 1.255 -11.896 -10.123 1.00 91.88 368 LYS A CA 1
ATOM 2990 C C . LYS A 1 368 ? 0.658 -11.038 -9.001 1.00 91.88 368 LYS A C 1
ATOM 2992 O O . LYS A 1 368 ? 0.588 -11.495 -7.862 1.00 91.88 368 LYS A O 1
ATOM 2997 N N . TYR A 1 369 ? 0.233 -9.811 -9.300 1.00 93.19 369 TYR A N 1
ATOM 2998 C CA . TYR A 1 369 ? -0.338 -8.868 -8.324 1.00 93.19 369 TYR A CA 1
ATOM 2999 C C . TYR A 1 369 ? -1.858 -8.693 -8.455 1.00 93.19 369 TYR A C 1
ATOM 3001 O O . TYR A 1 369 ? -2.435 -7.809 -7.821 1.00 93.19 369 TYR A O 1
ATOM 3009 N N . LYS A 1 370 ? -2.520 -9.549 -9.241 1.00 92.06 370 LYS A N 1
ATOM 3010 C CA . LYS A 1 370 ? -3.934 -9.451 -9.626 1.00 92.06 370 LYS A CA 1
ATOM 3011 C C . LYS A 1 370 ? -4.875 -9.302 -8.436 1.00 92.06 370 LYS A C 1
ATOM 3013 O O . LYS A 1 370 ? -5.814 -8.511 -8.488 1.00 92.06 370 LYS A O 1
ATOM 3018 N N . LEU A 1 371 ? -4.599 -10.023 -7.351 1.00 92.38 371 LEU A N 1
ATOM 3019 C CA . LEU A 1 371 ? -5.377 -9.932 -6.121 1.00 92.38 371 LEU A CA 1
ATOM 3020 C C . LEU A 1 371 ? -5.363 -8.509 -5.536 1.00 92.38 371 LEU A C 1
ATOM 3022 O O . LEU A 1 371 ? -6.426 -7.980 -5.233 1.00 92.38 371 LEU A O 1
ATOM 3026 N N . ASP A 1 372 ? -4.198 -7.858 -5.440 1.00 93.69 372 ASP A N 1
ATOM 3027 C CA . ASP A 1 372 ? -4.108 -6.477 -4.940 1.00 93.69 372 ASP A CA 1
ATOM 3028 C C . ASP A 1 372 ? -4.849 -5.504 -5.882 1.00 93.69 372 ASP A C 1
ATOM 3030 O O . ASP A 1 372 ? -5.555 -4.616 -5.409 1.00 93.69 372 ASP A O 1
ATOM 3034 N N . PHE A 1 373 ? -4.761 -5.687 -7.207 1.00 94.25 373 PHE A N 1
ATOM 3035 C CA . PHE A 1 373 ? -5.535 -4.876 -8.161 1.00 94.25 373 PHE A CA 1
ATOM 3036 C C . PHE A 1 373 ? -7.043 -4.990 -7.922 1.00 94.25 373 PHE A C 1
ATOM 3038 O O . PHE A 1 373 ? -7.735 -3.976 -7.874 1.00 94.25 373 PHE A O 1
ATOM 3045 N N . GLN A 1 374 ? -7.550 -6.210 -7.740 1.00 93.06 374 GLN A N 1
ATOM 3046 C CA . GLN A 1 374 ? -8.981 -6.449 -7.562 1.00 93.06 374 GLN A CA 1
ATOM 3047 C C . GLN A 1 374 ? -9.497 -6.002 -6.190 1.00 93.06 374 GLN A C 1
ATOM 3049 O O . GLN A 1 374 ? -10.598 -5.465 -6.116 1.00 93.06 374 GLN A O 1
ATOM 3054 N N . LEU A 1 375 ? -8.717 -6.174 -5.118 1.00 93.88 375 LEU A N 1
ATOM 3055 C CA . LEU A 1 375 ? -9.106 -5.743 -3.767 1.00 93.88 375 LEU A CA 1
ATOM 3056 C C . LEU A 1 375 ? -9.232 -4.226 -3.641 1.00 93.88 375 LEU A C 1
ATOM 3058 O O . LEU A 1 375 ? -10.054 -3.747 -2.865 1.00 93.88 375 LEU A O 1
ATOM 3062 N N . TYR A 1 376 ? -8.410 -3.485 -4.384 1.00 93.88 376 TYR A N 1
ATOM 3063 C CA . TYR A 1 376 ? -8.338 -2.027 -4.297 1.00 93.88 376 TYR A CA 1
ATOM 3064 C C . TYR A 1 376 ? -8.928 -1.316 -5.522 1.00 93.88 376 TYR A C 1
ATOM 3066 O O . TYR A 1 376 ? -8.962 -0.095 -5.565 1.00 93.88 376 TYR A O 1
ATOM 3074 N N . GLY A 1 377 ? -9.416 -2.057 -6.519 1.00 93.00 377 GLY A N 1
ATOM 3075 C CA . GLY A 1 377 ? -10.071 -1.479 -7.694 1.00 93.00 377 GLY A CA 1
ATOM 3076 C C . GLY A 1 377 ? -9.149 -0.655 -8.595 1.00 93.00 377 GLY A C 1
ATOM 3077 O O . GLY A 1 377 ? -9.618 0.290 -9.221 1.00 93.00 377 GLY A O 1
ATOM 3078 N N . TYR A 1 378 ? -7.859 -0.995 -8.661 1.00 92.94 378 TYR A N 1
ATOM 3079 C CA . TYR A 1 378 ? -6.904 -0.347 -9.566 1.00 92.94 378 TYR A CA 1
ATOM 3080 C C . TYR A 1 378 ? -6.927 -0.977 -10.971 1.00 92.94 378 TYR A C 1
ATOM 3082 O O . TYR A 1 378 ? -7.293 -2.141 -11.148 1.00 92.94 378 TYR A O 1
ATOM 3090 N N . THR A 1 379 ? -6.486 -0.213 -11.972 1.00 91.81 379 THR A N 1
ATOM 3091 C CA . THR A 1 379 ? -6.473 -0.577 -13.402 1.00 91.81 379 THR A CA 1
ATOM 3092 C C . THR A 1 379 ? -5.046 -0.592 -13.939 1.00 91.81 379 THR A C 1
ATOM 3094 O O . THR A 1 379 ? -4.214 0.156 -13.445 1.00 91.81 379 THR A O 1
ATOM 3097 N N . ILE A 1 380 ? -4.757 -1.361 -14.991 1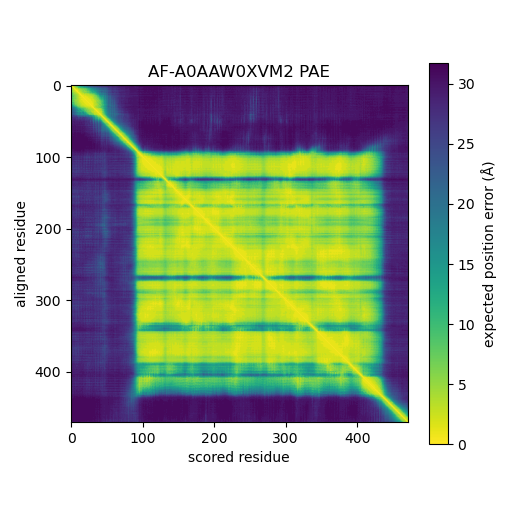.00 91.19 380 ILE A N 1
ATOM 3098 C CA . ILE A 1 380 ? -3.396 -1.438 -15.567 1.00 91.19 380 ILE A CA 1
ATOM 3099 C C . ILE A 1 380 ? -3.191 -0.640 -16.862 1.00 91.19 380 ILE A C 1
ATOM 3101 O O . ILE A 1 380 ? -2.103 -0.671 -17.434 1.00 91.19 380 ILE A O 1
ATOM 3105 N N . GLU A 1 381 ? -4.231 0.040 -17.344 1.00 89.25 381 GLU A N 1
ATOM 3106 C CA . GLU A 1 381 ? -4.281 0.661 -18.676 1.00 89.25 381 GLU A CA 1
ATOM 3107 C C . GLU A 1 381 ? -3.126 1.641 -18.922 1.00 89.25 381 GLU A C 1
ATOM 3109 O O . GLU A 1 381 ? -2.436 1.536 -19.937 1.00 89.25 381 GLU A O 1
ATOM 3114 N N . GLU A 1 382 ? -2.854 2.534 -17.964 1.00 89.56 382 GLU A N 1
ATOM 3115 C CA . GLU A 1 382 ? -1.767 3.516 -18.063 1.00 89.56 382 GLU A CA 1
ATOM 3116 C C . GLU A 1 382 ? -0.401 2.833 -18.248 1.00 89.56 382 GLU A C 1
ATOM 3118 O O . GLU A 1 382 ? 0.397 3.235 -19.093 1.00 89.56 382 GLU A O 1
ATOM 3123 N N . HIS A 1 383 ? -0.127 1.774 -17.482 1.00 92.69 383 HIS A N 1
ATOM 3124 C CA . HIS A 1 383 ? 1.156 1.074 -17.521 1.00 92.69 383 HIS A CA 1
ATOM 3125 C C . HIS A 1 383 ? 1.324 0.284 -18.816 1.00 92.69 383 HIS A C 1
ATOM 3127 O O . HIS A 1 383 ? 2.407 0.316 -19.394 1.00 92.69 383 HIS A O 1
ATOM 3133 N N . MET A 1 384 ? 0.260 -0.358 -19.314 1.00 92.31 384 MET A N 1
ATOM 3134 C CA . MET A 1 384 ? 0.282 -1.022 -20.624 1.00 92.31 384 MET A CA 1
ATOM 3135 C C . MET A 1 384 ? 0.572 -0.034 -21.757 1.00 92.31 384 MET A C 1
ATOM 3137 O O . MET A 1 384 ? 1.356 -0.349 -22.647 1.00 92.31 384 MET A O 1
ATOM 3141 N N . ALA A 1 385 ? 0.001 1.173 -21.700 1.00 92.94 385 ALA A N 1
ATOM 3142 C CA . ALA A 1 385 ? 0.237 2.213 -22.700 1.00 92.94 385 ALA A CA 1
ATOM 3143 C C . ALA A 1 385 ? 1.696 2.711 -22.733 1.00 92.94 385 ALA A C 1
ATOM 3145 O O . ALA A 1 385 ? 2.127 3.300 -23.725 1.00 92.94 385 ALA A O 1
ATOM 3146 N N . TYR A 1 386 ? 2.465 2.490 -21.663 1.00 95.31 386 TYR A N 1
ATOM 3147 C CA . TYR A 1 386 ? 3.885 2.834 -21.608 1.00 95.31 386 TYR A CA 1
ATOM 3148 C C . TYR A 1 386 ? 4.812 1.712 -22.070 1.00 95.31 386 TYR A C 1
ATOM 3150 O O . TYR A 1 386 ? 5.988 1.994 -22.284 1.00 95.31 386 TYR A O 1
ATOM 3158 N N . ALA A 1 387 ? 4.316 0.481 -22.219 1.00 95.06 387 ALA A N 1
ATOM 3159 C CA . ALA A 1 387 ? 5.133 -0.673 -22.574 1.00 95.06 387 ALA A CA 1
ATOM 3160 C C . ALA A 1 387 ? 5.853 -0.478 -23.915 1.00 95.06 387 ALA A C 1
ATOM 3162 O O . ALA A 1 387 ? 5.292 0.070 -24.868 1.00 95.06 387 ALA A O 1
ATOM 3163 N N . LYS A 1 388 ? 7.082 -0.988 -24.019 1.00 94.56 388 LYS A N 1
ATOM 3164 C CA . LYS A 1 388 ? 7.777 -1.085 -25.307 1.00 94.56 388 LYS A CA 1
ATOM 3165 C C . LYS A 1 388 ? 7.308 -2.328 -26.084 1.00 94.56 388 LYS A C 1
ATOM 3167 O O . LYS A 1 388 ? 6.839 -3.292 -25.466 1.00 94.56 388 LYS A O 1
ATOM 3172 N N . PRO A 1 389 ? 7.469 -2.351 -27.419 1.00 90.19 389 PRO A N 1
ATOM 3173 C CA . PRO A 1 389 ? 7.231 -3.553 -28.211 1.00 90.19 389 PRO A CA 1
ATOM 3174 C C . PRO A 1 389 ? 8.087 -4.729 -27.721 1.00 90.19 389 PRO A C 1
ATOM 3176 O O . PRO A 1 389 ? 9.253 -4.549 -27.365 1.00 90.19 389 PRO A O 1
ATOM 3179 N N . GLY A 1 390 ? 7.500 -5.921 -27.708 1.00 87.62 390 GLY A N 1
ATOM 3180 C CA . GLY A 1 390 ? 8.168 -7.181 -27.392 1.00 87.62 390 GLY A CA 1
ATOM 3181 C C . GLY A 1 390 ? 7.817 -8.240 -28.433 1.00 87.62 390 GLY A C 1
ATOM 3182 O O . GLY A 1 390 ? 6.794 -8.123 -29.107 1.00 87.62 390 GLY A O 1
ATOM 3183 N N . GLU A 1 391 ? 8.677 -9.244 -28.583 1.00 87.00 391 GLU A N 1
ATOM 3184 C CA . GLU A 1 391 ? 8.462 -10.385 -29.489 1.00 87.00 391 GLU A CA 1
ATOM 3185 C C . GLU A 1 391 ? 7.747 -11.551 -28.785 1.00 87.00 391 GLU A C 1
ATOM 3187 O O . GLU A 1 391 ? 7.385 -12.548 -29.408 1.00 87.00 391 GLU A O 1
ATOM 3192 N N . GLU A 1 392 ? 7.543 -11.444 -27.472 1.00 90.12 392 GLU A N 1
ATOM 3193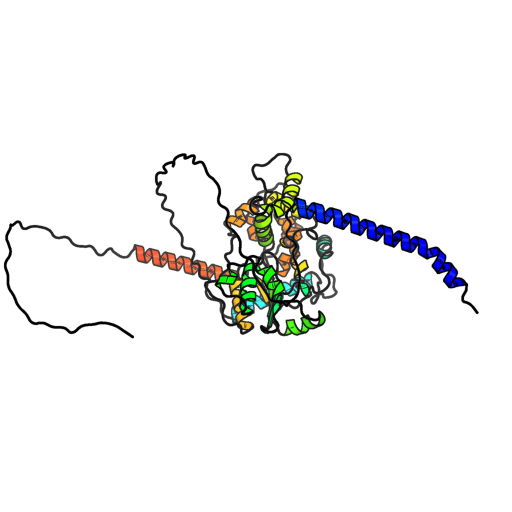 C CA . GLU A 1 392 ? 6.905 -12.469 -26.662 1.00 90.12 392 GLU A CA 1
ATOM 3194 C C . GLU A 1 392 ? 5.407 -12.585 -26.984 1.00 90.12 392 GLU A C 1
ATOM 3196 O O . GLU A 1 392 ? 4.682 -11.590 -27.056 1.00 90.12 392 GLU A O 1
ATOM 3201 N N . ALA A 1 393 ? 4.920 -13.820 -27.125 1.00 83.19 393 ALA A N 1
ATOM 3202 C CA . ALA A 1 393 ? 3.499 -14.076 -27.316 1.00 83.19 393 ALA A CA 1
ATOM 3203 C C . ALA A 1 393 ? 2.691 -13.615 -26.091 1.00 83.19 393 ALA A C 1
ATOM 3205 O O . ALA A 1 393 ? 3.041 -13.917 -24.948 1.00 83.19 393 ALA A O 1
ATOM 3206 N N . LEU A 1 394 ? 1.590 -12.904 -26.337 1.00 86.19 394 LEU A N 1
ATOM 3207 C CA . LEU A 1 394 ? 0.658 -12.482 -25.292 1.00 86.19 394 LEU A CA 1
ATOM 3208 C C . LEU A 1 394 ? -0.364 -13.591 -25.037 1.00 86.19 394 LEU A C 1
ATOM 3210 O O . LEU A 1 394 ? -0.915 -14.141 -25.988 1.00 86.19 394 LEU A O 1
ATOM 3214 N N . ASP A 1 395 ? -0.651 -13.880 -23.769 1.00 81.50 395 ASP A N 1
ATOM 3215 C CA . ASP A 1 395 ? -1.728 -14.794 -23.379 1.00 81.50 395 ASP A CA 1
ATOM 3216 C C . ASP A 1 395 ? -3.100 -14.127 -23.626 1.00 81.50 395 ASP A C 1
ATOM 3218 O O . ASP A 1 395 ? -3.447 -13.164 -22.928 1.00 81.50 395 ASP A O 1
ATOM 3222 N N . PRO A 1 396 ? -3.915 -14.610 -24.588 1.00 80.62 396 PRO A N 1
ATOM 3223 C CA . PRO A 1 396 ? -5.214 -14.010 -24.883 1.00 80.62 396 PRO A CA 1
ATOM 3224 C C . PRO A 1 396 ? -6.185 -14.073 -23.699 1.00 80.62 396 PRO A C 1
ATOM 3226 O O . PRO A 1 396 ? -7.021 -13.182 -23.552 1.00 80.62 396 PRO A O 1
ATOM 3229 N N . ALA A 1 397 ? -6.072 -15.086 -22.830 1.00 79.44 397 ALA A N 1
ATOM 3230 C CA . ALA A 1 397 ? -6.938 -15.217 -21.660 1.00 79.44 397 ALA A CA 1
ATOM 3231 C C . ALA A 1 397 ? -6.695 -14.084 -20.653 1.00 79.44 397 ALA A C 1
ATOM 3233 O O . ALA A 1 397 ? -7.632 -13.582 -20.031 1.00 79.44 397 ALA A O 1
ATOM 3234 N N . LEU A 1 398 ? -5.445 -13.632 -20.540 1.00 79.06 398 LEU A N 1
ATOM 3235 C CA . LEU A 1 398 ? -5.068 -12.543 -19.649 1.00 79.06 398 LEU A CA 1
ATOM 3236 C C . LEU A 1 398 ? -5.601 -11.191 -20.132 1.00 79.06 398 LEU A C 1
ATOM 3238 O O . LEU A 1 398 ? -5.984 -10.369 -19.308 1.00 79.06 398 LEU A O 1
ATOM 3242 N N . MET A 1 399 ? -5.690 -10.988 -21.449 1.00 77.75 399 MET A N 1
ATOM 3243 C CA . MET A 1 399 ? -6.254 -9.772 -22.050 1.00 77.75 399 MET A CA 1
ATOM 3244 C C . MET A 1 399 ? -7.768 -9.643 -21.826 1.00 77.75 399 MET A C 1
ATOM 3246 O O . MET A 1 399 ? -8.279 -8.531 -21.705 1.00 77.75 399 MET A O 1
ATOM 3250 N N . VAL A 1 400 ? -8.490 -10.766 -21.748 1.00 76.50 400 VAL A N 1
ATOM 3251 C CA . VAL A 1 400 ? -9.945 -10.786 -21.499 1.00 76.50 400 VAL A CA 1
ATOM 3252 C C . VAL A 1 400 ? -10.279 -10.476 -20.036 1.00 76.50 400 VAL A C 1
ATOM 3254 O O . VAL A 1 400 ? -11.319 -9.883 -19.754 1.00 76.50 400 VAL A O 1
ATOM 3257 N N . ASP A 1 401 ? -9.398 -10.845 -19.105 1.00 75.12 401 ASP A N 1
ATOM 3258 C CA . ASP A 1 401 ? -9.610 -10.705 -17.657 1.00 75.12 401 ASP A CA 1
ATOM 3259 C C . ASP A 1 401 ? -8.922 -9.467 -17.055 1.00 75.12 401 ASP A C 1
ATOM 3261 O O . ASP A 1 401 ? -8.620 -9.407 -15.859 1.00 75.12 401 ASP A O 1
ATOM 3265 N N . LEU A 1 402 ? -8.643 -8.461 -17.889 1.00 80.69 402 LEU A N 1
ATOM 3266 C CA . LEU A 1 402 ? -8.099 -7.198 -17.411 1.00 80.69 402 LEU A CA 1
ATOM 3267 C C . LEU A 1 402 ? -9.158 -6.405 -16.633 1.00 80.69 402 LEU A C 1
ATOM 3269 O O . LEU A 1 402 ? -10.339 -6.403 -17.001 1.00 80.69 402 LEU A O 1
ATOM 3273 N N . PRO A 1 403 ? -8.764 -5.697 -15.556 1.00 75.00 403 PRO A N 1
ATOM 3274 C CA . PRO A 1 403 ? -9.694 -4.861 -14.823 1.00 75.00 403 PRO A CA 1
ATOM 3275 C C . PRO A 1 403 ? -10.171 -3.759 -15.763 1.00 75.00 403 PRO A C 1
ATOM 3277 O O . PRO A 1 403 ? -9.357 -2.987 -16.269 1.00 75.00 403 PRO A O 1
ATOM 3280 N N . ARG A 1 404 ? -11.485 -3.670 -15.975 1.00 67.19 404 ARG A N 1
ATOM 3281 C CA . ARG A 1 404 ? -12.065 -2.532 -16.692 1.00 67.19 404 ARG A CA 1
ATOM 3282 C C . ARG A 1 404 ? -11.786 -1.257 -15.906 1.00 67.19 404 ARG A C 1
ATOM 3284 O O . ARG A 1 404 ? -11.885 -1.281 -14.676 1.00 67.19 404 ARG A O 1
ATOM 3291 N N . ALA A 1 405 ? -11.525 -0.164 -16.617 1.00 64.50 405 ALA A N 1
ATOM 3292 C CA . ALA A 1 405 ? -11.522 1.191 -16.090 1.00 64.50 405 ALA A CA 1
ATOM 3293 C C . ALA A 1 405 ? -12.622 1.416 -15.034 1.00 64.50 405 ALA A C 1
ATOM 3295 O O . ALA A 1 405 ? -13.799 1.582 -15.356 1.00 64.50 405 ALA A O 1
ATOM 3296 N N . ASN A 1 406 ? -12.236 1.437 -13.759 1.00 67.12 406 ASN A N 1
ATOM 3297 C CA . ASN A 1 406 ? -13.098 1.810 -12.641 1.00 67.12 406 ASN A CA 1
ATOM 3298 C C . ASN A 1 406 ? -12.459 2.992 -11.925 1.00 67.12 406 ASN A C 1
ATOM 3300 O O . ASN A 1 406 ? -11.977 2.879 -10.796 1.00 67.12 406 ASN A O 1
ATOM 3304 N N . HIS A 1 407 ? -12.394 4.103 -12.655 1.00 68.50 407 HIS A N 1
ATOM 3305 C CA . HIS A 1 407 ? -11.757 5.322 -12.198 1.00 68.50 407 HIS A CA 1
ATOM 3306 C C . HIS A 1 407 ? -12.301 5.731 -10.829 1.00 68.50 407 HIS A C 1
ATOM 3308 O O . HIS A 1 407 ? -13.511 5.758 -10.590 1.00 68.50 407 HIS A O 1
ATOM 3314 N N . ASP A 1 408 ? -11.378 6.029 -9.923 1.00 76.81 408 ASP A N 1
ATOM 3315 C CA . ASP A 1 408 ? -11.703 6.531 -8.603 1.00 76.81 408 ASP A CA 1
ATOM 3316 C C . ASP A 1 408 ? -12.438 7.872 -8.734 1.00 76.81 408 ASP A C 1
ATOM 3318 O O . ASP A 1 408 ? -11.921 8.820 -9.334 1.00 76.81 408 ASP A O 1
ATOM 3322 N N . MET A 1 409 ? -13.662 7.944 -8.200 1.00 79.00 409 MET A N 1
ATOM 3323 C CA . MET A 1 409 ? -14.512 9.128 -8.340 1.00 79.00 409 MET A CA 1
ATOM 3324 C C . MET A 1 409 ? -13.834 10.358 -7.744 1.00 79.00 409 MET A C 1
ATOM 3326 O O . MET A 1 409 ? -13.926 11.454 -8.298 1.00 79.00 409 MET A O 1
ATOM 3330 N N . LEU A 1 410 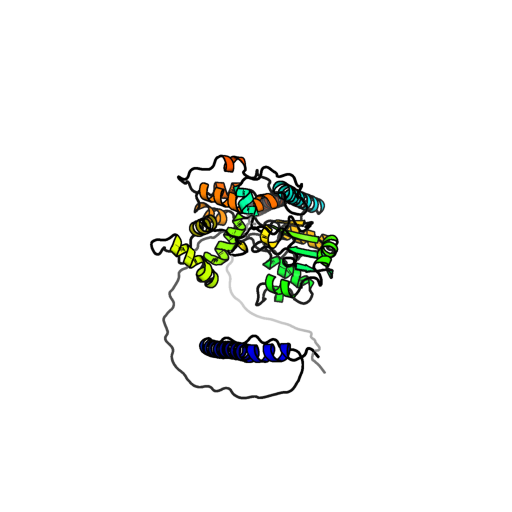? -13.132 10.176 -6.626 1.00 81.94 410 LEU A N 1
ATOM 3331 C CA . LEU A 1 410 ? -12.438 11.254 -5.950 1.00 81.94 410 LEU A CA 1
ATOM 3332 C C . LEU A 1 410 ? -11.229 11.715 -6.760 1.00 81.94 410 LEU A C 1
ATOM 3334 O O . LEU A 1 410 ? -11.009 12.918 -6.888 1.00 81.94 410 LEU A O 1
ATOM 3338 N N . GLN A 1 411 ? -10.489 10.787 -7.365 1.00 81.50 411 GLN A N 1
ATOM 3339 C CA . GLN A 1 411 ? -9.377 11.144 -8.241 1.00 81.50 411 GLN A CA 1
ATOM 3340 C C . GLN A 1 411 ? -9.850 11.964 -9.451 1.00 81.50 411 GLN A C 1
ATOM 3342 O O . GLN A 1 411 ? -9.288 13.029 -9.698 1.00 81.50 411 GLN A O 1
ATOM 3347 N N . ILE A 1 412 ? -10.925 11.540 -10.129 1.00 83.12 412 ILE A N 1
ATOM 3348 C CA . ILE A 1 412 ? -11.508 12.278 -11.265 1.00 83.12 412 ILE A CA 1
ATOM 3349 C C . ILE A 1 412 ? -11.891 13.702 -10.854 1.00 83.12 412 ILE A C 1
ATOM 3351 O O . ILE A 1 412 ? -11.582 14.667 -11.550 1.00 83.12 412 ILE A O 1
ATOM 3355 N N . LEU A 1 413 ? -12.565 13.852 -9.712 1.00 81.81 413 LEU A N 1
ATOM 3356 C CA . LEU A 1 413 ? -13.007 15.163 -9.237 1.00 81.81 413 LEU A CA 1
ATOM 3357 C C . LEU A 1 413 ? -11.831 16.073 -8.898 1.00 81.81 413 LEU A C 1
ATOM 3359 O O . LEU A 1 413 ? -11.868 17.262 -9.211 1.00 81.81 413 LEU A O 1
ATOM 3363 N N . LEU A 1 414 ? -10.790 15.527 -8.271 1.00 81.81 414 LEU A N 1
ATOM 3364 C CA . LEU A 1 414 ? -9.579 16.276 -7.957 1.00 81.81 414 LEU A CA 1
ATOM 3365 C C . LEU A 1 414 ? -8.828 16.684 -9.227 1.00 81.81 414 LEU A C 1
ATOM 3367 O O . LEU A 1 414 ? -8.316 17.798 -9.290 1.00 81.81 414 LEU A O 1
ATOM 3371 N N . GLU A 1 415 ? -8.774 15.825 -10.242 1.00 82.25 415 GLU A N 1
ATOM 3372 C CA . GLU A 1 415 ? -8.161 16.134 -11.536 1.00 82.25 415 GLU A CA 1
ATOM 3373 C C . GLU A 1 415 ? -8.944 17.221 -12.281 1.00 82.25 415 GLU A C 1
ATOM 3375 O O . GLU A 1 415 ? -8.373 18.267 -12.592 1.00 82.25 415 GLU A O 1
ATOM 3380 N N . ALA A 1 416 ? -10.260 17.066 -12.437 1.00 83.19 416 ALA A N 1
ATOM 3381 C CA . ALA A 1 416 ? -11.117 18.070 -13.072 1.00 83.19 416 ALA A CA 1
ATOM 3382 C C . ALA A 1 416 ? -11.046 19.432 -12.360 1.00 83.19 416 ALA A C 1
ATOM 3384 O O . ALA A 1 416 ? -11.045 20.502 -12.977 1.00 83.19 416 ALA A O 1
ATOM 3385 N N . ALA A 1 417 ? -10.968 19.418 -11.030 1.00 80.56 417 ALA A N 1
ATOM 3386 C CA . ALA A 1 417 ? -10.894 20.641 -10.255 1.00 80.56 417 ALA A CA 1
ATOM 3387 C C . ALA A 1 417 ? -9.489 21.286 -10.304 1.00 80.56 417 ALA A C 1
ATOM 3389 O O . ALA A 1 417 ? -9.396 22.518 -10.289 1.00 80.56 417 ALA A O 1
ATOM 3390 N N . ARG A 1 418 ? -8.412 20.496 -10.453 1.00 81.31 418 ARG A N 1
ATOM 3391 C CA . ARG A 1 418 ? -7.060 20.997 -10.772 1.00 81.31 418 ARG A CA 1
ATOM 3392 C C . ARG A 1 418 ? -7.010 21.642 -12.154 1.00 81.31 418 ARG A C 1
ATOM 3394 O O . ARG A 1 418 ? -6.472 22.738 -12.270 1.00 81.31 418 ARG A O 1
ATOM 3401 N N . GLU A 1 419 ? -7.599 21.016 -13.170 1.00 84.50 419 GLU A N 1
ATOM 3402 C CA . GLU A 1 419 ? -7.684 21.580 -14.525 1.00 84.50 419 GLU A CA 1
ATOM 3403 C C . GLU A 1 419 ? -8.424 22.918 -14.520 1.00 84.50 419 GLU A C 1
ATOM 3405 O O . GLU A 1 419 ? -7.926 23.917 -15.036 1.00 84.50 419 GLU A O 1
ATOM 3410 N N . LYS A 1 420 ? -9.570 22.990 -13.833 1.00 83.88 420 LYS A N 1
ATOM 3411 C CA . LYS A 1 420 ? -10.316 24.244 -13.673 1.00 83.88 420 LYS A CA 1
ATOM 3412 C C . LYS A 1 420 ? -9.497 25.329 -12.966 1.00 83.88 420 LYS A C 1
ATOM 3414 O O . LYS A 1 420 ? -9.596 26.504 -13.324 1.00 83.88 420 LYS A O 1
ATOM 3419 N N . ALA A 1 421 ? -8.705 24.963 -11.957 1.00 80.50 421 ALA A N 1
ATOM 3420 C CA . ALA A 1 421 ? -7.826 25.899 -11.261 1.00 80.50 421 ALA A CA 1
ATOM 3421 C C . ALA A 1 421 ? -6.693 26.408 -12.168 1.00 80.50 421 ALA A C 1
ATOM 3423 O O . ALA A 1 421 ? -6.399 27.604 -12.141 1.00 80.50 421 ALA A O 1
ATOM 3424 N N . LEU A 1 422 ? -6.114 25.533 -12.997 1.00 83.12 422 LEU A N 1
ATOM 3425 C CA . LEU A 1 422 ? -5.097 25.888 -13.987 1.00 83.12 422 LEU A CA 1
ATOM 3426 C C . LEU A 1 422 ? -5.657 26.879 -15.015 1.00 83.12 422 LEU A C 1
ATOM 3428 O O . LEU A 1 422 ? -5.104 27.962 -15.175 1.00 8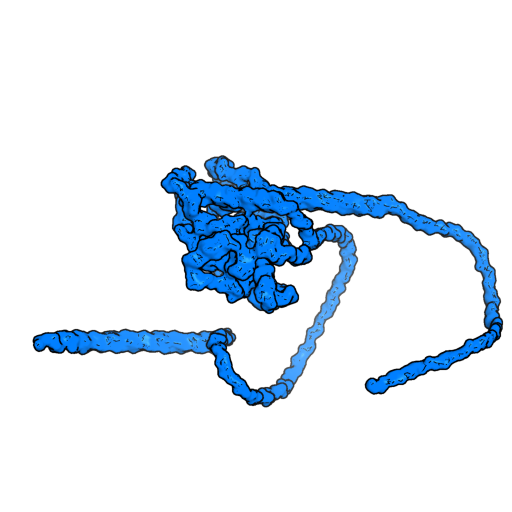3.12 422 LEU A O 1
ATOM 3432 N N . LEU A 1 423 ? -6.814 26.569 -15.608 1.00 84.25 423 LEU A N 1
ATOM 3433 C CA . LEU A 1 423 ? -7.495 27.443 -16.570 1.00 84.25 423 LEU A CA 1
ATOM 3434 C C . LEU A 1 423 ? -7.819 28.815 -15.966 1.00 84.25 423 LEU A C 1
ATOM 3436 O O . LEU A 1 423 ? -7.667 29.848 -16.616 1.00 84.25 423 LEU A O 1
ATOM 3440 N N . LYS A 1 424 ? -8.236 28.853 -14.694 1.00 82.94 424 LYS A N 1
ATOM 3441 C CA . LYS A 1 424 ? -8.487 30.114 -13.985 1.00 82.94 424 LYS A CA 1
ATOM 3442 C C . LYS A 1 424 ? -7.201 30.918 -13.772 1.00 82.94 424 LYS A C 1
ATOM 3444 O O . LYS A 1 424 ? -7.236 32.142 -13.882 1.00 82.94 424 LYS A O 1
ATOM 3449 N N . ALA A 1 425 ? -6.087 30.256 -13.460 1.00 79.25 425 ALA A N 1
ATOM 3450 C CA . ALA A 1 425 ? -4.789 30.905 -13.299 1.00 79.25 425 ALA A CA 1
ATOM 3451 C C . ALA A 1 425 ? -4.256 31.446 -14.635 1.00 79.25 425 ALA A C 1
ATOM 3453 O O . ALA A 1 425 ? -3.789 32.582 -14.689 1.00 79.25 425 ALA A O 1
ATOM 3454 N N . GLU A 1 426 ? -4.392 30.680 -15.718 1.00 82.00 426 GLU A N 1
ATOM 3455 C CA . GLU A 1 426 ? -4.047 31.107 -17.077 1.00 82.00 426 GLU A CA 1
ATOM 3456 C C . GLU A 1 426 ? -4.891 32.304 -17.519 1.00 82.00 426 GLU A C 1
ATOM 3458 O O . GLU A 1 426 ? -4.342 33.302 -17.983 1.00 82.00 426 GLU A O 1
ATOM 3463 N N . HIS A 1 427 ? -6.206 32.267 -17.283 1.00 80.00 427 HIS A N 1
ATOM 3464 C CA . HIS A 1 427 ? -7.093 33.392 -17.568 1.00 80.00 427 HIS A CA 1
ATOM 3465 C C . HIS A 1 427 ? -6.723 34.639 -16.749 1.00 80.00 427 HIS A C 1
ATOM 3467 O O . HIS A 1 427 ? -6.639 35.734 -17.297 1.00 80.00 427 HIS A O 1
ATOM 3473 N N . ALA A 1 428 ? -6.430 34.490 -15.453 1.00 75.56 428 ALA A N 1
ATOM 3474 C CA . ALA A 1 428 ? -5.993 35.605 -14.612 1.00 75.56 428 ALA A CA 1
ATOM 3475 C C . ALA A 1 428 ? -4.653 36.207 -15.077 1.00 75.56 428 ALA A C 1
ATOM 3477 O O . ALA A 1 428 ? -4.469 37.423 -15.012 1.00 75.56 428 ALA A O 1
ATOM 3478 N N . ASN A 1 429 ? -3.731 35.375 -15.568 1.00 76.88 429 ASN A N 1
ATOM 3479 C CA . ASN A 1 429 ? -2.464 35.830 -16.138 1.00 76.88 429 ASN A CA 1
ATOM 3480 C C . ASN A 1 429 ? -2.666 36.536 -17.488 1.00 76.88 429 ASN A C 1
ATOM 3482 O O . ASN A 1 429 ? -2.039 37.565 -17.723 1.00 76.88 429 ASN A O 1
ATOM 3486 N N . ALA A 1 430 ? -3.573 36.044 -18.336 1.00 73.31 430 ALA A N 1
ATOM 3487 C CA . ALA A 1 430 ? -3.925 36.684 -19.604 1.00 73.31 430 ALA A CA 1
ATOM 3488 C C . ALA A 1 430 ? -4.584 38.059 -19.395 1.00 73.31 430 ALA A C 1
ATOM 3490 O O . ALA A 1 430 ? -4.211 39.024 -20.056 1.00 73.31 430 ALA A O 1
ATOM 3491 N N . VAL A 1 431 ? -5.492 38.177 -18.419 1.00 75.75 431 VAL A N 1
ATOM 3492 C CA . VAL A 1 431 ? -6.123 39.455 -18.045 1.00 75.75 431 VAL A CA 1
ATOM 3493 C C . VAL A 1 431 ? -5.090 40.445 -17.493 1.00 75.75 431 VAL A C 1
ATOM 3495 O O . VAL A 1 431 ? -5.133 41.624 -17.829 1.00 75.75 431 VAL A O 1
ATOM 3498 N N . LYS A 1 432 ? -4.116 39.982 -16.696 1.00 70.31 432 LYS A N 1
ATOM 3499 C CA . LYS A 1 432 ? -3.006 40.831 -16.224 1.00 70.31 432 LYS A CA 1
ATOM 3500 C C . LYS A 1 432 ? -2.074 41.282 -17.349 1.00 70.31 432 LYS A C 1
ATOM 3502 O O . LYS A 1 432 ? -1.573 42.397 -17.286 1.00 70.31 432 LYS A O 1
ATOM 3507 N N . ALA A 1 433 ? -1.854 40.449 -18.365 1.00 65.38 433 ALA A N 1
ATOM 3508 C CA . ALA A 1 433 ? -1.024 40.788 -19.522 1.00 65.38 433 ALA A CA 1
ATOM 3509 C C . ALA A 1 433 ? -1.705 41.765 -20.504 1.00 65.38 433 ALA A C 1
ATOM 3511 O O . ALA A 1 433 ? -1.030 42.339 -21.351 1.00 65.38 433 ALA A O 1
ATOM 3512 N N . GLN A 1 434 ? -3.026 41.953 -20.397 1.00 61.28 434 GLN A N 1
ATOM 3513 C CA . GLN A 1 434 ? -3.824 42.859 -21.235 1.00 61.28 434 GLN A CA 1
ATOM 3514 C C . GLN A 1 434 ? -4.185 44.183 -20.538 1.00 61.28 434 GLN A C 1
ATOM 3516 O O . GLN A 1 434 ? -4.901 45.001 -21.115 1.00 61.28 434 GLN A O 1
ATOM 3521 N N . ALA A 1 435 ? -3.707 44.417 -19.312 1.00 45.50 435 ALA A N 1
ATOM 3522 C CA . ALA A 1 435 ? -3.884 45.703 -18.646 1.00 45.50 435 ALA A CA 1
ATOM 3523 C C . ALA A 1 435 ? -2.984 46.766 -19.320 1.00 45.50 435 ALA A C 1
ATOM 3525 O O . ALA A 1 435 ? -1.775 46.548 -19.402 1.00 45.50 435 ALA A O 1
ATOM 3526 N N . PRO A 1 436 ? -3.529 47.894 -19.818 1.00 46.47 436 PRO A N 1
ATOM 3527 C CA . PRO A 1 436 ? -2.722 48.923 -20.466 1.00 46.47 436 PRO A CA 1
ATOM 3528 C C . PRO A 1 436 ? -1.784 49.594 -19.454 1.00 46.47 436 PRO A C 1
ATOM 3530 O O . PRO A 1 436 ? -2.215 50.000 -18.372 1.00 46.47 436 PRO A O 1
ATOM 3533 N N . GLU A 1 437 ? -0.505 49.730 -19.813 1.00 45.94 437 GLU A N 1
ATOM 3534 C CA . GLU A 1 437 ? 0.446 50.554 -19.066 1.00 45.94 437 GLU A CA 1
ATOM 3535 C C . GLU A 1 437 ? -0.052 52.005 -19.055 1.00 45.94 437 GLU A C 1
ATOM 3537 O O . GLU A 1 437 ? -0.277 52.618 -20.101 1.00 45.94 437 GLU A O 1
ATOM 3542 N N . SER A 1 438 ? -0.251 52.565 -17.863 1.00 43.44 438 SER A N 1
ATOM 3543 C CA . SER A 1 438 ? -0.548 53.983 -17.684 1.00 43.44 438 SER A CA 1
ATOM 3544 C C . SER A 1 438 ? 0.636 54.811 -18.190 1.00 43.44 438 SER A C 1
ATOM 3546 O O . SER A 1 438 ? 1.657 54.920 -17.509 1.00 43.44 438 SER A O 1
ATOM 3548 N N . GLY A 1 439 ? 0.505 55.364 -19.396 1.00 37.53 439 GLY A N 1
ATOM 3549 C CA . GLY A 1 439 ? 1.524 56.186 -20.037 1.00 37.53 439 GLY A CA 1
ATOM 3550 C C . GLY A 1 439 ? 1.818 57.463 -19.249 1.00 37.53 439 GLY A C 1
ATOM 3551 O O . GLY A 1 439 ? 0.938 58.297 -19.037 1.00 37.53 439 GLY A O 1
ATOM 3552 N N . SER A 1 440 ? 3.078 57.639 -18.850 1.00 39.62 440 SER A N 1
ATOM 3553 C CA . SER A 1 440 ? 3.606 58.929 -18.417 1.00 39.62 440 SER A CA 1
ATOM 3554 C C . SER A 1 440 ? 3.800 59.826 -19.642 1.00 39.62 440 SER A C 1
ATOM 3556 O O . SER A 1 440 ? 4.702 59.603 -20.450 1.00 39.62 440 SER A 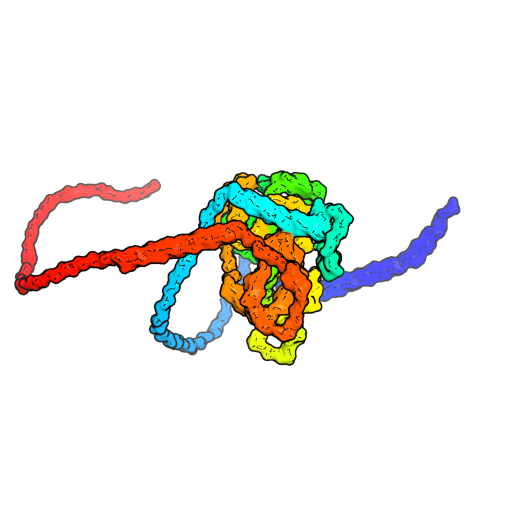O 1
ATOM 3558 N N . SER A 1 441 ? 2.954 60.843 -19.791 1.00 36.16 441 SER A N 1
ATOM 3559 C CA . SER A 1 441 ? 3.131 61.898 -20.790 1.00 36.16 441 SER A CA 1
ATOM 3560 C C . SER A 1 441 ? 4.225 62.870 -20.341 1.00 36.16 441 SER A C 1
ATOM 3562 O O . SER A 1 441 ? 4.022 63.657 -19.419 1.00 36.16 441 SER A O 1
ATOM 3564 N N . SER A 1 442 ? 5.370 62.843 -21.021 1.00 37.19 442 SER A N 1
ATOM 3565 C CA . SER A 1 442 ? 6.374 63.907 -21.000 1.00 37.19 442 SER A CA 1
ATOM 3566 C C . SER A 1 442 ? 6.040 64.970 -22.058 1.00 37.19 442 SER A C 1
ATOM 3568 O O . SER A 1 442 ? 6.107 64.683 -23.252 1.00 37.19 442 SER A O 1
ATOM 3570 N N . MET A 1 443 ? 5.737 66.202 -21.639 1.00 35.56 443 MET A N 1
ATOM 3571 C CA . MET A 1 443 ? 5.904 67.408 -22.465 1.00 35.56 443 MET A CA 1
ATOM 3572 C C . MET A 1 443 ? 7.074 68.219 -21.903 1.00 35.56 443 MET A C 1
ATOM 3574 O O . MET A 1 443 ? 7.223 68.333 -20.688 1.00 35.56 443 MET A O 1
ATOM 3578 N N . GLY A 1 444 ? 7.941 68.695 -22.796 1.00 30.64 444 GLY A N 1
ATOM 3579 C CA . GLY A 1 444 ? 9.271 69.196 -22.465 1.00 30.64 444 GLY A CA 1
ATOM 3580 C C . GLY A 1 444 ? 9.451 70.713 -22.384 1.00 30.64 444 GLY A C 1
ATOM 3581 O O . GLY A 1 444 ? 8.605 71.473 -22.838 1.00 30.64 444 GLY A O 1
ATOM 3582 N N . LEU A 1 445 ? 10.666 71.047 -21.912 1.00 27.72 445 LEU A N 1
ATOM 3583 C CA . LEU A 1 445 ? 11.518 72.222 -22.197 1.00 27.72 445 LEU A CA 1
ATOM 3584 C C . LEU A 1 445 ? 11.011 73.619 -21.745 1.00 27.72 445 LEU A C 1
ATOM 3586 O O . LEU A 1 445 ? 9.815 73.854 -21.656 1.00 27.72 445 LEU A O 1
ATOM 3590 N N . PRO A 1 446 ? 11.898 74.631 -21.640 1.00 45.50 446 PRO A N 1
ATOM 3591 C CA . PRO A 1 446 ? 13.169 74.688 -20.887 1.00 45.50 446 PRO A CA 1
ATOM 3592 C C . PRO A 1 446 ? 13.335 76.038 -20.148 1.00 45.50 446 PRO A C 1
ATOM 3594 O O . PRO A 1 446 ? 12.889 77.043 -20.677 1.00 45.50 446 PRO A O 1
ATOM 3597 N N . LEU A 1 447 ? 14.077 76.147 -19.034 1.00 29.80 447 LEU A N 1
ATOM 3598 C CA . LEU A 1 447 ? 14.636 77.454 -18.629 1.00 29.80 447 LEU A CA 1
ATOM 3599 C C . LEU A 1 447 ? 15.983 77.348 -17.896 1.00 29.80 447 LEU A C 1
ATOM 3601 O O . LEU A 1 447 ? 16.183 76.559 -16.977 1.00 29.80 447 LEU A O 1
ATOM 3605 N N . THR A 1 448 ? 16.887 78.192 -18.381 1.00 30.19 448 THR A N 1
ATOM 3606 C CA . THR A 1 448 ? 18.205 78.620 -17.901 1.00 30.19 448 THR A CA 1
ATOM 3607 C C . THR A 1 448 ? 18.116 79.595 -16.715 1.00 30.19 448 THR A C 1
ATOM 3609 O O . THR A 1 448 ? 17.122 80.305 -16.604 1.00 30.19 448 THR A O 1
ATOM 3612 N N . GLY A 1 449 ? 19.199 79.733 -15.934 1.00 29.05 449 GLY A N 1
ATOM 3613 C CA . GLY A 1 449 ? 19.435 80.845 -14.984 1.00 29.05 449 GLY A CA 1
ATOM 3614 C C . GLY A 1 449 ? 19.747 80.346 -13.567 1.00 29.05 449 GLY A C 1
ATOM 3615 O O . GLY A 1 449 ? 18.891 79.774 -12.911 1.00 29.05 449 GLY A O 1
ATOM 3616 N N . GLU A 1 450 ? 21.017 80.258 -13.171 1.00 30.22 450 GLU A N 1
ATOM 3617 C CA . GLU A 1 450 ? 21.781 81.288 -12.434 1.00 30.22 450 GLU A CA 1
ATOM 3618 C C . GLU A 1 450 ? 21.400 81.472 -10.945 1.00 30.22 450 GLU A C 1
ATOM 3620 O O . GLU A 1 450 ? 20.393 82.069 -10.604 1.00 30.22 450 GLU A O 1
ATOM 3625 N N . ARG A 1 451 ? 22.294 80.955 -10.084 1.00 28.61 451 ARG A N 1
ATOM 3626 C CA . ARG A 1 451 ? 23.072 81.648 -9.028 1.00 28.61 451 ARG A CA 1
ATOM 3627 C C . ARG A 1 451 ? 22.345 82.542 -7.988 1.00 28.61 451 ARG A C 1
ATOM 3629 O O . ARG A 1 451 ? 21.779 83.567 -8.329 1.00 28.61 451 ARG A O 1
ATOM 3636 N N . GLY A 1 452 ? 22.609 82.254 -6.703 1.00 27.27 452 GLY A N 1
ATOM 3637 C CA . GLY A 1 452 ? 22.519 83.193 -5.559 1.00 27.27 452 GLY A CA 1
ATOM 3638 C C . GLY A 1 452 ? 21.600 82.688 -4.437 1.00 27.27 452 GLY A C 1
ATOM 3639 O O . GLY A 1 452 ? 20.411 82.530 -4.654 1.00 27.27 452 GLY A O 1
ATOM 3640 N N . SER A 1 453 ? 22.119 82.190 -3.308 1.00 28.34 453 SER A N 1
ATOM 3641 C CA . SER A 1 453 ? 22.617 82.925 -2.122 1.00 28.34 453 SER A CA 1
ATOM 3642 C C . SER A 1 453 ? 21.533 83.180 -1.059 1.00 28.34 453 SER A C 1
ATOM 3644 O O . SER A 1 453 ? 20.656 84.001 -1.278 1.00 28.34 453 SER A O 1
ATOM 3646 N N . HIS A 1 454 ? 21.659 82.441 0.054 1.00 29.50 454 HIS A N 1
ATOM 3647 C CA . HIS A 1 454 ? 21.617 82.829 1.480 1.00 29.50 454 HIS A CA 1
ATOM 3648 C C . HIS A 1 454 ? 20.749 84.000 1.998 1.00 29.50 454 HIS A C 1
ATOM 3650 O O . HIS A 1 454 ? 20.650 85.029 1.342 1.00 29.50 454 HIS A O 1
ATOM 3656 N N . VAL A 1 455 ? 20.377 83.859 3.294 1.00 32.22 455 VAL A N 1
ATOM 3657 C CA . VAL A 1 455 ? 19.893 84.869 4.284 1.00 32.22 455 VAL A CA 1
ATOM 3658 C C . VAL A 1 455 ? 18.349 84.977 4.312 1.00 32.22 455 VAL A C 1
ATOM 3660 O O . VAL A 1 455 ? 17.749 85.167 3.266 1.00 32.22 455 VAL A O 1
ATOM 3663 N N . ASP A 1 456 ? 17.599 84.884 5.422 1.00 31.41 456 ASP A N 1
ATOM 3664 C CA . ASP A 1 456 ? 17.846 84.603 6.852 1.00 31.41 456 ASP A CA 1
ATOM 3665 C C . ASP A 1 456 ? 16.511 84.722 7.641 1.00 31.41 456 ASP A C 1
ATOM 3667 O O . ASP A 1 456 ? 15.552 85.278 7.106 1.00 31.41 456 ASP A O 1
ATOM 3671 N N . ILE A 1 457 ? 16.555 84.353 8.938 1.00 34.88 457 ILE A N 1
ATOM 3672 C CA . ILE A 1 457 ? 15.784 84.916 10.086 1.00 34.88 457 ILE A CA 1
ATOM 3673 C C . ILE A 1 457 ? 14.281 84.540 10.179 1.00 34.88 457 ILE A C 1
ATOM 3675 O O . ILE A 1 457 ? 13.531 84.701 9.229 1.00 34.88 457 ILE A O 1
ATOM 3679 N N . SER A 1 458 ? 13.688 84.127 11.310 1.00 31.94 458 SER A N 1
ATOM 3680 C CA . SER A 1 458 ? 14.135 83.835 12.684 1.00 31.94 458 SER A CA 1
ATOM 3681 C C . SER A 1 458 ? 12.914 83.485 13.559 1.00 31.94 458 SER A C 1
ATOM 3683 O O . SER A 1 458 ? 11.816 83.966 13.285 1.00 31.94 458 SER A O 1
ATOM 3685 N N . ASN A 1 459 ? 13.207 82.796 14.670 1.00 35.44 459 ASN A N 1
ATOM 3686 C CA . ASN A 1 459 ? 12.622 82.899 16.022 1.00 35.44 459 ASN A CA 1
ATOM 3687 C C . ASN A 1 459 ? 11.224 82.304 16.267 1.00 35.44 459 ASN A C 1
ATOM 3689 O O . ASN A 1 459 ? 10.228 82.743 15.704 1.00 35.44 459 ASN A O 1
ATOM 3693 N N . ASP A 1 460 ? 11.145 81.193 17.007 1.00 34.31 460 ASP A N 1
ATOM 3694 C CA . ASP A 1 460 ? 11.106 81.043 18.491 1.00 34.31 460 ASP A CA 1
ATOM 3695 C C . ASP A 1 460 ? 9.626 80.780 18.860 1.00 34.31 460 ASP A C 1
ATOM 3697 O O . ASP A 1 460 ? 8.737 81.447 18.345 1.00 34.31 460 ASP A O 1
ATOM 3701 N N . ILE A 1 461 ? 9.219 79.781 19.649 1.00 36.06 461 ILE A N 1
ATOM 3702 C CA . ILE A 1 461 ? 9.501 79.568 21.074 1.00 36.06 461 ILE A CA 1
ATOM 3703 C C . ILE A 1 461 ? 9.150 78.092 21.425 1.00 36.06 461 ILE A C 1
ATOM 3705 O O . ILE A 1 461 ? 8.006 77.669 21.267 1.00 36.06 461 ILE A O 1
ATOM 3709 N N . GLU A 1 462 ? 10.183 77.317 21.777 1.00 39.59 462 GLU A N 1
ATOM 3710 C CA . GLU A 1 462 ? 10.418 76.449 22.964 1.00 39.59 462 GLU A CA 1
ATOM 3711 C C . GLU A 1 462 ? 9.316 76.199 24.056 1.00 39.59 462 GLU A C 1
ATOM 3713 O O . GLU A 1 462 ? 8.344 76.943 24.141 1.00 39.59 462 GLU A O 1
ATOM 3718 N N . PRO A 1 463 ? 9.528 75.300 25.058 1.00 51.25 463 PRO A N 1
ATOM 3719 C CA . PRO A 1 463 ? 10.081 73.937 24.978 1.00 51.25 463 PRO A CA 1
ATOM 3720 C C . PRO A 1 463 ? 9.493 72.914 26.005 1.00 51.25 463 PRO A C 1
ATOM 3722 O O . PRO A 1 463 ? 8.802 73.248 26.965 1.00 51.25 463 PRO A O 1
ATOM 3725 N N . ASP A 1 464 ? 9.820 71.645 25.746 1.00 36.41 464 ASP A N 1
ATOM 3726 C CA . ASP A 1 464 ? 10.299 70.536 26.605 1.00 36.41 464 ASP A CA 1
ATOM 3727 C C . ASP A 1 464 ? 10.064 70.427 28.130 1.00 36.41 464 ASP A C 1
ATOM 3729 O O . ASP A 1 464 ? 10.294 71.344 28.912 1.00 36.41 464 ASP A O 1
ATOM 3733 N N . ALA A 1 465 ? 9.830 69.170 28.547 1.00 37.16 465 ALA A N 1
ATOM 3734 C CA . ALA A 1 465 ? 10.634 68.435 29.548 1.00 37.16 465 ALA A CA 1
ATOM 3735 C C . ALA A 1 465 ? 10.336 66.919 29.386 1.00 37.16 465 ALA A C 1
ATOM 3737 O O . ALA A 1 465 ? 9.185 66.502 29.502 1.00 37.16 465 ALA A O 1
ATOM 3738 N N . ASP A 1 466 ? 11.230 66.098 28.820 1.00 37.19 466 ASP A N 1
ATOM 3739 C CA . ASP A 1 466 ? 12.415 65.426 29.411 1.00 37.19 466 ASP A CA 1
ATOM 3740 C C . ASP A 1 466 ? 12.025 64.397 30.512 1.00 37.19 466 ASP A C 1
ATOM 3742 O O . ASP A 1 466 ? 11.493 64.770 31.549 1.00 37.19 466 ASP A O 1
ATOM 3746 N N . ASN A 1 467 ? 11.941 63.080 30.265 1.00 38.06 467 ASN A N 1
ATOM 3747 C CA . ASN A 1 467 ? 12.961 62.032 30.051 1.00 38.06 467 ASN A CA 1
ATOM 3748 C C . ASN A 1 467 ? 13.489 61.364 31.344 1.00 38.06 467 ASN A C 1
ATOM 3750 O O . ASN A 1 467 ? 13.754 61.994 32.359 1.00 38.06 467 ASN A O 1
ATOM 3754 N N . SER A 1 468 ? 13.750 60.060 31.205 1.00 36.44 468 SER A N 1
ATOM 3755 C CA . SER A 1 468 ? 14.655 59.202 31.992 1.00 36.44 468 SER A CA 1
ATOM 3756 C C . SER A 1 468 ? 14.214 58.543 33.328 1.00 36.44 468 SER A C 1
ATOM 3758 O O . SER A 1 468 ? 14.424 59.065 34.410 1.00 36.44 468 SER A O 1
ATOM 3760 N N . LYS A 1 469 ? 13.802 57.264 33.195 1.00 37.28 469 LYS A N 1
ATOM 3761 C CA . LYS A 1 469 ? 14.484 56.037 33.711 1.00 37.28 469 LYS A CA 1
ATOM 3762 C C . LYS A 1 469 ? 14.525 55.751 35.251 1.00 37.28 469 LYS A C 1
ATOM 3764 O O . LYS A 1 469 ? 14.010 56.545 36.016 1.00 37.28 469 LYS A O 1
ATOM 3769 N N . PRO A 1 470 ? 14.959 54.545 35.706 1.00 61.47 470 PRO A N 1
ATOM 3770 C CA . PRO A 1 470 ? 14.104 53.627 36.479 1.00 61.47 470 PRO A CA 1
ATOM 3771 C C . PRO A 1 470 ? 14.630 53.262 37.887 1.00 61.47 470 PRO A C 1
ATOM 3773 O O . PRO A 1 470 ? 15.805 53.468 38.176 1.00 61.47 470 PRO A O 1
ATOM 3776 N N . GLU A 1 471 ? 13.793 52.571 38.670 1.00 43.47 471 GLU A N 1
ATOM 3777 C CA . GLU A 1 471 ? 14.168 51.539 39.660 1.00 43.47 471 GLU A CA 1
ATOM 3778 C C . GLU A 1 471 ? 13.173 50.372 39.609 1.00 43.47 471 GLU A C 1
ATOM 3780 O O . GLU A 1 471 ? 11.968 50.638 39.370 1.00 43.47 471 GLU A O 1
#

Solvent-accessible surface area (backbone atoms only — not comparable to full-atom values): 29253 Å² total; per-residue (Å²): 142,89,71,71,68,63,60,59,52,51,66,67,48,46,63,60,52,52,53,52,52,51,52,52,52,50,54,54,51,53,50,53,57,49,52,55,53,50,36,70,74,62,73,61,80,79,89,74,91,79,83,87,89,85,89,87,82,87,87,89,88,80,92,82,88,80,88,82,90,84,90,84,89,82,84,87,81,88,80,81,88,80,90,71,91,72,84,76,80,79,75,77,78,61,69,76,78,73,75,59,68,72,56,54,51,51,50,32,52,50,43,45,53,37,26,48,50,33,22,32,60,71,47,29,59,82,43,40,73,89,59,86,51,98,66,51,76,68,56,50,60,67,50,73,81,46,70,92,59,58,43,67,86,49,43,43,46,38,78,94,54,29,34,28,35,34,72,37,67,80,30,56,37,57,58,52,21,40,56,55,41,44,74,68,73,82,46,56,77,75,50,65,78,65,57,95,58,61,40,47,60,57,32,49,73,76,25,55,80,72,99,45,80,82,51,46,68,66,53,46,77,66,23,58,21,35,38,48,33,51,55,65,68,59,28,40,50,56,41,42,59,63,31,24,57,43,38,84,85,19,49,66,41,17,68,74,46,23,57,57,47,38,63,72,76,44,93,64,92,62,97,56,95,31,40,54,66,46,53,49,51,53,50,56,73,78,42,79,42,85,85,51,60,74,51,67,34,65,62,54,64,51,54,21,68,38,49,38,88,61,79,33,53,32,45,50,93,47,37,68,56,44,50,39,51,50,30,48,76,48,70,68,49,79,69,66,62,79,74,70,82,83,82,89,72,46,72,70,54,49,38,61,52,37,39,61,29,30,46,52,57,54,50,56,50,42,65,76,44,41,66,54,28,45,37,69,49,47,60,58,64,74,56,55,75,29,31,32,91,63,91,66,82,71,64,69,70,60,68,72,70,51,61,68,88,55,77,53,68,66,60,53,51,52,49,56,51,49,52,53,52,50,54,51,50,52,50,54,50,52,56,61,74,65,57,80,79,84,78,83,84,84,82,81,89,87,87,87,84,84,90,85,82,87,88,82,90,81,84,89,82,88,83,90,83,86,85,84,89,90,134

Nearest PDB structures (foldseek):
  6k9u-assembly1_A  TM=1.975E-01  e=1.424E+00  Rattus norvegicus
  5c1w-assembly2_B  TM=1.882E-01  e=1.917E+00  Homo sapiens
  5c29-assembly2_B  TM=1.756E-01  e=2.015E+00  Homo sapiens
  4llj-assembly3_B  TM=1.811E-01  e=2.713E+00  Homo sapiens

Secondary structure (DSSP, 8-state):
---HHHHHHHHHHHHHHHHHHHHHHHHHHHHHHHHHHHHHHHT-------------------------------PPPP---------------SPPPPPPHHHHHHHHHHHHHHHHHHHHHTT-GGG--SS--S--HHHHHHHHTS-SS--GGG-EEETTTTEEEE--TTTTHHHHHHHHHHHTSS--HHHHTS-SS-HHHHHHHHSPPPS-TTHHHHHHHTSEEEEE---HHHHHHHHHHHHTS-TTT-HHHIIIIIHHHHHHH-SS--SSSSPPHHHHHHHHHTS-GGGS-GGGS-THHHH-TTTS--SEEE-TTTHHHHHHHHHHHTT--PPPTT-PPP----HHHHHHHHTTSBHHHHHHHHHHHHHHHHHHT---HHHHHHPBP--SPP-HHHHHTPPP----HHHHHHHHHHHHHHHHHHHHHHHHHTSPP----------------------------------